Protein AF-0000000084378071 (afdb_homodimer)

pLDDT: mean 88.81, std 22.62, range [18.88, 99.0]

Solvent-accessible surface area (backbone atoms only — not comparable to full-atom values): 31571 Å² total; per-residue (Å²): 134,84,84,83,77,92,78,90,77,81,77,80,80,80,79,76,80,77,78,75,75,75,73,72,72,68,74,72,75,69,70,71,70,72,78,62,68,34,44,24,44,30,36,30,33,22,30,68,65,46,21,42,56,48,49,43,49,33,28,18,39,33,41,43,48,48,52,47,48,52,51,52,61,69,68,56,55,90,83,51,62,51,49,27,35,39,30,35,40,78,49,39,38,28,33,58,58,25,60,54,11,30,36,50,76,70,68,43,72,50,77,52,67,70,59,47,57,64,48,58,78,64,61,74,59,42,72,28,56,42,35,61,63,43,49,46,47,32,51,75,72,69,28,50,51,32,40,46,38,55,60,68,60,65,91,53,33,60,57,53,55,42,49,51,35,42,76,71,64,40,67,61,54,46,81,90,23,54,46,72,33,60,92,44,79,72,54,60,67,61,53,55,60,50,53,74,64,25,40,75,61,35,36,34,18,41,37,66,46,68,78,38,69,87,50,76,51,59,35,43,69,60,34,36,52,56,51,56,74,44,48,80,37,30,51,55,40,34,37,64,34,84,58,56,79,67,42,57,54,44,10,16,76,68,66,38,62,71,58,69,88,41,72,68,48,33,48,50,42,44,49,42,24,34,66,48,46,51,86,85,68,89,123,132,83,83,79,80,89,80,82,77,81,73,84,82,82,77,77,78,73,77,73,73,76,76,74,72,70,73,73,76,68,69,72,70,72,79,62,70,34,44,24,43,30,36,30,34,21,29,68,66,45,21,42,58,48,48,43,48,35,28,17,37,34,42,43,48,50,53,47,48,51,53,53,61,72,68,57,56,90,85,52,62,50,49,27,34,40,28,35,39,77,49,38,38,27,33,58,58,26,61,55,12,28,36,50,74,71,68,44,71,50,78,51,67,71,58,47,57,63,49,58,77,64,60,73,60,42,72,28,54,43,34,61,64,42,48,45,49,32,52,75,71,69,28,48,51,33,40,46,38,56,62,66,61,66,92,53,30,61,58,52,55,42,50,51,35,44,77,70,62,41,66,60,54,45,81,92,25,53,45,75,34,59,91,42,78,73,52,60,66,60,53,56,58,51,51,74,65,26,40,74,60,36,34,36,17,41,37,67,48,67,76,38,69,87,50,76,50,61,36,42,70,59,32,36,51,54,50,57,73,45,48,79,36,31,50,55,41,36,38,63,36,84,58,56,80,66,41,56,52,44,10,17,76,70,66,38,63,73,57,67,88,40,72,67,47,34,47,50,42,46,48,42,23,33,66,49,46,51,87,86,68,86,124

Secondary structure (DSSP, 8-state):
------------------------------------TT-TTHHHHHHHHH-HHHHHHHHHHHHHHHHHHHHHHHT--TTSPPEEEEE-SBTTTEE-HHHHHHHHHTT--S--HHHHHHHGGG---EEPTTHHHHHHHHHHTT-EEEEEE---SGGGHHHHHHHHHHHTT-TT-STTTEEE-SS----HHHHHHHHTT-EEEEEEESSGGGT-GGG--S-HHHHHHHHHHTGGGBTTTEEE---SSSSHHHHHHHSSSS----HHHHHHHHHHHTSS---S---/------------------------------------TT-TTHHHHHHHHH-HHHHHHHHHHHHHHHHHHHHHHHT--TTSPPEEEEE-SBTTTEE-HHHHHHHHHTT--S--HHHHHHHGGG---EEPTTHHHHHHHHHHTT-EEEEEE---SGGGHHHHHHHHHHHTT-TT-STTTEEE-SS----HHHHHHHHTT-EEEEEEESSGGGT-GGG--S-HHHHHHHHHHTGGGBTTTEEE---SSSSHHHHHHHSSSS----HHHHHHHHHHHTSS---S---

Nearest PDB structures (foldseek):
  3sf0-assembly1_A-2  TM=8.983E-01  e=7.130E-21  Haemophilus influenzae Rd KW20
  3et4-assembly1_A  TM=8.964E-01  e=5.953E-21  Haemophilus influenzae 86-028NP
  3ocu-assembly1_A  TM=8.980E-01  e=1.301E-20  Haemophilus influenzae
  3pct-assembly1_B  TM=8.913E-01  e=4.889E-20  Pasteurella multocida
  3pct-assembly2_C-2  TM=8.774E-01  e=4.016E-19  Pasteurella multocida

Radius of gyration: 32.87 Å; Cα contacts (8 Å, |Δi|>4): 952; chains: 2; bounding box: 146×108×103 Å

Structure (mmCIF, N/CA/C/O backbone):
data_AF-0000000084378071-model_v1
#
loop_
_entity.id
_entity.type
_entity.pdbx_description
1 polymer 'Acid phosphatase'
#
loop_
_atom_site.group_PDB
_atom_site.id
_atom_site.type_symbol
_atom_site.label_atom_id
_atom_site.label_alt_id
_atom_site.label_comp_id
_atom_site.label_asym_id
_atom_site.label_entity_id
_atom_site.label_seq_id
_atom_site.pdbx_PDB_ins_code
_atom_site.Cartn_x
_atom_site.Cartn_y
_atom_site.Cartn_z
_atom_site.occupancy
_atom_site.B_iso_or_equiv
_atom_site.auth_seq_id
_atom_site.auth_comp_id
_atom_site.auth_asym_id
_atom_site.auth_atom_id
_atom_site.pdbx_PDB_model_num
ATOM 1 N N . MET A 1 1 ? -81 71.875 -23.891 1 23.12 1 MET A N 1
ATOM 2 C CA . MET A 1 1 ? -79.812 71.5 -24.578 1 23.12 1 MET A CA 1
ATOM 3 C C . MET A 1 1 ? -78.562 72.062 -23.906 1 23.12 1 MET A C 1
ATOM 5 O O . MET A 1 1 ? -77.5 72.188 -24.531 1 23.12 1 MET A O 1
ATOM 9 N N . ILE A 1 2 ? -78.812 72.625 -22.625 1 21.52 2 ILE A N 1
ATOM 10 C CA . ILE A 1 2 ? -77.875 73.562 -22.125 1 21.52 2 ILE A CA 1
ATOM 11 C C . ILE A 1 2 ? -76.5 72.875 -21.891 1 21.52 2 ILE A C 1
ATOM 13 O O . ILE A 1 2 ? -76.438 71.688 -21.625 1 21.52 2 ILE A O 1
ATOM 17 N N . ASP A 1 3 ? -75.562 73.688 -21.75 1 21.55 3 ASP A N 1
ATOM 18 C CA . ASP A 1 3 ? -74.188 74 -21.859 1 21.55 3 ASP A CA 1
ATOM 19 C C . ASP A 1 3 ? -73.375 73.312 -20.781 1 21.55 3 ASP A C 1
ATOM 21 O O . ASP A 1 3 ? -73.812 73.125 -19.656 1 21.55 3 ASP A O 1
ATOM 25 N N . LEU A 1 4 ? -72.125 72.688 -21.109 1 22.75 4 LEU A N 1
ATOM 26 C CA . LEU A 1 4 ? -71.062 71.688 -21.094 1 22.75 4 LEU A CA 1
ATOM 27 C C . LEU A 1 4 ? -70.062 72 -19.984 1 22.75 4 LEU A C 1
ATOM 29 O O . LEU A 1 4 ? -69.188 71.188 -19.734 1 22.75 4 LEU A O 1
ATOM 33 N N . THR A 1 5 ? -70.062 73.188 -19.312 1 18.88 5 THR A N 1
ATOM 34 C CA . THR A 1 5 ? -68.688 73.688 -19.312 1 18.88 5 THR A CA 1
ATOM 35 C C . THR A 1 5 ? -67.812 72.938 -18.312 1 18.88 5 THR A C 1
ATOM 37 O O . THR A 1 5 ? -66.75 72.438 -18.656 1 18.88 5 THR A O 1
ATOM 40 N N . ASP A 1 6 ? -67.562 73.375 -17.031 1 21.09 6 ASP A N 1
ATOM 41 C CA . ASP A 1 6 ? -66.312 73.938 -16.5 1 21.09 6 ASP A CA 1
ATOM 42 C C . ASP A 1 6 ? -65.5 72.812 -15.875 1 21.09 6 ASP A C 1
ATOM 44 O O . ASP A 1 6 ? -66 71.688 -15.594 1 21.09 6 ASP A O 1
ATOM 48 N N . HIS A 1 7 ? -64.375 73.125 -15.039 1 21.73 7 HIS A N 1
ATOM 49 C CA . HIS A 1 7 ? -62.906 73.125 -14.906 1 21.73 7 HIS A CA 1
ATOM 50 C C . HIS A 1 7 ? -62.406 72.062 -13.961 1 21.73 7 HIS A C 1
ATOM 52 O O . HIS A 1 7 ? -61.5 71.312 -14.289 1 21.73 7 HIS A O 1
ATOM 58 N N . ASP A 1 8 ? -62.469 72.125 -12.578 1 22.17 8 ASP A N 1
ATOM 59 C CA . ASP A 1 8 ? -61.281 72.25 -11.734 1 22.17 8 ASP A CA 1
ATOM 60 C C . ASP A 1 8 ? -60.812 70.875 -11.219 1 22.17 8 ASP A C 1
ATOM 62 O O . ASP A 1 8 ? -61.469 70.25 -10.438 1 22.17 8 ASP A O 1
ATOM 66 N N . ARG A 1 9 ? -60.062 70.125 -12.07 1 22.97 9 ARG A N 1
ATOM 67 C CA . ARG A 1 9 ? -59.562 68.812 -11.766 1 22.97 9 ARG A CA 1
ATOM 68 C C . ARG A 1 9 ? -58.469 68.812 -10.703 1 22.97 9 ARG A C 1
ATOM 70 O O . ARG A 1 9 ? -57.438 69.438 -10.914 1 22.97 9 ARG A O 1
ATOM 77 N N . ARG A 1 10 ? -58.75 68.938 -9.406 1 24.62 10 ARG A N 1
ATOM 78 C CA . ARG A 1 10 ? -57.844 69 -8.273 1 24.62 10 ARG A CA 1
ATOM 79 C C . ARG A 1 10 ? -56.938 67.75 -8.266 1 24.62 10 ARG A C 1
ATOM 81 O O . ARG A 1 10 ? -57.438 66.625 -8.195 1 24.62 10 ARG A O 1
ATOM 88 N N . ARG A 1 11 ? -55.688 67.875 -8.875 1 23.59 11 ARG A N 1
ATOM 89 C CA . ARG A 1 11 ? -54.656 66.875 -8.977 1 23.59 11 ARG A CA 1
ATOM 90 C C . ARG A 1 11 ? -54.062 66.562 -7.602 1 23.59 11 ARG A C 1
ATOM 92 O O . ARG A 1 11 ? -53.531 67.438 -6.934 1 23.59 11 ARG A O 1
ATOM 99 N N . ILE A 1 12 ? -54.625 65.812 -6.672 1 24.3 12 ILE A N 1
ATOM 100 C CA . ILE A 1 12 ? -54.031 65.438 -5.391 1 24.3 12 ILE A CA 1
ATOM 101 C C . ILE A 1 12 ? -52.75 64.688 -5.625 1 24.3 12 ILE A C 1
ATOM 103 O O . ILE A 1 12 ? -52.75 63.625 -6.285 1 24.3 12 ILE A O 1
ATOM 107 N N . LEU A 1 13 ? -51.531 65.375 -5.648 1 24.12 13 LEU A N 1
ATOM 108 C CA . LEU A 1 13 ? -50.156 64.875 -5.77 1 24.12 13 LEU A CA 1
ATOM 109 C C . LEU A 1 13 ? -49.812 63.938 -4.613 1 24.12 13 LEU A C 1
ATOM 111 O O . LEU A 1 13 ? -49.812 64.375 -3.453 1 24.12 13 LEU A O 1
ATOM 115 N N . ALA A 1 14 ? -50.25 62.688 -4.547 1 26.42 14 ALA A N 1
ATOM 116 C CA . ALA A 1 14 ? -49.844 61.719 -3.531 1 26.42 14 ALA A CA 1
ATOM 117 C C . ALA A 1 14 ? -48.312 61.469 -3.568 1 26.42 14 ALA A C 1
ATOM 119 O O . ALA A 1 14 ? -47.781 61.125 -4.605 1 26.42 14 ALA A O 1
ATOM 120 N N . LEU A 1 15 ? -47.5 62.25 -2.801 1 25.77 15 LEU A N 1
ATOM 121 C CA . LEU A 1 15 ? -46.062 62.125 -2.59 1 25.77 15 LEU A CA 1
ATOM 122 C C . LEU A 1 15 ? -45.719 60.75 -2.07 1 25.77 15 LEU A C 1
ATOM 124 O O . LEU A 1 15 ? -46.188 60.344 -0.998 1 25.77 15 LEU A O 1
ATOM 128 N N . ILE A 1 16 ? -45.562 59.75 -2.939 1 26.91 16 ILE A N 1
ATOM 129 C CA . ILE A 1 16 ? -45.125 58.406 -2.605 1 26.91 16 ILE A CA 1
ATOM 130 C C . ILE A 1 16 ? -43.688 58.438 -2.049 1 26.91 16 ILE A C 1
ATOM 132 O O . ILE A 1 16 ? -42.75 58.844 -2.736 1 26.91 16 ILE A O 1
ATOM 136 N N . LEU A 1 17 ? -43.5 58.719 -0.757 1 28.98 17 LEU A N 1
ATOM 137 C CA . LEU A 1 17 ? -42.188 58.625 -0.095 1 28.98 17 LEU A CA 1
ATOM 138 C C . LEU A 1 17 ? -41.594 57.25 -0.248 1 28.98 17 LEU A C 1
ATOM 140 O O . LEU A 1 17 ? -42.156 56.25 0.228 1 28.98 17 LEU A O 1
ATOM 144 N N . ALA A 1 18 ? -40.938 56.938 -1.339 1 28.42 18 ALA A N 1
ATOM 145 C CA . ALA A 1 18 ? -40.188 55.688 -1.566 1 28.42 18 ALA A CA 1
ATOM 146 C C . ALA A 1 18 ? -39.062 55.531 -0.562 1 28.42 18 ALA A C 1
ATOM 148 O O . ALA A 1 18 ? -38.094 56.312 -0.568 1 28.42 18 ALA A O 1
ATOM 149 N N . ALA A 1 19 ? -39.312 55.125 0.721 1 31.28 19 ALA A N 1
ATOM 150 C CA . ALA A 1 19 ? -38.281 54.781 1.674 1 31.28 19 ALA A CA 1
ATOM 151 C C . ALA A 1 19 ? -37.312 53.781 1.071 1 31.28 19 ALA A C 1
ATOM 153 O O . ALA A 1 19 ? -37.719 52.688 0.67 1 31.28 19 ALA A O 1
ATOM 154 N N . GLY A 1 20 ? -36.281 54.219 0.375 1 30.88 20 GLY A N 1
ATOM 155 C CA . GLY A 1 20 ? -35.156 53.406 -0.106 1 30.88 20 GLY A CA 1
ATOM 156 C C . GLY A 1 20 ? -34.531 52.562 0.977 1 30.88 20 GLY A C 1
ATOM 157 O O . GLY A 1 20 ? -34 53.094 1.968 1 30.88 20 GLY A O 1
ATOM 158 N N . GLY A 1 21 ? -35.188 51.469 1.362 1 32.53 21 GLY A N 1
ATOM 159 C CA . GLY A 1 21 ? -34.531 50.531 2.262 1 32.53 21 GLY A CA 1
ATOM 160 C C . GLY A 1 21 ? -33.125 50.188 1.841 1 32.53 21 GLY A C 1
ATOM 161 O O . GLY A 1 21 ? -32.875 49.75 0.708 1 32.53 21 GLY A O 1
ATOM 162 N N . ALA A 1 22 ? -32.094 50.969 2.363 1 35.59 22 ALA A N 1
ATOM 163 C CA . ALA A 1 22 ? -30.703 50.594 2.219 1 35.59 22 ALA A CA 1
ATOM 164 C C . ALA A 1 22 ? -30.469 49.156 2.617 1 35.59 22 ALA A C 1
ATOM 166 O O . ALA A 1 22 ? -30.703 48.781 3.77 1 35.59 22 ALA A O 1
ATOM 167 N N . ALA A 1 23 ? -30.656 48.219 1.652 1 37.22 23 ALA A N 1
ATOM 168 C CA . ALA A 1 23 ? -30.156 46.844 1.88 1 37.22 23 ALA A CA 1
ATOM 169 C C . ALA A 1 23 ? -28.719 46.844 2.373 1 37.22 23 ALA A C 1
ATOM 171 O O . ALA A 1 23 ? -27.812 47.281 1.654 1 37.22 23 ALA A O 1
ATOM 172 N N . SER A 1 24 ? -28.531 47.156 3.689 1 34.59 24 SER A N 1
ATOM 173 C CA . SER A 1 24 ? -27.188 46.875 4.203 1 34.59 24 SER A CA 1
ATOM 174 C C . SER A 1 24 ? -26.688 45.5 3.707 1 34.59 24 SER A C 1
ATOM 176 O O . SER A 1 24 ? -27.359 44.5 3.871 1 34.59 24 SER A O 1
ATOM 178 N N . THR A 1 25 ? -26.062 45.531 2.564 1 36.12 25 THR A N 1
ATOM 179 C CA . THR A 1 25 ? -25.344 44.312 2.186 1 36.12 25 THR A CA 1
ATOM 180 C C . THR A 1 25 ? -24.469 43.812 3.338 1 36.12 25 THR A C 1
ATOM 182 O O . THR A 1 25 ? -23.594 44.531 3.811 1 36.12 25 THR A O 1
ATOM 185 N N . ALA A 1 26 ? -25.047 43.031 4.273 1 40.25 26 ALA A N 1
ATOM 186 C CA . ALA A 1 26 ? -24.188 42.312 5.215 1 40.25 26 ALA A CA 1
ATOM 187 C C . ALA A 1 26 ? -22.906 41.844 4.527 1 40.25 26 ALA A C 1
ATOM 189 O O . ALA A 1 26 ? -22.953 41.281 3.441 1 40.25 26 ALA A O 1
ATOM 190 N N . PRO A 1 27 ? -21.75 42.469 4.895 1 37.19 27 PRO A N 1
ATOM 191 C CA . PRO A 1 27 ? -20.562 41.875 4.293 1 37.19 27 PRO A CA 1
ATOM 192 C C . PRO A 1 27 ? -20.578 40.344 4.348 1 37.19 27 PRO A C 1
ATOM 194 O O . PRO A 1 27 ? -21.109 39.781 5.293 1 37.19 27 PRO A O 1
ATOM 197 N N . ALA A 1 28 ? -20.703 39.719 3.234 1 36.75 28 ALA A N 1
ATOM 198 C CA . ALA A 1 28 ? -20.391 38.312 3.205 1 36.75 28 ALA A CA 1
ATOM 199 C C . ALA A 1 28 ? -19.188 37.969 4.098 1 36.75 28 ALA A C 1
ATOM 201 O O . ALA A 1 28 ? -18.109 38.562 3.93 1 36.75 28 ALA A O 1
ATOM 202 N N . LEU A 1 29 ? -19.391 37.656 5.336 1 33.75 29 LEU A N 1
ATOM 203 C CA . LEU A 1 29 ? -18.297 37.031 6.043 1 33.75 29 LEU A CA 1
ATOM 204 C C . LEU A 1 29 ? -17.516 36.094 5.117 1 33.75 29 LEU A C 1
ATOM 206 O O . LEU A 1 29 ? -18.094 35.125 4.586 1 33.75 29 LEU A O 1
ATOM 210 N N . ALA A 1 30 ? -16.719 36.656 4.312 1 34.75 30 ALA A N 1
ATOM 211 C CA . ALA A 1 30 ? -15.742 35.75 3.715 1 34.75 30 ALA A CA 1
ATOM 212 C C . ALA A 1 30 ? -15.188 34.781 4.75 1 34.75 30 ALA A C 1
ATOM 214 O O . ALA A 1 30 ? -14.492 35.188 5.684 1 34.75 30 ALA A O 1
ATOM 215 N N . ALA A 1 31 ? -15.93 33.812 5.129 1 35.84 31 ALA A N 1
ATOM 216 C CA . ALA A 1 31 ? -15.242 32.75 5.859 1 35.84 31 ALA A CA 1
ATOM 217 C C . ALA A 1 31 ? -13.852 32.5 5.285 1 35.84 31 ALA A C 1
ATOM 219 O O . ALA A 1 31 ? -13.711 32.219 4.09 1 35.84 31 ALA A O 1
ATOM 220 N N . SER A 1 32 ? -12.859 33.219 5.605 1 34.12 32 SER A N 1
ATOM 221 C CA . SER A 1 32 ? -11.5 32.781 5.305 1 34.12 32 SER A CA 1
ATOM 222 C C . SER A 1 32 ? -11.367 31.281 5.344 1 34.12 32 SER A C 1
ATOM 224 O O . SER A 1 32 ? -11.578 30.656 6.391 1 34.12 32 SER A O 1
ATOM 226 N N . VAL A 1 33 ? -11.93 30.562 4.441 1 38.84 33 VAL A N 1
ATOM 227 C CA . VAL A 1 33 ? -11.453 29.188 4.398 1 38.84 33 VAL A CA 1
ATOM 228 C C . VAL A 1 33 ? -9.969 29.156 4.773 1 38.84 33 VAL A C 1
ATOM 230 O O . VAL A 1 33 ? -9.133 29.75 4.094 1 38.84 33 VAL A O 1
ATOM 233 N N . ASP A 1 34 ? -9.547 29.312 5.973 1 41.16 34 ASP A N 1
ATOM 234 C CA . ASP A 1 34 ? -8.188 28.953 6.355 1 41.16 34 ASP A CA 1
ATOM 235 C C . ASP A 1 34 ? -7.652 27.812 5.5 1 41.16 34 ASP A C 1
ATOM 237 O O . ASP A 1 34 ? -8.133 26.672 5.59 1 41.16 34 ASP A O 1
ATOM 241 N N . ASN A 1 35 ? -7.484 27.953 4.176 1 48.16 35 ASN A N 1
ATOM 242 C CA . ASN A 1 35 ? -6.762 27.062 3.262 1 48.16 35 ASN A CA 1
ATOM 243 C C . ASN A 1 35 ? -5.551 26.422 3.938 1 48.16 35 ASN A C 1
ATOM 245 O O . ASN A 1 35 ? -4.449 26.984 3.895 1 48.16 35 ASN A O 1
ATOM 249 N N . ASP A 1 36 ? -5.797 25.734 5.113 1 57.91 36 ASP A N 1
ATOM 250 C CA . ASP A 1 36 ? -4.793 25.109 5.965 1 57.91 36 ASP A CA 1
ATOM 251 C C . ASP A 1 36 ? -3.91 24.156 5.164 1 57.91 36 ASP A C 1
ATOM 253 O O . ASP A 1 36 ? -4.281 23 4.941 1 57.91 36 ASP A O 1
ATOM 257 N N . ASP A 1 37 ? -2.961 24.625 4.359 1 69.31 37 ASP A N 1
ATOM 258 C CA . ASP A 1 37 ? -1.921 23.906 3.639 1 69.31 37 ASP A CA 1
ATOM 259 C C . ASP A 1 37 ? -1.115 23.016 4.582 1 69.31 37 ASP A C 1
ATOM 261 O O . ASP A 1 37 ? -0.104 22.422 4.184 1 69.31 37 ASP A O 1
ATOM 265 N N . SER A 1 38 ? -1.72 22.781 5.754 1 87.12 38 SER A N 1
ATOM 266 C CA . SER A 1 38 ? -1.041 21.953 6.754 1 87.12 38 SER A CA 1
ATOM 267 C C . SER A 1 38 ? -1.907 20.781 7.18 1 87.12 38 SER A C 1
ATOM 269 O O . SER A 1 38 ? -1.655 20.156 8.211 1 87.12 38 SER A O 1
ATOM 271 N N . ASN A 1 39 ? -2.891 20.406 6.355 1 95.56 39 ASN A N 1
ATOM 272 C CA . ASN A 1 39 ? -3.775 19.281 6.691 1 95.56 39 ASN A CA 1
ATOM 273 C C . ASN A 1 39 ? -3.02 17.969 6.73 1 95.56 39 ASN A C 1
ATOM 275 O O . ASN A 1 39 ? -2.365 17.594 5.754 1 95.56 39 ASN A O 1
ATOM 279 N N . PRO A 1 40 ? -3.16 17.156 7.848 1 97.69 40 PRO A N 1
ATOM 280 C CA . PRO A 1 40 ? -2.359 15.945 8.055 1 97.69 40 PRO A CA 1
ATOM 281 C C . PRO A 1 40 ? -2.684 14.844 7.051 1 97.69 40 PRO A C 1
ATOM 283 O O . PRO A 1 40 ? -1.937 13.867 6.938 1 97.69 40 PRO A O 1
ATOM 286 N N . LEU A 1 41 ? -3.689 14.977 6.25 1 98.19 41 LEU A N 1
ATOM 287 C CA . LEU A 1 41 ? -4.137 13.938 5.328 1 98.19 41 LEU A CA 1
ATOM 288 C C . LEU A 1 41 ? -3.457 14.086 3.971 1 98.19 41 LEU A C 1
ATOM 290 O O . LEU A 1 41 ? -3.539 13.188 3.129 1 98.19 41 LEU A O 1
ATOM 294 N N . LEU A 1 42 ? -2.721 15.117 3.73 1 98.44 42 LEU A N 1
ATOM 295 C CA . LEU A 1 42 ? -2.426 15.547 2.367 1 98.44 42 LEU A CA 1
ATOM 296 C C . LEU A 1 42 ? -1.512 14.547 1.669 1 98.44 42 LEU A C 1
ATOM 298 O O . LEU A 1 42 ? -1.761 14.164 0.522 1 98.44 42 LEU A O 1
ATOM 302 N N . TRP A 1 43 ? -0.458 14.094 2.262 1 98.69 43 TRP A N 1
ATOM 303 C CA . TRP A 1 43 ? 0.446 13.172 1.582 1 98.69 43 TRP A CA 1
ATOM 304 C C . TRP A 1 43 ? -0.227 11.82 1.349 1 98.69 43 TRP A C 1
ATOM 306 O O . TRP A 1 43 ? -0.074 11.219 0.283 1 98.69 43 TRP A O 1
ATOM 316 N N . ALA A 1 44 ? -0.939 11.312 2.365 1 98.75 44 ALA A N 1
ATOM 317 C CA . ALA A 1 44 ? -1.672 10.062 2.191 1 98.75 44 ALA A CA 1
ATOM 318 C C . ALA A 1 44 ? -2.639 10.148 1.016 1 98.75 44 ALA A C 1
ATOM 320 O O . ALA A 1 44 ? -2.674 9.258 0.165 1 98.75 44 ALA A O 1
ATOM 321 N N . LEU A 1 45 ? -3.35 11.266 0.938 1 98.75 45 LEU A N 1
ATOM 322 C CA . LEU A 1 45 ? -4.371 11.406 -0.092 1 98.75 45 LEU A CA 1
ATOM 323 C C . LEU A 1 45 ? -3.742 11.711 -1.445 1 98.75 45 LEU A C 1
ATOM 325 O O . LEU A 1 45 ? -4.242 11.273 -2.484 1 98.75 45 LEU A O 1
ATOM 329 N N . ALA A 1 46 ? -2.691 12.523 -1.457 1 98.81 46 ALA A N 1
ATOM 330 C CA . ALA A 1 46 ? -2.002 12.758 -2.723 1 98.81 46 ALA A CA 1
ATOM 331 C C . ALA A 1 46 ? -1.488 11.445 -3.318 1 98.81 46 ALA A C 1
ATOM 333 O O . ALA A 1 46 ? -1.614 11.211 -4.523 1 98.81 46 ALA A O 1
ATOM 334 N N . TRP A 1 47 ? -0.916 10.594 -2.479 1 98.88 47 TRP A N 1
ATOM 335 C CA . TRP A 1 47 ? -0.452 9.281 -2.922 1 98.88 47 TRP A CA 1
ATOM 336 C C . TRP A 1 47 ? -1.609 8.445 -3.465 1 98.88 47 TRP A C 1
ATOM 338 O O . TRP A 1 47 ? -1.518 7.883 -4.559 1 98.88 47 TRP A O 1
ATOM 348 N N . GLN A 1 48 ? -2.707 8.43 -2.777 1 98.38 48 GLN A N 1
ATOM 349 C CA . GLN A 1 48 ? -3.865 7.633 -3.17 1 98.38 48 GLN A CA 1
ATOM 350 C C . GLN A 1 48 ? -4.477 8.148 -4.469 1 98.38 48 GLN A C 1
ATOM 352 O O . GLN A 1 48 ? -4.914 7.363 -5.312 1 98.38 48 GLN A O 1
ATOM 357 N N . GLN A 1 49 ? -4.406 9.461 -4.676 1 97.62 49 GLN A N 1
ATOM 358 C CA . GLN A 1 49 ? -5.164 10.078 -5.762 1 97.62 49 GLN A CA 1
ATOM 359 C C . GLN A 1 49 ? -4.301 10.242 -7.012 1 97.62 49 GLN A C 1
ATOM 361 O O . GLN A 1 49 ? -4.82 10.281 -8.125 1 97.62 49 GLN A O 1
ATOM 366 N N . THR A 1 50 ? -2.965 10.289 -6.809 1 98.62 50 THR A N 1
ATOM 367 C CA . THR A 1 50 ? -2.191 10.719 -7.969 1 98.62 50 THR A CA 1
ATOM 368 C C . THR A 1 50 ? -1.061 9.734 -8.258 1 98.62 50 THR A C 1
ATOM 370 O O . THR A 1 50 ? -0.481 9.75 -9.352 1 98.62 50 THR A O 1
ATOM 373 N N . ALA A 1 51 ? -0.671 8.938 -7.312 1 98.81 51 ALA A N 1
ATOM 374 C CA . ALA A 1 51 ? 0.466 8.047 -7.531 1 98.81 51 ALA A CA 1
ATOM 375 C C . ALA A 1 51 ? 0.076 6.867 -8.414 1 98.81 51 ALA A C 1
ATOM 377 O O . ALA A 1 51 ? -0.775 6.059 -8.039 1 98.81 51 ALA A O 1
ATOM 378 N N . ALA A 1 52 ? 0.712 6.766 -9.57 1 98.88 52 ALA A N 1
ATOM 379 C CA . ALA A 1 52 ? 0.541 5.562 -10.383 1 98.88 52 ALA A CA 1
ATOM 380 C C . ALA A 1 52 ? 0.924 4.312 -9.602 1 98.88 52 ALA A C 1
ATOM 382 O O . ALA A 1 52 ? 0.349 3.24 -9.812 1 98.88 52 ALA A O 1
ATOM 383 N N . GLU A 1 53 ? 1.841 4.453 -8.688 1 98.88 53 GLU A N 1
ATOM 384 C CA . GLU A 1 53 ? 2.26 3.352 -7.828 1 98.88 53 GLU A CA 1
ATOM 385 C C . GLU A 1 53 ? 1.083 2.797 -7.027 1 98.88 53 GLU A C 1
ATOM 387 O O . GLU A 1 53 ? 0.961 1.583 -6.855 1 98.88 53 GLU A O 1
ATOM 392 N N . PHE A 1 54 ? 0.221 3.686 -6.543 1 98.81 54 PHE A N 1
ATOM 393 C CA . PHE A 1 54 ? -0.936 3.234 -5.781 1 98.81 54 PHE A CA 1
ATOM 394 C C . PHE A 1 54 ? -1.832 2.342 -6.633 1 98.81 54 PHE A C 1
ATOM 396 O O . PHE A 1 54 ? -2.232 1.26 -6.199 1 98.81 54 PHE A O 1
ATOM 403 N N . GLN A 1 55 ? -2.131 2.738 -7.828 1 98.5 55 GLN A N 1
ATOM 404 C CA . GLN A 1 55 ? -2.965 1.939 -8.727 1 98.5 55 GLN A CA 1
ATOM 405 C C . GLN A 1 55 ? -2.281 0.622 -9.078 1 98.5 55 GLN A C 1
ATOM 407 O O . GLN A 1 55 ? -2.93 -0.425 -9.133 1 98.5 55 GLN A O 1
ATOM 412 N N . ALA A 1 56 ? -1.003 0.685 -9.297 1 98.88 56 ALA A N 1
ATOM 413 C CA . ALA A 1 56 ? -0.252 -0.527 -9.617 1 98.88 56 ALA A CA 1
ATOM 414 C C . ALA A 1 56 ? -0.328 -1.534 -8.477 1 98.88 56 ALA A C 1
ATOM 416 O O . ALA A 1 56 ? -0.387 -2.744 -8.703 1 98.88 56 ALA A O 1
ATOM 417 N N . LEU A 1 57 ? -0.286 -1.023 -7.23 1 98.94 57 LEU A N 1
ATOM 418 C CA . LEU A 1 57 ? -0.426 -1.904 -6.074 1 98.94 57 LEU A CA 1
ATOM 419 C C . LEU A 1 57 ? -1.78 -2.605 -6.09 1 98.94 57 LEU A C 1
ATOM 421 O O . LEU A 1 57 ? -1.88 -3.779 -5.719 1 98.94 57 LEU A O 1
ATOM 425 N N . CYS A 1 58 ? -2.805 -1.889 -6.469 1 98.88 58 CYS A N 1
ATOM 426 C CA . CYS A 1 58 ? -4.125 -2.5 -6.582 1 98.88 58 CYS A CA 1
ATOM 427 C C . CYS A 1 58 ? -4.141 -3.566 -7.668 1 98.88 58 CYS A C 1
ATOM 429 O O . CYS A 1 58 ? -4.605 -4.684 -7.438 1 98.88 58 CYS A O 1
ATOM 431 N N . TYR A 1 59 ? -3.588 -3.256 -8.883 1 98.81 59 TYR A N 1
ATOM 432 C CA . TYR A 1 59 ? -3.486 -4.246 -9.953 1 98.81 59 TYR A CA 1
ATOM 433 C C . TYR A 1 59 ? -2.697 -5.465 -9.492 1 98.81 59 TYR A C 1
ATOM 435 O O . TYR A 1 59 ? -3.07 -6.602 -9.781 1 98.81 59 TYR A O 1
ATOM 443 N N . GLN A 1 60 ? -1.651 -5.23 -8.773 1 98.94 60 GLN A N 1
ATOM 444 C CA . GLN A 1 60 ? -0.818 -6.312 -8.266 1 98.94 60 GLN A CA 1
ATOM 445 C C . GLN A 1 60 ? -1.611 -7.227 -7.332 1 98.94 60 GLN A C 1
ATOM 447 O O . GLN A 1 60 ? -1.507 -8.453 -7.414 1 98.94 60 GLN A O 1
ATOM 452 N N . ALA A 1 61 ? -2.367 -6.656 -6.426 1 98.94 61 ALA A N 1
ATOM 453 C CA . ALA A 1 61 ? -3.168 -7.445 -5.492 1 98.94 61 ALA A CA 1
ATOM 454 C C . ALA A 1 61 ? -4.156 -8.336 -6.242 1 98.94 61 ALA A C 1
ATOM 456 O O . ALA A 1 61 ? -4.285 -9.523 -5.934 1 98.94 61 ALA A O 1
ATOM 457 N N . TYR A 1 62 ? -4.762 -7.789 -7.219 1 98.88 62 TYR A N 1
ATOM 458 C CA . TYR A 1 62 ? -5.77 -8.562 -7.934 1 98.88 62 TYR A CA 1
ATOM 459 C C . TYR A 1 62 ? -5.121 -9.547 -8.898 1 98.88 62 TYR A C 1
ATOM 461 O O . TYR A 1 62 ? -5.68 -10.609 -9.18 1 98.88 62 TYR A O 1
ATOM 469 N N . SER A 1 63 ? -3.92 -9.219 -9.406 1 98.75 63 SER A N 1
ATOM 470 C CA . SER A 1 63 ? -3.148 -10.203 -10.156 1 98.75 63 SER A CA 1
ATOM 471 C C . SER A 1 63 ? -2.791 -11.406 -9.297 1 98.75 63 SER A C 1
ATOM 473 O O . SER A 1 63 ? -2.891 -12.547 -9.742 1 98.75 63 SER A O 1
ATOM 475 N N . LEU A 1 64 ? -2.406 -11.125 -8.102 1 98.94 64 LEU A N 1
ATOM 476 C CA . LEU A 1 64 ? -2.109 -12.188 -7.148 1 98.94 64 LEU A CA 1
ATOM 477 C C . LEU A 1 64 ? -3.359 -13.008 -6.84 1 98.94 64 LEU A C 1
ATOM 479 O O . LEU A 1 64 ? -3.303 -14.234 -6.777 1 98.94 64 LEU A O 1
ATOM 483 N N . ALA A 1 65 ? -4.453 -12.305 -6.629 1 98.94 65 ALA A N 1
ATOM 484 C CA . ALA A 1 65 ? -5.715 -12.992 -6.379 1 98.94 65 ALA A CA 1
ATOM 485 C C . ALA A 1 65 ? -6.055 -13.953 -7.516 1 98.94 65 ALA A C 1
ATOM 487 O O . ALA A 1 65 ? -6.445 -15.094 -7.281 1 98.94 65 ALA A O 1
ATOM 488 N N . ARG A 1 66 ? -5.891 -13.492 -8.719 1 98.88 66 ARG A N 1
ATOM 489 C CA . ARG A 1 66 ? -6.172 -14.328 -9.883 1 98.88 66 ARG A CA 1
ATOM 490 C C . ARG A 1 66 ? -5.266 -15.555 -9.914 1 98.88 66 ARG A C 1
ATOM 492 O O . ARG A 1 66 ? -5.734 -16.672 -10.141 1 98.88 66 ARG A O 1
ATOM 499 N N . LEU A 1 67 ? -4.023 -15.336 -9.672 1 98.81 67 LEU A N 1
ATOM 500 C CA . LEU A 1 67 ? -3.057 -16.438 -9.664 1 98.81 67 LEU A CA 1
ATOM 501 C C . LEU A 1 67 ? -3.414 -17.469 -8.602 1 98.81 67 LEU A C 1
ATOM 503 O O . LEU A 1 67 ? -3.402 -18.672 -8.867 1 98.81 67 LEU A O 1
ATOM 507 N N . ARG A 1 68 ? -3.713 -17 -7.426 1 98.88 68 ARG A N 1
ATOM 508 C CA . ARG A 1 68 ? -4.055 -17.891 -6.324 1 98.88 68 ARG A CA 1
ATOM 509 C C . ARG A 1 68 ? -5.348 -18.641 -6.613 1 98.88 68 ARG A C 1
ATOM 511 O O . ARG A 1 68 ? -5.469 -19.828 -6.277 1 98.88 68 ARG A O 1
ATOM 518 N N . LEU A 1 69 ? -6.285 -17.938 -7.242 1 98.88 69 LEU A N 1
ATOM 519 C CA . LEU A 1 69 ? -7.52 -18.625 -7.602 1 98.88 69 LEU A CA 1
ATOM 520 C C . LEU A 1 69 ? -7.262 -19.703 -8.648 1 98.88 69 LEU A C 1
ATOM 522 O O . LEU A 1 69 ? -7.836 -20.797 -8.578 1 98.88 69 LEU A O 1
ATOM 526 N N . GLN A 1 70 ? -6.414 -19.422 -9.602 1 98.62 70 GLN A N 1
ATOM 527 C CA . GLN A 1 70 ? -6.039 -20.406 -10.602 1 98.62 70 GLN A CA 1
ATOM 528 C C . GLN A 1 70 ? -5.422 -21.641 -9.953 1 98.62 70 GLN A C 1
ATOM 530 O O . GLN A 1 70 ? -5.75 -22.781 -10.32 1 98.62 70 GLN A O 1
ATOM 535 N N . ILE A 1 71 ? -4.621 -21.453 -9 1 98.19 71 ILE A N 1
ATOM 536 C CA . ILE A 1 71 ? -3.971 -22.547 -8.289 1 98.19 71 ILE A CA 1
ATOM 537 C C . ILE A 1 71 ? -5.016 -23.359 -7.523 1 98.19 71 ILE A C 1
ATOM 539 O O . ILE A 1 71 ? -5.012 -24.594 -7.566 1 98.19 71 ILE A O 1
ATOM 543 N N . ALA A 1 72 ? -5.91 -22.656 -6.871 1 98.25 72 ALA A N 1
ATOM 544 C CA . ALA A 1 72 ? -6.961 -23.328 -6.109 1 98.25 72 ALA A CA 1
ATOM 545 C C . ALA A 1 72 ? -7.848 -24.172 -7.023 1 98.25 72 ALA A C 1
ATOM 547 O O . ALA A 1 72 ? -8.203 -25.312 -6.688 1 98.25 72 ALA A O 1
ATOM 548 N N . LEU A 1 73 ? -8.18 -23.609 -8.156 1 98.12 73 LEU A N 1
ATOM 549 C CA . LEU A 1 73 ? -9.031 -24.312 -9.117 1 98.12 73 LEU A CA 1
ATOM 550 C C . LEU A 1 73 ? -8.336 -25.547 -9.664 1 98.12 73 LEU A C 1
ATOM 552 O O . LEU A 1 73 ? -8.977 -26.594 -9.859 1 98.12 73 LEU A O 1
ATOM 556 N N . ALA A 1 74 ? -7.07 -25.469 -9.859 1 97 74 ALA A N 1
ATOM 557 C CA . ALA A 1 74 ? -6.297 -26.562 -10.414 1 97 74 ALA A CA 1
ATOM 558 C C . ALA A 1 74 ? -6.168 -27.703 -9.414 1 97 74 ALA A C 1
ATOM 560 O O . ALA A 1 74 ? -5.973 -28.859 -9.797 1 97 74 ALA A O 1
ATOM 561 N N . GLN A 1 75 ? -6.266 -27.375 -8.195 1 95.75 75 GLN A N 1
ATOM 562 C CA . GLN A 1 75 ? -6.043 -28.359 -7.145 1 95.75 75 GLN A CA 1
ATOM 563 C C . GLN A 1 75 ? -7.355 -29.016 -6.711 1 95.75 75 GLN A C 1
ATOM 565 O O . GLN A 1 75 ? -7.363 -29.938 -5.898 1 95.75 75 GLN A O 1
ATOM 570 N N . ARG A 1 76 ? -8.398 -28.609 -7.281 1 93.81 76 ARG A N 1
ATOM 571 C CA . ARG A 1 76 ? -9.711 -29.062 -6.82 1 93.81 76 ARG A CA 1
ATOM 572 C C . ARG A 1 76 ? -10.016 -30.469 -7.344 1 93.81 76 ARG A C 1
ATOM 574 O O . ARG A 1 76 ? -9.594 -30.828 -8.445 1 93.81 76 ARG A O 1
ATOM 581 N N . ASP A 1 77 ? -10.719 -31.125 -6.492 1 92.12 77 ASP A N 1
ATOM 582 C CA . ASP A 1 77 ? -11.32 -32.406 -6.898 1 92.12 77 ASP A CA 1
ATOM 583 C C . ASP A 1 77 ? -12.828 -32.25 -7.09 1 92.12 77 ASP A C 1
ATOM 585 O O . ASP A 1 77 ? -13.438 -31.328 -6.562 1 92.12 77 ASP A O 1
ATOM 589 N N . ASP A 1 78 ? -13.383 -33.219 -7.758 1 88.5 78 ASP A N 1
ATOM 590 C CA . ASP A 1 78 ? -14.805 -33.156 -8.078 1 88.5 78 ASP A CA 1
ATOM 591 C C . ASP A 1 78 ? -15.656 -33.219 -6.812 1 88.5 78 ASP A C 1
ATOM 593 O O . ASP A 1 78 ? -16.766 -32.688 -6.773 1 88.5 78 ASP A O 1
ATOM 597 N N . ASP A 1 79 ? -15.148 -33.75 -5.777 1 92.19 79 ASP A N 1
ATOM 598 C CA . ASP A 1 79 ? -15.945 -33.969 -4.578 1 92.19 79 ASP A CA 1
ATOM 599 C C . ASP A 1 79 ? -15.812 -32.812 -3.611 1 92.19 79 ASP A C 1
ATOM 601 O O . ASP A 1 79 ? -16.5 -32.75 -2.584 1 92.19 79 ASP A O 1
ATOM 605 N N . ASP A 1 80 ? -15.016 -31.859 -4.012 1 93.94 80 ASP A N 1
ATOM 606 C CA . ASP A 1 80 ? -14.828 -30.703 -3.135 1 93.94 80 ASP A CA 1
ATOM 607 C C . ASP A 1 80 ? -16.031 -29.766 -3.195 1 93.94 80 ASP A C 1
ATOM 609 O O . ASP A 1 80 ? -16.734 -29.719 -4.207 1 93.94 80 ASP A O 1
ATOM 613 N N . ARG A 1 81 ? -16.344 -29.141 -2.049 1 96.19 81 ARG A N 1
ATOM 614 C CA . ARG A 1 81 ? -17.312 -28.047 -2.096 1 96.19 81 ARG A CA 1
ATOM 615 C C . ARG A 1 81 ? -16.891 -26.984 -3.109 1 96.19 81 ARG A C 1
ATOM 617 O O . ARG A 1 81 ? -15.695 -26.797 -3.35 1 96.19 81 ARG A O 1
ATOM 624 N N . PRO A 1 82 ? -17.891 -26.312 -3.664 1 97.75 82 PRO A N 1
ATOM 625 C CA . PRO A 1 82 ? -17.516 -25.234 -4.574 1 97.75 82 PRO A CA 1
ATOM 626 C C . PRO A 1 82 ? -16.719 -24.125 -3.883 1 97.75 82 PRO A C 1
ATOM 628 O O . PRO A 1 82 ? -16.891 -23.906 -2.68 1 97.75 82 PRO A O 1
ATOM 631 N N . LEU A 1 83 ? -15.844 -23.484 -4.668 1 98.56 83 LEU A N 1
ATOM 632 C CA . LEU A 1 83 ? -15.031 -22.391 -4.148 1 98.56 83 LEU A CA 1
ATOM 633 C C . LEU A 1 83 ? -15.82 -21.078 -4.105 1 98.56 83 LEU A C 1
ATOM 635 O O . LEU A 1 83 ? -16.734 -20.875 -4.914 1 98.56 83 LEU A O 1
ATOM 639 N N . ALA A 1 84 ? -15.492 -20.203 -3.17 1 98.88 84 ALA A N 1
ATOM 640 C CA . ALA A 1 84 ? -16.016 -18.844 -3.094 1 98.88 84 ALA A CA 1
ATOM 641 C C . ALA A 1 84 ? -14.906 -17.859 -2.742 1 98.88 84 ALA A C 1
ATOM 643 O O . ALA A 1 84 ? -13.867 -18.234 -2.207 1 98.88 84 ALA A O 1
ATOM 644 N N . VAL A 1 85 ? -15.125 -16.672 -3.131 1 98.94 85 VAL A N 1
ATOM 645 C CA . VAL A 1 85 ? -14.312 -15.531 -2.727 1 98.94 85 VAL A CA 1
ATOM 646 C C . VAL A 1 85 ? -15.141 -14.57 -1.876 1 98.94 85 VAL A C 1
ATOM 648 O O . VAL A 1 85 ? -16.297 -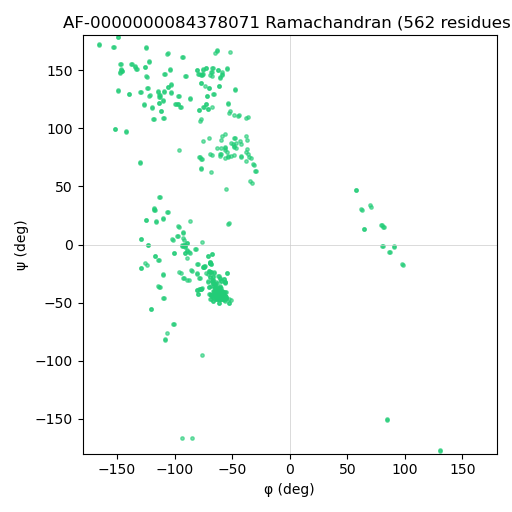14.281 -2.201 1 98.94 85 VAL A O 1
ATOM 651 N N . ILE A 1 86 ? -14.609 -14.141 -0.736 1 98.94 86 ILE A N 1
ATOM 652 C CA . ILE A 1 86 ? -15.234 -13.109 0.084 1 98.94 86 ILE A CA 1
ATOM 653 C C . ILE A 1 86 ? -14.508 -11.781 -0.102 1 98.94 86 ILE A C 1
ATOM 655 O O . ILE A 1 86 ? -13.273 -11.727 -0.027 1 98.94 86 ILE A O 1
ATOM 659 N N . ALA A 1 87 ? -15.266 -10.742 -0.338 1 98.94 87 ALA A N 1
ATOM 660 C CA . ALA A 1 87 ? -14.656 -9.43 -0.545 1 98.94 87 ALA A CA 1
ATOM 661 C C . ALA A 1 87 ? -15.32 -8.375 0.337 1 98.94 87 ALA A C 1
ATOM 663 O O . ALA A 1 87 ? -16.547 -8.305 0.409 1 98.94 87 ALA A O 1
ATOM 664 N N . ASP A 1 88 ? -14.461 -7.605 1.034 1 98.88 88 ASP A N 1
ATOM 665 C CA . ASP A 1 88 ? -14.914 -6.324 1.568 1 98.88 88 ASP A CA 1
ATOM 666 C C . ASP A 1 88 ? -15.312 -5.371 0.445 1 98.88 88 ASP A C 1
ATOM 668 O O . ASP A 1 88 ? -15.031 -5.633 -0.727 1 98.88 88 ASP A O 1
ATOM 672 N N . LEU A 1 89 ? -16.016 -4.23 0.778 1 98.62 89 LEU A N 1
ATOM 673 C CA . LEU A 1 89 ? -16.453 -3.289 -0.247 1 98.62 89 LEU A CA 1
ATOM 674 C C . LEU A 1 89 ? -15.516 -2.08 -0.306 1 98.62 89 LEU A C 1
ATOM 676 O O . LEU A 1 89 ? -14.719 -1.947 -1.238 1 98.62 89 LEU A O 1
ATOM 680 N N . ASP A 1 90 ? -15.547 -1.271 0.751 1 98.31 90 ASP A N 1
ATOM 681 C CA . ASP A 1 90 ? -14.859 0.016 0.75 1 98.31 90 ASP A CA 1
ATOM 682 C C . ASP A 1 90 ? -13.344 -0.171 0.829 1 98.31 90 ASP A C 1
ATOM 684 O O . ASP A 1 90 ? -12.844 -0.871 1.713 1 98.31 90 ASP A O 1
ATOM 688 N N . ASN A 1 91 ? -12.656 0.486 -0.122 1 98.38 91 ASN A N 1
ATOM 689 C CA . ASN A 1 91 ? -11.203 0.443 -0.266 1 98.38 91 ASN A CA 1
ATOM 690 C C . ASN A 1 91 ? -10.719 -0.96 -0.619 1 98.38 91 ASN A C 1
ATOM 692 O O . ASN A 1 91 ? -9.523 -1.257 -0.503 1 98.38 91 ASN A O 1
ATOM 696 N N . THR A 1 92 ? -11.633 -1.836 -1.004 1 98.88 92 THR A N 1
ATOM 697 C CA . THR A 1 92 ? -11.32 -3.182 -1.477 1 98.88 92 THR A CA 1
ATOM 698 C C . THR A 1 92 ? -11.836 -3.387 -2.896 1 98.88 92 THR A C 1
ATOM 700 O O . THR A 1 92 ? -11.055 -3.615 -3.822 1 98.88 92 THR A O 1
ATOM 703 N N . VAL A 1 93 ? -13.125 -3.168 -3.1 1 98.81 93 VAL A N 1
ATOM 704 C CA . VAL A 1 93 ? -13.688 -3.256 -4.441 1 98.81 93 VAL A CA 1
ATOM 705 C C . VAL A 1 93 ? -14.078 -1.861 -4.934 1 98.81 93 VAL A C 1
ATOM 707 O O . VAL A 1 93 ? -14.031 -1.587 -6.137 1 98.81 93 VAL A O 1
ATOM 710 N N . LEU A 1 94 ? -14.359 -0.956 -3.977 1 98.62 94 LEU A N 1
ATOM 711 C CA . LEU A 1 94 ? -14.781 0.405 -4.289 1 98.62 94 LEU A CA 1
ATOM 712 C C . LEU A 1 94 ? -13.867 1.427 -3.615 1 98.62 94 LEU A C 1
ATOM 714 O O . LEU A 1 94 ? -13.422 1.214 -2.488 1 98.62 94 LEU A O 1
ATOM 718 N N . HIS A 1 95 ? -13.625 2.551 -4.297 1 97.88 95 HIS A N 1
ATOM 719 C CA . HIS A 1 95 ? -12.883 3.668 -3.721 1 97.88 95 HIS A CA 1
ATOM 720 C C . HIS A 1 95 ? -13.805 4.852 -3.443 1 97.88 95 HIS A C 1
ATOM 722 O O . HIS A 1 95 ? -14.719 5.129 -4.223 1 97.88 95 HIS A O 1
ATOM 728 N N . ALA A 1 96 ? -13.484 5.555 -2.418 1 97.56 96 ALA A N 1
ATOM 729 C CA . ALA A 1 96 ? -14.242 6.73 -2 1 97.56 96 ALA A CA 1
ATOM 730 C C . ALA A 1 96 ? -13.422 8 -2.164 1 97.56 96 ALA A C 1
ATOM 732 O O . ALA A 1 96 ? -13.477 8.898 -1.319 1 97.56 96 ALA A O 1
ATOM 733 N N . ASN A 1 97 ? -12.711 8.141 -3.197 1 97.31 97 ASN A N 1
ATOM 734 C CA . ASN A 1 97 ? -11.719 9.203 -3.365 1 97.31 97 ASN A CA 1
ATOM 735 C C . ASN A 1 97 ? -12.352 10.586 -3.223 1 97.31 97 ASN A C 1
ATOM 737 O O . ASN A 1 97 ? -11.797 11.453 -2.551 1 97.31 97 ASN A O 1
ATOM 741 N N . SER A 1 98 ? -13.516 10.844 -3.818 1 98.06 98 SER A N 1
ATOM 742 C CA . SER A 1 98 ? -14.102 12.18 -3.809 1 98.06 98 SER A CA 1
ATOM 743 C C . SER A 1 98 ? -14.578 12.562 -2.412 1 98.06 98 SER A C 1
ATOM 745 O O . SER A 1 98 ? -14.695 13.742 -2.094 1 98.06 98 SER A O 1
ATOM 747 N N . TYR A 1 99 ? -14.969 11.547 -1.548 1 98.31 99 TYR A N 1
ATOM 748 C CA . TYR A 1 99 ? -15.266 11.812 -0.144 1 98.31 99 TYR A CA 1
ATOM 749 C C . TYR A 1 99 ? -14.078 12.469 0.548 1 98.31 99 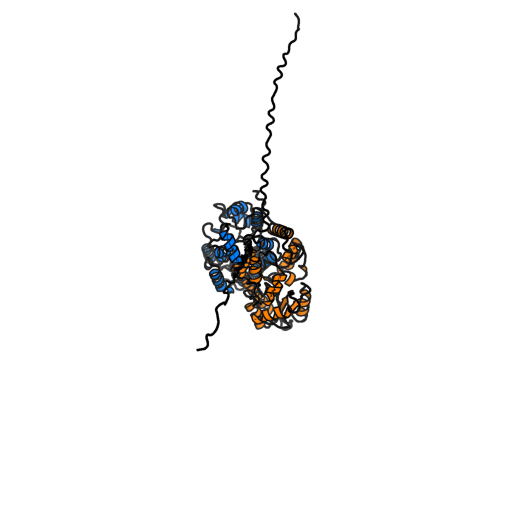TYR A C 1
ATOM 751 O O . TYR A 1 99 ? -14.219 13.508 1.198 1 98.31 99 TYR A O 1
ATOM 759 N N . TRP A 1 100 ? -12.922 11.914 0.369 1 98.31 100 TRP A N 1
ATOM 760 C CA . TRP A 1 100 ? -11.727 12.375 1.066 1 98.31 100 TRP A CA 1
ATOM 761 C C . TRP A 1 100 ? -11.289 13.75 0.565 1 98.31 100 TRP A C 1
ATOM 763 O O . TRP A 1 100 ? -10.859 14.594 1.35 1 98.31 100 TRP A O 1
ATOM 773 N N . GLY A 1 101 ? -11.344 13.93 -0.8 1 98.06 101 GLY A N 1
ATOM 774 C CA . GLY A 1 101 ? -11.07 15.258 -1.315 1 98.06 101 GLY A CA 1
ATOM 775 C C . GLY A 1 101 ? -11.969 16.328 -0.719 1 98.06 101 GLY A C 1
ATOM 776 O O . GLY A 1 101 ? -11.508 17.406 -0.371 1 98.06 101 GLY A O 1
ATOM 777 N N . TYR A 1 102 ? -13.219 16.016 -0.568 1 98.12 102 TYR A N 1
ATOM 778 C CA . TYR A 1 102 ? -14.172 16.953 0.023 1 98.12 102 TYR A CA 1
ATOM 779 C C . TYR A 1 102 ? -13.812 17.25 1.475 1 98.12 102 TYR A C 1
ATOM 781 O O . TYR A 1 102 ? -13.867 18.406 1.909 1 98.12 102 TYR A O 1
ATOM 789 N N . LEU A 1 103 ? -13.469 16.219 2.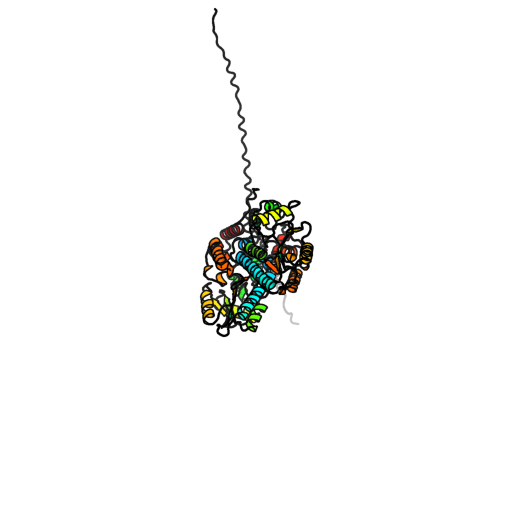219 1 97.44 103 LEU A N 1
ATOM 790 C CA . LEU A 1 103 ? -13.117 16.391 3.627 1 97.44 103 LEU A CA 1
ATOM 791 C C . LEU A 1 103 ? -12 17.406 3.791 1 97.44 103 LEU A C 1
ATOM 793 O O . LEU A 1 103 ? -12.086 18.312 4.629 1 97.44 103 LEU A O 1
ATOM 797 N N . VAL A 1 104 ? -10.992 17.266 2.992 1 97 104 VAL A N 1
ATOM 798 C CA . VAL A 1 104 ? -9.852 18.172 3.059 1 97 104 VAL A CA 1
ATOM 799 C C . VAL A 1 104 ? -10.297 19.578 2.682 1 97 104 VAL A C 1
ATOM 801 O O . VAL A 1 104 ? -9.922 20.562 3.338 1 97 104 VAL A O 1
ATOM 804 N N . ASN A 1 105 ? -11.133 19.672 1.647 1 96.44 105 ASN A N 1
ATOM 805 C CA . ASN A 1 105 ? -11.625 20.984 1.228 1 96.44 105 ASN A CA 1
ATOM 806 C C . ASN A 1 105 ? -12.438 21.656 2.33 1 96.44 105 ASN A C 1
ATOM 808 O O . ASN A 1 105 ? -12.484 22.891 2.414 1 96.44 105 ASN A O 1
ATOM 812 N N . GLU A 1 106 ? -13.055 20.875 3.205 1 95.88 106 GLU A N 1
ATOM 813 C CA . GLU A 1 106 ? -13.836 21.391 4.32 1 95.88 106 GLU A CA 1
ATOM 814 C C . GLU A 1 106 ? -12.961 21.609 5.555 1 95.88 106 GLU A C 1
ATOM 816 O O . GLU A 1 106 ? -13.477 21.891 6.641 1 95.88 106 GLU A O 1
ATOM 821 N N . GLY A 1 107 ? -11.719 21.344 5.43 1 94.38 107 GLY A N 1
ATOM 822 C CA . GLY A 1 107 ? -10.773 21.578 6.512 1 94.38 107 GLY A CA 1
ATOM 823 C C . GLY A 1 107 ? -10.758 20.453 7.539 1 94.38 107 GLY A C 1
ATOM 824 O O . GLY A 1 107 ? -10.258 20.641 8.656 1 94.38 107 GLY A O 1
ATOM 825 N N . LYS A 1 108 ? -11.336 19.328 7.152 1 95.94 108 LYS A N 1
ATOM 826 C CA . LYS A 1 108 ? -11.383 18.203 8.062 1 95.94 108 LYS A CA 1
ATOM 827 C C . LYS A 1 108 ? -10.156 17.297 7.887 1 95.94 108 LYS A C 1
ATOM 829 O O . LYS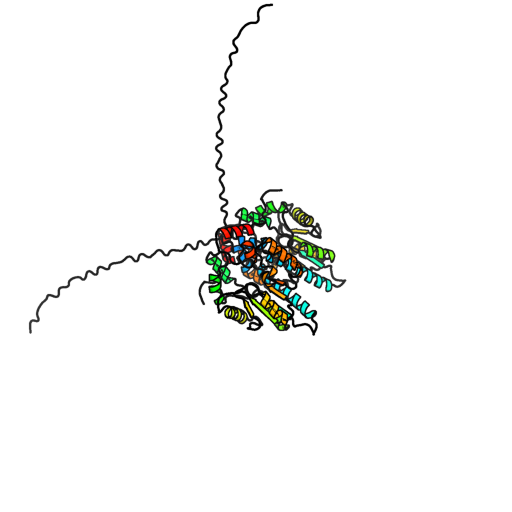 A 1 108 ? -9.641 17.156 6.777 1 95.94 108 LYS A O 1
ATOM 834 N N . ASP A 1 109 ? -9.695 16.719 9.023 1 96.44 109 ASP A N 1
ATOM 835 C CA . ASP A 1 109 ? -8.445 15.961 8.945 1 96.44 109 ASP A CA 1
ATOM 836 C C . ASP A 1 109 ? -8.609 14.578 9.57 1 96.44 109 ASP A C 1
ATOM 838 O O . ASP A 1 109 ? -7.625 13.867 9.789 1 96.44 109 ASP A O 1
ATOM 842 N N . PHE A 1 110 ? -9.805 14.18 10 1 97.38 110 PHE A N 1
ATOM 843 C CA . PHE A 1 110 ? -10.219 12.852 10.43 1 97.38 110 PHE A CA 1
ATOM 844 C C . PHE A 1 110 ? -11.445 12.391 9.656 1 97.38 110 PHE A C 1
ATOM 846 O O . PHE A 1 110 ? -12.188 13.211 9.109 1 97.38 110 PHE A O 1
ATOM 853 N N . PHE A 1 111 ? -11.594 11.07 9.516 1 97.75 111 PHE A N 1
ATOM 854 C CA . PHE A 1 111 ? -12.836 10.547 8.961 1 97.75 111 PHE A CA 1
ATOM 855 C C . PHE A 1 111 ? -14.047 11.188 9.633 1 97.75 111 PHE A C 1
ATOM 857 O O . PHE A 1 111 ? -14.062 11.359 10.859 1 97.75 111 PHE A O 1
ATOM 864 N N . ASP A 1 112 ? -14.984 11.617 8.844 1 97 112 ASP A N 1
ATOM 865 C CA . ASP A 1 112 ? -16.203 12.242 9.328 1 97 112 ASP A CA 1
ATOM 866 C C . ASP A 1 112 ? -17.438 11.43 8.93 1 97 112 ASP A C 1
ATOM 868 O O . ASP A 1 112 ? -17.828 11.422 7.762 1 97 112 ASP A O 1
ATOM 872 N N . ASP A 1 113 ? -18 10.805 9.906 1 95.44 113 ASP A N 1
ATOM 873 C CA . ASP A 1 113 ? -19.109 9.883 9.68 1 95.44 113 ASP A CA 1
ATOM 874 C C . ASP A 1 113 ? -20.328 10.617 9.109 1 95.44 113 ASP A C 1
ATOM 876 O O . ASP A 1 113 ? -21.031 10.086 8.25 1 95.44 113 ASP A O 1
ATOM 880 N N . ALA A 1 114 ? -20.641 11.797 9.609 1 95.62 114 ALA A N 1
ATOM 881 C CA . ALA A 1 114 ? -21.797 12.562 9.133 1 95.62 114 ALA A CA 1
ATOM 882 C C . ALA A 1 114 ? -21.641 12.906 7.652 1 95.62 114 ALA A C 1
ATOM 884 O O . ALA A 1 114 ? -22.594 12.773 6.883 1 95.62 114 ALA A O 1
ATOM 885 N N . ILE A 1 115 ? -20.469 13.344 7.23 1 96.44 115 ILE A N 1
ATOM 886 C CA . ILE A 1 115 ? -20.219 13.648 5.824 1 96.44 115 ILE A CA 1
ATOM 887 C C . ILE A 1 115 ? -20.297 12.367 5 1 96.44 115 ILE A C 1
ATOM 889 O O . ILE A 1 115 ? -20.828 12.367 3.887 1 96.44 115 ILE A O 1
ATOM 893 N N . TRP A 1 116 ? -19.766 11.242 5.5 1 96.81 116 TRP A N 1
ATOM 894 C CA . TRP A 1 116 ? -19.859 9.945 4.836 1 96.81 116 TRP A CA 1
ATOM 895 C C . TRP A 1 116 ? -21.312 9.578 4.555 1 96.81 116 TRP A C 1
ATOM 897 O O . TRP A 1 116 ? -21.641 9.172 3.439 1 96.81 116 TRP A O 1
ATOM 907 N N . ASP A 1 117 ? -22.172 9.773 5.535 1 95.5 117 ASP A N 1
ATOM 908 C CA . ASP A 1 117 ? -23.578 9.43 5.418 1 95.5 117 ASP A CA 1
ATOM 909 C C . ASP A 1 117 ? -24.266 10.281 4.352 1 95.5 117 ASP A C 1
ATOM 911 O O . ASP A 1 117 ? -25.188 9.82 3.666 1 95.5 117 ASP A O 1
ATOM 915 N N . GLU A 1 118 ? -23.812 11.523 4.238 1 95.31 118 GLU A N 1
ATOM 916 C CA . GLU A 1 118 ? -24.375 12.422 3.232 1 95.31 118 GLU A CA 1
ATOM 917 C C . GLU A 1 118 ? -23.844 12.086 1.841 1 95.31 118 GLU A C 1
ATOM 919 O O . GLU A 1 118 ? -24.578 12.172 0.855 1 95.31 118 GLU A O 1
ATOM 924 N N . TRP A 1 119 ? -22.594 11.719 1.749 1 97 119 TRP A N 1
ATOM 925 C CA . TRP A 1 119 ? -21.891 11.523 0.491 1 97 119 TRP A CA 1
ATOM 926 C C . TRP A 1 119 ? -22.25 10.172 -0.128 1 97 119 TRP A C 1
ATOM 928 O O . TRP A 1 119 ? -22.406 10.062 -1.347 1 97 119 TRP A O 1
ATOM 938 N N . LEU A 1 120 ? -22.406 9.117 0.643 1 96.69 120 LEU A N 1
ATOM 939 C CA . LEU A 1 120 ? -22.484 7.738 0.181 1 96.69 120 LEU A CA 1
ATOM 940 C C . LEU A 1 120 ? -23.672 7.555 -0.769 1 96.69 120 LEU A C 1
ATOM 942 O O . LEU A 1 120 ? -23.531 6.926 -1.821 1 96.69 120 LEU A O 1
ATOM 946 N N . PRO A 1 121 ? -24.844 8.188 -0.498 1 93.94 121 PRO A N 1
ATOM 947 C CA . PRO A 1 121 ? -25.984 8.039 -1.394 1 93.94 121 PRO A CA 1
ATOM 948 C C . PRO A 1 121 ? -25.766 8.703 -2.75 1 93.94 121 PRO A C 1
ATOM 950 O O . PRO A 1 121 ? -26.516 8.445 -3.695 1 93.94 121 PRO A O 1
ATOM 953 N N . GLU A 1 122 ? -24.766 9.609 -2.854 1 95.06 122 GLU A N 1
ATOM 954 C CA . GLU A 1 122 ? -24.484 10.281 -4.117 1 95.06 122 GLU A CA 1
ATOM 955 C C . GLU A 1 122 ? -23.906 9.312 -5.141 1 95.06 122 GLU A C 1
ATOM 957 O O . GLU A 1 122 ? -23.828 9.625 -6.332 1 95.06 122 GLU A O 1
ATOM 962 N N . ASN A 1 123 ? -23.438 8.125 -4.652 1 95.12 123 ASN A N 1
ATOM 963 C CA . ASN A 1 123 ? -22.953 7.035 -5.504 1 95.12 123 ASN A CA 1
ATOM 964 C C . ASN A 1 123 ? -21.812 7.492 -6.41 1 95.12 123 ASN A C 1
ATOM 966 O O . ASN A 1 123 ? -21.844 7.25 -7.617 1 95.12 123 ASN A O 1
ATOM 970 N N . LEU A 1 124 ? -20.844 8.188 -5.824 1 95.94 124 LEU A N 1
ATOM 971 C CA . LEU A 1 124 ? -19.688 8.68 -6.551 1 95.94 124 LEU A CA 1
ATOM 972 C C . LEU A 1 124 ? -18.5 7.73 -6.387 1 95.94 124 LEU A C 1
ATOM 974 O O . LEU A 1 124 ? -17.359 8.109 -6.645 1 95.94 124 LEU A O 1
ATOM 978 N N . MET A 1 125 ? -18.781 6.508 -5.918 1 96.19 125 MET A N 1
ATOM 979 C CA . MET A 1 125 ? -17.734 5.5 -5.762 1 96.19 125 MET A CA 1
ATOM 980 C C . MET A 1 125 ? -17.219 5.047 -7.121 1 96.19 125 MET A C 1
ATOM 982 O O . MET A 1 125 ? -17.953 5.051 -8.109 1 96.19 125 MET A O 1
ATOM 986 N N . THR A 1 126 ? -15.984 4.691 -7.172 1 97.69 126 THR A N 1
ATOM 987 C CA . THR A 1 126 ? -15.375 4.117 -8.367 1 97.69 126 THR A CA 1
ATOM 988 C C . THR A 1 126 ? -14.781 2.744 -8.062 1 97.69 126 THR A C 1
ATOM 990 O O . THR A 1 126 ? -14.531 2.414 -6.902 1 97.69 126 THR A O 1
ATOM 993 N N . ALA A 1 127 ? -14.617 1.932 -9.086 1 98.69 127 ALA A N 1
ATOM 994 C CA . ALA A 1 127 ? -14.023 0.608 -8.906 1 98.69 127 ALA A CA 1
ATOM 995 C C . ALA A 1 127 ? -12.539 0.713 -8.578 1 98.69 127 ALA A C 1
ATOM 997 O O . ALA A 1 127 ? -11.812 1.512 -9.18 1 98.69 127 ALA A O 1
ATOM 998 N N . VAL A 1 128 ? -12.133 -0.048 -7.605 1 98.75 128 VAL A N 1
ATOM 999 C CA . VAL A 1 128 ? -10.703 -0.196 -7.359 1 98.75 128 VAL A CA 1
ATOM 1000 C C . VAL A 1 128 ? -10.031 -0.811 -8.586 1 98.75 128 VAL A C 1
ATOM 1002 O O . VAL A 1 128 ? -10.547 -1.763 -9.172 1 98.75 128 VAL A O 1
ATOM 1005 N N . PRO A 1 129 ? -8.836 -0.279 -9.008 1 98.25 129 PRO A N 1
ATOM 1006 C CA . PRO A 1 129 ? -8.156 -0.818 -10.188 1 98.25 129 PRO A CA 1
ATOM 1007 C C . PRO A 1 129 ? -7.93 -2.326 -10.102 1 98.25 129 PRO A C 1
ATOM 1009 O O . PRO A 1 129 ? -7.309 -2.809 -9.156 1 98.25 129 PRO A O 1
ATOM 1012 N N . GLY A 1 130 ? -8.453 -3.041 -11.047 1 98.56 130 GLY A N 1
ATOM 1013 C CA . GLY A 1 130 ? -8.273 -4.48 -11.117 1 98.56 130 GLY A CA 1
ATOM 1014 C C . GLY A 1 130 ? -9.438 -5.258 -10.531 1 98.56 130 GLY A C 1
ATOM 1015 O O . GLY A 1 130 ? -9.586 -6.457 -10.789 1 98.56 130 GLY A O 1
ATOM 1016 N N . ALA A 1 131 ? -10.281 -4.637 -9.75 1 98.88 131 ALA A N 1
ATOM 1017 C CA . ALA A 1 131 ? -11.336 -5.332 -9.016 1 98.88 131 ALA A CA 1
ATOM 1018 C C . ALA A 1 131 ? -12.375 -5.918 -9.977 1 98.88 131 ALA A C 1
ATOM 1020 O O . ALA A 1 131 ? -12.727 -7.094 -9.867 1 98.88 131 ALA A O 1
ATOM 1021 N N . LEU A 1 132 ? -12.836 -5.09 -10.914 1 98.75 132 LEU A N 1
ATOM 1022 C CA . LEU A 1 132 ? -13.867 -5.543 -11.844 1 98.75 132 LEU A CA 1
ATOM 1023 C C . LEU A 1 132 ? -13.375 -6.727 -12.672 1 98.75 132 LEU A C 1
ATOM 1025 O O . LEU A 1 132 ? -14.078 -7.727 -12.812 1 98.75 132 LEU A O 1
ATOM 1029 N N . ASP A 1 133 ? -12.18 -6.648 -13.188 1 98.56 133 ASP A N 1
ATOM 1030 C CA . ASP A 1 133 ? -11.609 -7.699 -14.023 1 98.56 133 ASP A CA 1
ATOM 1031 C C . ASP A 1 133 ? -11.477 -9.008 -13.242 1 98.56 133 ASP A C 1
ATOM 1033 O O . ASP A 1 133 ? -11.836 -10.07 -13.75 1 98.56 133 ASP A O 1
ATOM 1037 N N . PHE A 1 134 ? -10.961 -8.961 -12.055 1 98.94 134 PHE A N 1
ATOM 1038 C CA . PHE A 1 134 ? -10.75 -10.172 -11.273 1 98.94 134 PHE A CA 1
ATOM 1039 C C . PHE A 1 134 ? -12.078 -10.805 -10.891 1 98.94 134 PHE A C 1
ATOM 1041 O O . PHE A 1 134 ? -12.25 -12.023 -10.984 1 98.94 134 PHE A O 1
ATOM 1048 N N . LEU A 1 135 ? -13.008 -9.984 -10.43 1 98.94 135 LEU A N 1
ATOM 1049 C CA . LEU A 1 135 ? -14.266 -10.562 -9.961 1 98.94 135 LEU A CA 1
ATOM 1050 C C . LEU A 1 135 ? -15.094 -11.086 -11.133 1 98.94 135 LEU A C 1
ATOM 1052 O O . LEU A 1 135 ? -15.812 -12.07 -10.992 1 98.94 135 LEU A O 1
ATOM 1056 N N . ALA A 1 136 ? -14.969 -10.445 -12.281 1 98.88 136 ALA A N 1
ATOM 1057 C CA . ALA A 1 136 ? -15.555 -11.016 -13.492 1 98.88 136 ALA A CA 1
ATOM 1058 C C . ALA A 1 136 ? -14.922 -12.367 -13.82 1 98.88 136 ALA A C 1
ATOM 1060 O O . ALA A 1 136 ? -15.617 -13.297 -14.25 1 98.88 136 ALA A O 1
ATOM 1061 N N . TYR A 1 137 ? -13.672 -12.477 -13.648 1 98.88 137 TYR A N 1
ATOM 1062 C CA . TYR A 1 137 ? -12.969 -13.742 -13.852 1 98.88 137 TYR A CA 1
ATOM 1063 C C . TYR A 1 137 ? -13.516 -14.82 -12.922 1 98.88 137 TYR A C 1
ATOM 1065 O O . TYR A 1 137 ? -13.703 -15.969 -13.328 1 98.88 137 TYR A O 1
ATOM 1073 N N . CYS A 1 138 ? -13.727 -14.445 -11.656 1 98.94 138 CYS A N 1
ATOM 1074 C CA . CYS A 1 138 ? -14.336 -15.391 -10.727 1 98.94 138 CYS A CA 1
ATOM 1075 C C . CYS A 1 138 ? -15.625 -15.953 -11.297 1 98.94 138 CYS A C 1
ATOM 1077 O O . CYS A 1 138 ? -15.812 -17.172 -11.328 1 98.94 138 CYS A O 1
ATOM 1079 N N . LYS A 1 139 ? -16.469 -15.078 -11.742 1 98.88 139 LYS A N 1
ATOM 1080 C CA . LYS A 1 139 ? -17.75 -15.492 -12.289 1 98.88 139 LYS A CA 1
ATOM 1081 C C . LYS A 1 139 ? -17.562 -16.406 -13.492 1 98.88 139 LYS A C 1
ATOM 1083 O O . LYS A 1 139 ? -18.25 -17.422 -13.617 1 98.88 139 LYS A O 1
ATOM 1088 N N . GLN A 1 140 ? -16.656 -16.062 -14.344 1 98.75 140 GLN A N 1
ATOM 1089 C CA . GLN A 1 140 ? -16.375 -16.875 -15.531 1 98.75 140 GLN A CA 1
ATOM 1090 C C . GLN A 1 140 ? -15.93 -18.281 -15.141 1 98.75 140 GLN A C 1
ATOM 1092 O O . GLN A 1 140 ? -16.219 -19.25 -15.852 1 98.75 140 GLN A O 1
ATOM 1097 N N . GLN A 1 141 ? -15.289 -18.422 -14.047 1 98.5 141 GLN A N 1
ATOM 1098 C CA . GLN A 1 141 ? -14.758 -19.703 -13.594 1 98.5 141 GLN A CA 1
ATOM 1099 C C . GLN A 1 141 ? -15.773 -20.453 -12.719 1 98.5 141 GLN A C 1
ATOM 1101 O O . GLN A 1 141 ? -15.461 -21.5 -12.156 1 98.5 141 GLN A O 1
ATOM 1106 N N . GLY A 1 142 ? -16.922 -19.812 -12.492 1 98.06 142 GLY A N 1
ATOM 1107 C CA . GLY A 1 142 ? -17.938 -20.438 -11.664 1 98.06 142 GLY A CA 1
ATOM 1108 C C . GLY A 1 142 ? -17.672 -20.297 -10.18 1 98.06 142 GLY A C 1
ATOM 1109 O O . GLY A 1 142 ? -18.188 -21.078 -9.375 1 98.06 142 GLY A O 1
ATOM 1110 N N . VAL A 1 143 ? -16.844 -19.422 -9.836 1 98.88 143 VAL A N 1
ATOM 1111 C CA . VAL A 1 143 ? -16.547 -19.141 -8.43 1 98.88 143 VAL A CA 1
ATOM 1112 C C . VAL A 1 143 ? -17.406 -17.969 -7.957 1 98.88 143 VAL A C 1
ATOM 1114 O O . VAL A 1 143 ? -17.297 -16.859 -8.484 1 98.88 143 VAL A O 1
ATOM 1117 N N . GLU A 1 144 ? -18.266 -18.188 -6.965 1 98.88 144 GLU A N 1
ATOM 1118 C CA . GLU A 1 144 ? -19.141 -17.125 -6.48 1 98.88 144 GLU A CA 1
ATOM 1119 C C . GLU A 1 144 ? -18.375 -16.125 -5.625 1 98.88 144 GLU A C 1
ATOM 1121 O O . GLU A 1 144 ? -17.422 -16.484 -4.945 1 98.88 144 GLU A O 1
ATOM 1126 N N . VAL A 1 145 ? -18.812 -14.93 -5.723 1 98.94 145 VAL A N 1
ATOM 1127 C CA . VAL A 1 145 ? -18.234 -13.836 -4.949 1 98.94 145 VAL A CA 1
ATOM 1128 C C . VAL A 1 145 ? -19.25 -13.32 -3.939 1 98.94 145 VAL A C 1
ATOM 1130 O O . VAL A 1 145 ? -20.406 -13.031 -4.297 1 98.94 145 VAL A O 1
ATOM 1133 N N . PHE A 1 146 ? -18.844 -13.219 -2.693 1 99 146 PHE A N 1
ATOM 1134 C CA . PHE A 1 146 ? -19.672 -12.664 -1.633 1 99 146 PHE A CA 1
ATOM 1135 C C . PHE A 1 146 ? -19.094 -11.352 -1.116 1 99 146 PHE A C 1
ATOM 1137 O O . PHE A 1 146 ? -17.922 -11.289 -0.77 1 99 146 PHE A O 1
ATOM 1144 N N . TYR A 1 147 ? -19.953 -10.344 -1.116 1 98.94 147 TYR A N 1
ATOM 1145 C CA . TYR A 1 147 ? -19.578 -9.023 -0.613 1 98.94 147 TYR A CA 1
ATOM 1146 C C . TYR A 1 147 ? -20.016 -8.844 0.834 1 98.94 147 TYR A C 1
ATOM 1148 O O . TYR A 1 147 ? -21.172 -9.086 1.166 1 98.94 147 TYR A O 1
ATOM 1156 N N . VAL A 1 148 ? -19.125 -8.461 1.712 1 98.88 148 VAL A N 1
ATOM 1157 C CA . VAL A 1 148 ? -19.422 -8.281 3.129 1 98.88 148 VAL A CA 1
ATOM 1158 C C . VAL A 1 148 ? -18.984 -6.891 3.578 1 98.88 148 VAL A C 1
ATOM 1160 O O . VAL A 1 148 ? -17.797 -6.543 3.477 1 98.88 148 VAL A O 1
ATOM 1163 N N . THR A 1 149 ? -19.891 -6.074 4.074 1 98.56 149 THR A N 1
ATOM 1164 C CA . THR A 1 149 ? -19.578 -4.699 4.449 1 98.56 149 THR A CA 1
ATOM 1165 C C . THR A 1 149 ? -20.172 -4.363 5.812 1 98.56 149 THR A C 1
ATOM 1167 O O . THR A 1 149 ? -21.172 -4.961 6.227 1 98.56 149 THR A O 1
ATOM 1170 N N . ASN A 1 150 ? -19.516 -3.4 6.488 1 97.25 150 ASN A N 1
ATOM 1171 C CA . ASN A 1 150 ? -19.969 -2.926 7.793 1 97.25 150 ASN A CA 1
ATOM 1172 C C . ASN A 1 150 ? -20.516 -1.508 7.715 1 97.25 150 ASN A C 1
ATOM 1174 O O . ASN A 1 150 ? -20.594 -0.804 8.727 1 97.25 150 ASN A O 1
ATOM 1178 N N . ARG A 1 151 ? -20.906 -1.146 6.512 1 97.12 151 ARG A N 1
ATOM 1179 C CA . ARG A 1 151 ? -21.5 0.171 6.336 1 97.12 151 ARG A CA 1
ATOM 1180 C C . ARG A 1 151 ? -22.734 0.326 7.215 1 97.12 151 ARG A C 1
ATOM 1182 O O . ARG A 1 151 ? -23.453 -0.645 7.465 1 97.12 151 ARG A O 1
ATOM 1189 N N . ASP A 1 152 ? -22.922 1.579 7.672 1 95.81 152 ASP A N 1
ATOM 1190 C CA . ASP A 1 152 ? -24.156 1.895 8.375 1 95.81 152 ASP A CA 1
ATOM 1191 C C . ASP A 1 152 ? -24.641 3.299 8.023 1 95.81 152 ASP A C 1
ATOM 1193 O O . ASP A 1 152 ? -24.203 4.281 8.625 1 95.81 152 ASP A O 1
ATOM 1197 N N . GLN A 1 153 ? -25.531 3.375 7.137 1 95.12 153 GLN A N 1
ATOM 1198 C CA . GLN A 1 153 ? -26.203 4.613 6.758 1 95.12 153 GLN A CA 1
ATOM 1199 C C . GLN A 1 153 ? -27.703 4.535 7.039 1 95.12 153 GLN A C 1
ATOM 1201 O O . GLN A 1 153 ? -28.516 5.098 6.297 1 95.12 153 GLN A O 1
ATOM 1206 N N . GLY A 1 154 ? -28.078 3.754 8.062 1 94.75 154 GLY A N 1
ATOM 1207 C CA . GLY A 1 154 ? -29.484 3.566 8.422 1 94.75 154 GLY A CA 1
ATOM 1208 C C . GLY A 1 154 ? -30.172 2.488 7.605 1 94.75 154 GLY A C 1
ATOM 1209 O O . GLY A 1 154 ? -29.516 1.535 7.16 1 94.75 154 GLY A O 1
ATOM 1210 N N . GLU A 1 155 ? -31.438 2.572 7.371 1 95.38 155 GLU A N 1
ATOM 1211 C CA . GLU A 1 155 ? -32.281 1.523 6.812 1 95.38 155 GLU A CA 1
ATOM 1212 C C . GLU A 1 155 ? -31.953 1.279 5.34 1 95.38 155 GLU A C 1
ATOM 1214 O O . GLU A 1 155 ? -32.156 0.17 4.836 1 95.38 155 GLU A O 1
ATOM 1219 N N . ARG A 1 156 ? -31.391 2.252 4.738 1 97.19 156 ARG A N 1
ATOM 1220 C CA . ARG A 1 156 ? -31.203 2.148 3.299 1 97.19 156 ARG A CA 1
ATOM 1221 C C . ARG A 1 156 ? -29.781 1.68 2.975 1 97.19 156 ARG A C 1
ATOM 1223 O O . ARG A 1 156 ? -29.391 1.627 1.806 1 97.19 156 ARG A O 1
ATOM 1230 N N . THR A 1 157 ? -28.984 1.293 3.951 1 97.88 157 THR A N 1
ATOM 1231 C CA . THR A 1 157 ? -27.594 0.915 3.77 1 97.88 157 THR A CA 1
ATOM 1232 C C . THR A 1 157 ? -27.469 -0.214 2.752 1 97.88 157 THR A C 1
ATOM 1234 O O . THR A 1 157 ? -26.625 -0.15 1.847 1 97.88 157 THR A O 1
ATOM 1237 N N . TYR A 1 158 ? -28.344 -1.18 2.895 1 98.19 158 TYR A N 1
ATOM 1238 C CA . TYR A 1 158 ? -28.297 -2.322 1.989 1 98.19 158 TYR A CA 1
ATOM 1239 C C . TYR A 1 158 ? -28.547 -1.888 0.549 1 98.19 158 TYR A C 1
ATOM 1241 O O . TYR A 1 158 ? -27.812 -2.295 -0.361 1 98.19 158 TYR A O 1
ATOM 1249 N N . GLU A 1 159 ? -29.5 -1.103 0.37 1 98 159 GLU A N 1
ATOM 1250 C CA . GLU A 1 159 ? -29.859 -0.615 -0.959 1 98 159 GLU A CA 1
ATOM 1251 C C . GLU A 1 159 ? -28.719 0.176 -1.581 1 98 159 GLU A C 1
ATOM 1253 O O . GLU A 1 159 ? -28.406 0.009 -2.764 1 98 159 GLU A O 1
ATOM 1258 N N . TYR A 1 160 ? -28.078 1.077 -0.798 1 97.88 160 TYR A N 1
ATOM 1259 C CA . TYR A 1 160 ? -26.953 1.861 -1.299 1 97.88 160 TYR A CA 1
ATOM 1260 C C . TYR A 1 160 ? -25.828 0.956 -1.788 1 97.88 160 TYR A C 1
ATOM 1262 O O . TYR A 1 160 ? -25.297 1.149 -2.885 1 97.88 160 TYR A O 1
ATOM 1270 N N . ALA A 1 161 ? -25.484 -0.066 -0.971 1 98.44 161 ALA A N 1
ATOM 1271 C CA . ALA A 1 161 ? -24.406 -0.984 -1.321 1 98.44 161 ALA A CA 1
ATOM 1272 C C . ALA A 1 161 ? -24.75 -1.771 -2.586 1 98.44 161 ALA A C 1
ATOM 1274 O O . ALA A 1 161 ? -23.922 -1.873 -3.498 1 98.44 161 ALA A O 1
ATOM 1275 N N . LEU A 1 162 ? -25.969 -2.262 -2.629 1 98.62 162 LEU A N 1
ATOM 1276 C CA . LEU A 1 162 ? -26.391 -3.074 -3.764 1 98.62 162 LEU A CA 1
ATOM 1277 C C . LEU A 1 162 ? -26.375 -2.26 -5.055 1 98.62 162 LEU A C 1
ATOM 1279 O O . LEU A 1 162 ? -25.844 -2.713 -6.07 1 98.62 162 LEU A O 1
ATOM 1283 N N . VAL A 1 163 ? -26.891 -1.099 -5.062 1 98.12 163 VAL A N 1
ATOM 1284 C CA . VAL A 1 163 ? -27 -0.248 -6.242 1 98.12 163 VAL A CA 1
ATOM 1285 C C . VAL A 1 163 ? -25.609 0.121 -6.738 1 98.12 163 VAL A C 1
ATOM 1287 O O . VAL A 1 163 ? -25.359 0.147 -7.949 1 98.12 163 VAL A O 1
ATOM 1290 N N . GLN A 1 164 ? -24.719 0.405 -5.82 1 98 164 GLN A N 1
ATOM 1291 C CA . GLN A 1 164 ? -23.344 0.755 -6.199 1 98 164 GLN A CA 1
ATOM 1292 C C . GLN A 1 164 ? -22.672 -0.399 -6.93 1 98 164 GLN A C 1
ATOM 1294 O O . GLN A 1 164 ? -22.031 -0.196 -7.965 1 98 164 GLN A O 1
ATOM 1299 N N . LEU A 1 165 ? -22.812 -1.582 -6.41 1 98.75 165 LEU A N 1
ATOM 1300 C CA . LEU A 1 165 ? -22.266 -2.762 -7.066 1 98.75 165 LEU A CA 1
ATOM 1301 C C . LEU A 1 165 ? -22.891 -2.973 -8.438 1 98.75 165 LEU A C 1
ATOM 1303 O O . LEU A 1 165 ? -22.188 -3.256 -9.414 1 98.75 165 LEU A O 1
ATOM 1307 N N . GLN A 1 166 ? -24.203 -2.805 -8.539 1 98.75 166 GLN A N 1
ATOM 1308 C CA . GLN A 1 166 ? -24.922 -3.047 -9.789 1 98.75 166 GLN A CA 1
ATOM 1309 C C . GLN A 1 166 ? -24.562 -2.006 -10.844 1 98.75 166 GLN A C 1
ATOM 1311 O O . GLN A 1 166 ? -24.312 -2.352 -12 1 98.75 166 GLN A O 1
ATOM 1316 N N . GLU A 1 167 ? -24.5 -0.803 -10.477 1 98.25 167 GLU A N 1
ATOM 1317 C CA . GLU A 1 167 ? -24.234 0.266 -11.438 1 98.25 167 GLU A CA 1
ATOM 1318 C C . GLU A 1 167 ? -22.812 0.147 -12.008 1 98.25 167 GLU A C 1
ATOM 1320 O O . GLU A 1 167 ? -22.578 0.511 -13.164 1 98.25 167 GLU A O 1
ATOM 1325 N N . LEU A 1 168 ? -21.922 -0.38 -11.211 1 98.31 168 LEU A N 1
ATOM 1326 C CA . LEU A 1 168 ? -20.562 -0.56 -11.688 1 98.31 168 LEU A CA 1
ATOM 1327 C C . LEU A 1 168 ? -20.375 -1.933 -12.328 1 98.31 168 LEU A C 1
ATOM 1329 O O . LEU A 1 168 ? -19.266 -2.305 -12.711 1 98.31 168 LEU A O 1
ATOM 1333 N N . GLU A 1 169 ? -21.438 -2.703 -12.328 1 98.5 169 GLU A N 1
ATOM 1334 C CA . GLU A 1 169 ? -21.531 -3.969 -13.047 1 98.5 169 GLU A CA 1
ATOM 1335 C C . GLU A 1 169 ? -20.641 -5.031 -12.406 1 98.5 169 GLU A C 1
ATOM 1337 O O . GLU A 1 169 ? -20.031 -5.848 -13.102 1 98.5 169 GLU A O 1
ATOM 1342 N N . PHE A 1 170 ? -20.531 -4.953 -11.141 1 98.88 170 PHE A N 1
ATOM 1343 C CA . PHE A 1 170 ? -19.844 -6.035 -10.438 1 98.88 170 PHE A CA 1
ATOM 1344 C C . PHE A 1 170 ? -20.672 -7.316 -10.484 1 98.88 170 PHE A C 1
ATOM 1346 O O . PHE A 1 170 ? -21.906 -7.266 -10.414 1 98.88 170 PHE A O 1
ATOM 1353 N N . PRO A 1 171 ? -20.047 -8.438 -10.555 1 98.94 171 PRO A N 1
ATOM 1354 C CA . PRO A 1 171 ? -20.797 -9.695 -10.594 1 98.94 171 PRO A CA 1
ATOM 1355 C C . PRO A 1 171 ? -21.422 -10.055 -9.25 1 98.94 171 PRO A C 1
ATOM 1357 O O . PRO A 1 171 ? -20.969 -9.57 -8.211 1 98.94 171 PRO A O 1
ATOM 1360 N N . TYR A 1 172 ? -22.516 -10.781 -9.281 1 98.81 172 TYR A N 1
ATOM 1361 C CA . TYR A 1 172 ? -23.188 -11.312 -8.102 1 98.81 172 TYR A CA 1
ATOM 1362 C C . TYR A 1 172 ? -23.672 -10.188 -7.199 1 98.81 172 TYR A C 1
ATOM 1364 O O . TYR A 1 172 ? -23.625 -10.305 -5.973 1 98.81 172 TYR A O 1
ATOM 1372 N N . ALA A 1 173 ? -24 -9.086 -7.805 1 98.69 173 ALA A N 1
ATOM 1373 C CA . ALA A 1 173 ? -24.594 -7.973 -7.074 1 98.69 173 ALA A CA 1
ATOM 1374 C C . ALA A 1 173 ? -26.078 -8.219 -6.816 1 98.69 173 ALA A C 1
ATOM 1376 O O . ALA A 1 173 ? -26.938 -7.582 -7.438 1 98.69 173 ALA A O 1
ATOM 1377 N N . ASP A 1 174 ? -26.344 -9.109 -5.859 1 98.69 174 ASP A N 1
ATOM 1378 C CA . ASP A 1 174 ? -27.703 -9.508 -5.547 1 98.69 174 ASP A CA 1
ATOM 1379 C C . ASP A 1 174 ? -27.844 -9.875 -4.07 1 98.69 174 ASP A C 1
ATOM 1381 O O . ASP A 1 174 ? -26.875 -9.836 -3.32 1 98.69 174 ASP A O 1
ATOM 1385 N N . SER A 1 175 ? -29.031 -10.234 -3.625 1 97.94 175 SER A N 1
ATOM 1386 C CA . SER A 1 175 ? -29.344 -10.398 -2.211 1 97.94 175 SER A CA 1
ATOM 1387 C C . SER A 1 175 ? -28.734 -11.68 -1.654 1 97.94 175 SER A C 1
ATOM 1389 O O . SER A 1 175 ? -28.547 -11.805 -0.444 1 97.94 175 SER A O 1
ATOM 1391 N N . ASP A 1 176 ? -28.406 -12.578 -2.5 1 98.19 176 ASP A N 1
ATOM 1392 C CA . ASP A 1 176 ? -27.812 -13.828 -2.035 1 98.19 176 ASP A CA 1
ATOM 1393 C C . ASP A 1 176 ? -26.328 -13.648 -1.719 1 98.19 176 ASP A C 1
ATOM 1395 O O . ASP A 1 176 ? -25.734 -14.484 -1.032 1 98.19 176 ASP A O 1
ATOM 1399 N N . HIS A 1 177 ? -25.766 -12.555 -2.236 1 98.88 177 HIS A N 1
ATOM 1400 C CA . HIS A 1 177 ? -24.297 -12.477 -2.205 1 98.88 177 HIS A CA 1
ATOM 1401 C C . HIS A 1 177 ? -23.828 -11.227 -1.469 1 98.88 177 HIS A C 1
ATOM 1403 O O . HIS A 1 177 ? -22.625 -11 -1.335 1 98.88 177 HIS A O 1
ATOM 1409 N N . LEU A 1 178 ? -24.75 -10.414 -0.979 1 98.88 178 LEU A N 1
ATOM 1410 C CA . LEU A 1 178 ? -24.375 -9.203 -0.253 1 98.88 178 LEU A 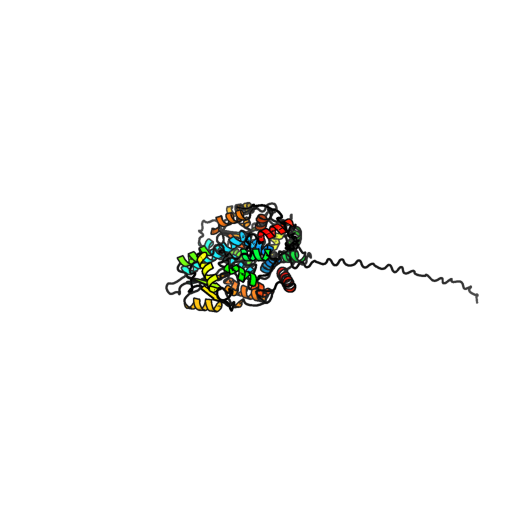CA 1
ATOM 1411 C C . LEU A 1 178 ? -24.781 -9.305 1.214 1 98.88 178 LEU A C 1
ATOM 1413 O O . LEU A 1 178 ? -25.953 -9.531 1.524 1 98.88 178 LEU A O 1
ATOM 1417 N N . TYR A 1 179 ? -23.781 -9.188 2.092 1 98.69 179 TYR A N 1
ATOM 1418 C CA . TYR A 1 179 ? -23.984 -9.133 3.535 1 98.69 179 TYR A CA 1
ATOM 1419 C C . TYR A 1 179 ? -23.672 -7.746 4.074 1 98.69 179 TYR A C 1
ATOM 1421 O O . TYR A 1 179 ? -22.578 -7.223 3.867 1 98.69 179 TYR A O 1
ATOM 1429 N N . VAL A 1 180 ? -24.656 -7.133 4.773 1 98.25 180 VAL A N 1
ATOM 1430 C CA . VAL A 1 180 ? -24.469 -5.828 5.398 1 98.25 180 VAL A CA 1
ATOM 1431 C C . VAL A 1 180 ? -24.672 -5.945 6.906 1 98.25 180 VAL A C 1
ATOM 1433 O O . VAL A 1 180 ? -25.75 -6.316 7.371 1 98.25 180 VAL A O 1
ATOM 1436 N N . PHE A 1 181 ? -23.625 -5.652 7.664 1 96.06 181 PHE A N 1
ATOM 1437 C CA . PHE A 1 181 ? -23.688 -5.641 9.125 1 96.06 181 PHE A CA 1
ATOM 1438 C C . PHE A 1 181 ? -23.594 -4.215 9.656 1 96.06 181 PHE A C 1
ATOM 1440 O O . PHE A 1 181 ? -22.5 -3.648 9.727 1 96.06 181 PHE A O 1
ATOM 1447 N N . ARG A 1 182 ? -24.641 -3.729 10.148 1 93.88 182 ARG A N 1
ATOM 1448 C CA . ARG A 1 182 ? -24.688 -2.328 10.555 1 93.88 182 ARG A CA 1
ATOM 1449 C C . ARG A 1 182 ? -24.328 -2.176 12.031 1 93.88 182 ARG A C 1
ATOM 1451 O O . ARG A 1 182 ? -23.75 -1.16 12.43 1 93.88 182 ARG A O 1
ATOM 1458 N N . GLU A 1 183 ? -24.594 -3.199 12.836 1 92.38 183 GLU A N 1
ATOM 1459 C CA . GLU A 1 183 ? -24.516 -3.072 14.289 1 92.38 183 GLU A CA 1
ATOM 1460 C C . GLU A 1 183 ? -23.203 -3.65 14.82 1 92.38 183 GLU A C 1
ATOM 1462 O O . GLU A 1 183 ? -22.938 -3.598 16.031 1 92.38 183 GLU A O 1
ATOM 1467 N N . THR A 1 184 ? -22.5 -4.254 13.969 1 92.38 184 THR A N 1
ATOM 1468 C CA . THR A 1 184 ? -21.234 -4.844 14.375 1 92.38 184 THR A CA 1
ATOM 1469 C C . THR A 1 184 ? -20.219 -4.762 13.242 1 92.38 184 THR A C 1
ATOM 1471 O O . THR A 1 184 ? -20.578 -4.742 12.07 1 92.38 184 THR A O 1
ATOM 1474 N N . SER A 1 185 ? -18.969 -4.664 13.602 1 92.88 185 SER A N 1
ATOM 1475 C CA . SER A 1 185 ? -17.906 -4.734 12.609 1 92.88 185 SER A CA 1
ATOM 1476 C C . SER A 1 185 ? -17.453 -6.172 12.383 1 92.88 185 SER A C 1
ATOM 1478 O O . SER A 1 185 ? -16.547 -6.426 11.578 1 92.88 185 SER A O 1
ATOM 1480 N N . ASP A 1 186 ? -17.969 -7.086 13.156 1 96.44 186 ASP A N 1
ATOM 1481 C CA . ASP A 1 186 ? -17.594 -8.492 13.062 1 96.44 186 ASP A CA 1
ATOM 1482 C C . ASP A 1 186 ? -18.172 -9.141 11.805 1 96.44 186 ASP A C 1
ATOM 1484 O O . ASP A 1 186 ? -19.391 -9.188 11.633 1 96.44 186 ASP A O 1
ATOM 1488 N N . LYS A 1 187 ? -17.312 -9.664 10.969 1 97.5 187 LYS A N 1
ATOM 1489 C CA . LYS A 1 187 ? -17.734 -10.25 9.711 1 97.5 187 LYS A CA 1
ATOM 1490 C C . LYS A 1 187 ? -17.75 -11.773 9.789 1 97.5 187 LYS A C 1
ATOM 1492 O O . LYS A 1 187 ? -18.078 -12.453 8.812 1 97.5 187 LYS A O 1
ATOM 1497 N N . THR A 1 188 ? -17.484 -12.328 10.992 1 97.81 188 THR A N 1
ATOM 1498 C CA . THR A 1 188 ? -17.375 -13.766 11.219 1 97.81 188 THR A CA 1
ATOM 1499 C C . THR A 1 188 ? -18.688 -14.461 10.867 1 97.81 188 THR A C 1
ATOM 1501 O O . THR A 1 188 ? -18.688 -15.516 10.234 1 97.81 188 THR A O 1
ATOM 1504 N N . PRO A 1 189 ? -19.859 -13.922 11.219 1 97.88 189 PRO A N 1
ATOM 1505 C CA . PRO A 1 189 ? -21.109 -14.625 10.906 1 97.88 189 PRO A CA 1
ATOM 1506 C C . PRO A 1 189 ? -21.312 -14.828 9.406 1 97.88 189 PRO A C 1
ATOM 1508 O O . PRO A 1 189 ? -21.766 -15.898 8.984 1 97.88 189 PRO A O 1
ATOM 1511 N N . ALA A 1 190 ? -21.016 -13.82 8.594 1 98.12 190 ALA A N 1
ATOM 1512 C CA . ALA A 1 190 ? -21.109 -13.992 7.145 1 98.12 190 ALA A CA 1
ATOM 1513 C C . ALA A 1 190 ? -20.172 -15.086 6.656 1 98.12 190 ALA A C 1
ATOM 1515 O O . ALA A 1 190 ? -20.578 -15.961 5.883 1 98.12 190 ALA A O 1
ATOM 1516 N N . ARG A 1 191 ? -18.922 -15.062 7.109 1 98.5 191 ARG A N 1
ATOM 1517 C CA . ARG A 1 191 ? -17.938 -16.062 6.699 1 98.5 191 ARG A CA 1
ATOM 1518 C C . ARG A 1 191 ? -18.406 -17.469 7.047 1 98.5 191 ARG A C 1
ATOM 1520 O O . ARG A 1 191 ? -18.328 -18.375 6.219 1 98.5 191 ARG A O 1
ATOM 1527 N N . ARG A 1 192 ? -18.891 -17.672 8.258 1 98.19 192 ARG A N 1
ATOM 1528 C CA . ARG A 1 192 ? -19.359 -18.969 8.695 1 98.19 192 ARG A CA 1
ATOM 1529 C C . ARG A 1 192 ? -20.547 -19.453 7.852 1 98.19 192 ARG A C 1
ATOM 1531 O O . ARG A 1 192 ? -20.641 -20.641 7.52 1 98.19 192 ARG A O 1
ATOM 1538 N N . SER A 1 193 ? -21.406 -18.516 7.566 1 98.38 193 SER A N 1
ATOM 1539 C CA . SER A 1 193 ? -22.547 -18.859 6.723 1 98.38 193 SER A CA 1
ATOM 1540 C C . SER A 1 193 ? -22.094 -19.344 5.348 1 98.38 193 SER A C 1
ATOM 1542 O O . SER A 1 193 ? -22.594 -20.344 4.844 1 98.38 193 SER A O 1
ATOM 1544 N N . ILE A 1 194 ? -21.172 -18.672 4.746 1 98.69 194 ILE A N 1
ATOM 1545 C CA . ILE A 1 194 ? -20.656 -19 3.418 1 98.69 194 ILE A CA 1
ATOM 1546 C C . ILE A 1 194 ? -19.906 -20.328 3.465 1 98.69 194 ILE A C 1
ATOM 1548 O O . ILE A 1 194 ? -20.062 -21.156 2.564 1 98.69 194 ILE A O 1
ATOM 1552 N N . GLU A 1 195 ? -19.219 -20.594 4.551 1 98.19 195 GLU A N 1
ATOM 1553 C CA . GLU A 1 195 ? -18.406 -21.781 4.711 1 98.19 195 GLU A CA 1
ATOM 1554 C C . GLU A 1 195 ? -19.266 -23.047 4.824 1 98.19 195 GLU A C 1
ATOM 1556 O O . GLU A 1 195 ? -18.766 -24.156 4.68 1 98.19 195 GLU A O 1
ATOM 1561 N N . GLN A 1 196 ? -20.547 -22.875 5.066 1 98.06 196 GLN A N 1
ATOM 1562 C CA . GLN A 1 196 ? -21.453 -24.016 5.105 1 98.06 196 GLN A CA 1
ATOM 1563 C C . GLN A 1 196 ? -21.625 -24.625 3.719 1 98.06 196 GLN A C 1
ATOM 1565 O O . GLN A 1 196 ? -21.906 -25.828 3.594 1 98.06 196 GLN A O 1
ATOM 1570 N N . ARG A 1 197 ? -21.391 -23.844 2.736 1 97.75 197 ARG A N 1
ATOM 1571 C CA . ARG A 1 197 ? -21.703 -24.312 1.391 1 97.75 197 ARG A CA 1
ATOM 1572 C C . ARG A 1 197 ? -20.469 -24.234 0.487 1 97.75 197 ARG A C 1
ATOM 1574 O O . ARG A 1 197 ? -20.422 -24.891 -0.556 1 97.75 197 ARG A O 1
ATOM 1581 N N . PHE A 1 198 ? -19.516 -23.484 0.895 1 98.44 198 PHE A N 1
ATOM 1582 C CA . PHE A 1 198 ? -18.375 -23.234 0.019 1 98.44 198 PHE A CA 1
ATOM 1583 C C . PHE A 1 198 ? -17.062 -23.422 0.765 1 98.44 198 PHE A C 1
ATOM 1585 O O . PHE A 1 198 ? -17.016 -23.297 1.989 1 98.44 198 PHE A O 1
ATOM 1592 N N . ASP A 1 199 ? -16.047 -23.797 0.046 1 98.19 199 ASP A N 1
ATOM 1593 C CA . ASP A 1 199 ? -14.672 -23.594 0.499 1 98.19 199 ASP A CA 1
ATOM 1594 C C . ASP A 1 199 ? -14.172 -22.203 0.108 1 98.19 199 ASP A C 1
ATOM 1596 O O . ASP A 1 199 ? -14.195 -21.844 -1.069 1 98.19 199 ASP A O 1
ATOM 1600 N N . ILE A 1 200 ? -13.711 -21.453 1.021 1 98.56 200 ILE A N 1
ATOM 1601 C CA . ILE A 1 200 ? -13.25 -20.109 0.732 1 98.56 200 ILE A CA 1
ATOM 1602 C C . ILE A 1 200 ? -11.852 -20.156 0.117 1 98.56 200 ILE A C 1
ATOM 1604 O O . ILE A 1 200 ? -10.891 -20.562 0.774 1 98.56 200 ILE A O 1
ATOM 1608 N N . ALA A 1 201 ? -11.742 -19.734 -1.12 1 98.69 201 ALA A N 1
ATOM 1609 C CA . ALA A 1 201 ? -10.453 -19.719 -1.805 1 98.69 201 ALA A CA 1
ATOM 1610 C C . ALA A 1 201 ? -9.633 -18.5 -1.394 1 98.69 201 ALA A C 1
ATOM 1612 O O . ALA A 1 201 ? -8.422 -18.594 -1.175 1 98.69 201 ALA A O 1
ATOM 1613 N N . LEU A 1 202 ? -10.344 -17.375 -1.333 1 98.94 202 LEU A N 1
ATOM 1614 C CA . LEU A 1 202 ? -9.68 -16.109 -1.053 1 98.94 202 LEU A CA 1
ATOM 1615 C C . LEU A 1 202 ? -10.594 -15.188 -0.242 1 98.94 202 LEU A C 1
ATOM 1617 O O . LEU A 1 202 ? -11.812 -15.242 -0.38 1 98.94 202 LEU A O 1
ATOM 1621 N N . MET A 1 203 ? -9.969 -14.383 0.531 1 98.94 203 MET A N 1
ATOM 1622 C CA . MET A 1 203 ? -10.586 -13.219 1.164 1 98.94 203 MET A CA 1
ATOM 1623 C C . MET A 1 203 ? -9.867 -11.938 0.772 1 98.94 203 MET A C 1
ATOM 1625 O O . MET A 1 203 ? -8.641 -11.875 0.809 1 98.94 203 MET A O 1
ATOM 1629 N N . LEU A 1 204 ? -10.633 -10.961 0.303 1 98.94 204 LEU A N 1
ATOM 1630 C CA . LEU A 1 204 ? -10.117 -9.664 -0.136 1 98.94 204 LEU A CA 1
ATOM 1631 C C . LEU A 1 204 ? -10.516 -8.562 0.84 1 98.94 204 LEU A C 1
ATOM 1633 O O . LEU A 1 204 ? -11.672 -8.492 1.26 1 98.94 204 LEU A O 1
ATOM 1637 N N . GLY A 1 205 ? -9.555 -7.75 1.231 1 98.94 205 GLY A N 1
ATOM 1638 C CA . GLY A 1 205 ? -9.867 -6.676 2.158 1 98.94 205 GLY A CA 1
ATOM 1639 C C . GLY A 1 205 ? -8.766 -5.629 2.25 1 98.94 205 GLY A C 1
ATOM 1640 O O . GLY A 1 205 ? -7.691 -5.801 1.674 1 98.94 205 GLY A O 1
ATOM 1641 N N . ASP A 1 206 ? -9.055 -4.547 2.941 1 98.88 206 ASP A N 1
ATOM 1642 C CA . ASP A 1 206 ? -8.078 -3.494 3.189 1 98.88 206 ASP A CA 1
ATOM 1643 C C . ASP A 1 206 ? -7.793 -3.352 4.684 1 98.88 206 ASP A C 1
ATOM 1645 O O . ASP A 1 206 ? -6.898 -2.602 5.082 1 98.88 206 ASP A O 1
ATOM 1649 N N . ASN A 1 207 ? -8.547 -3.996 5.465 1 98.56 207 ASN A N 1
ATOM 1650 C CA . ASN A 1 207 ? -8.531 -3.98 6.926 1 98.56 207 ASN A CA 1
ATOM 1651 C C . ASN A 1 207 ? -8.344 -5.383 7.5 1 98.56 207 ASN A C 1
ATOM 1653 O O . ASN A 1 207 ? -9.008 -6.328 7.074 1 98.56 207 ASN A O 1
ATOM 1657 N N . LEU A 1 208 ? -7.465 -5.574 8.5 1 98.75 208 LEU A N 1
ATOM 1658 C CA . LEU A 1 208 ? -7.176 -6.91 9.008 1 98.75 208 LEU A CA 1
ATOM 1659 C C . LEU A 1 208 ? -8.453 -7.602 9.477 1 98.75 208 LEU A C 1
ATOM 1661 O O . LEU A 1 208 ? -8.602 -8.812 9.312 1 98.75 208 LEU A O 1
ATOM 1665 N N . ASN A 1 209 ? -9.359 -6.863 9.961 1 97.94 209 ASN A N 1
ATOM 1666 C CA . ASN A 1 209 ? -10.602 -7.43 10.477 1 97.94 209 ASN A CA 1
ATOM 1667 C C . ASN A 1 209 ? -11.484 -7.965 9.352 1 97.94 209 ASN A C 1
ATOM 1669 O O . ASN A 1 209 ? -12.477 -8.648 9.609 1 97.94 209 ASN A O 1
ATOM 1673 N N . ASP A 1 210 ? -11.18 -7.703 8.125 1 98.69 210 ASP A N 1
ATOM 1674 C CA . ASP A 1 210 ? -11.875 -8.312 6.996 1 98.69 210 ASP A CA 1
ATOM 1675 C C . ASP A 1 210 ? -11.562 -9.805 6.898 1 98.69 210 ASP A C 1
ATOM 1677 O O . ASP A 1 210 ? -12.297 -10.555 6.258 1 98.69 210 ASP A O 1
ATOM 1681 N N . PHE A 1 211 ? -10.516 -10.219 7.578 1 98.69 211 PHE A N 1
ATOM 1682 C CA . PHE A 1 211 ? -10.016 -11.578 7.422 1 98.69 211 PHE A CA 1
ATOM 1683 C C . PHE A 1 211 ? -10.289 -12.406 8.672 1 98.69 211 PHE A C 1
ATOM 1685 O O . PHE A 1 211 ? -10.688 -13.57 8.578 1 98.69 211 PHE A O 1
ATOM 1692 N N . ARG A 1 212 ? -9.984 -11.789 9.844 1 97.88 212 ARG A N 1
ATOM 1693 C CA . ARG A 1 212 ? -10.234 -12.461 11.109 1 97.88 212 ARG A CA 1
ATOM 1694 C C . ARG A 1 212 ? -10.609 -11.453 12.195 1 97.88 212 ARG A C 1
ATOM 1696 O O . ARG A 1 212 ? -10.055 -10.352 12.25 1 97.88 212 ARG A O 1
ATOM 1703 N N . ARG A 1 213 ? -11.445 -11.898 13.094 1 97.88 213 ARG A N 1
ATOM 1704 C CA . ARG A 1 213 ? -11.875 -11.062 14.211 1 97.88 213 ARG A CA 1
ATOM 1705 C C . ARG A 1 213 ? -10.766 -10.938 15.258 1 97.88 213 ARG A C 1
ATOM 1707 O O . ARG A 1 213 ? -10.742 -9.977 16.031 1 97.88 213 ARG A O 1
ATOM 1714 N N . ASP A 1 214 ? -9.797 -11.844 15.25 1 97.88 214 ASP A N 1
ATOM 1715 C CA . ASP A 1 214 ? -8.68 -11.883 16.188 1 97.88 214 ASP A CA 1
ATOM 1716 C C . ASP A 1 214 ? -7.93 -10.555 16.203 1 97.88 214 ASP A C 1
ATOM 1718 O O . ASP A 1 214 ? -7.312 -10.195 17.219 1 97.88 214 ASP A O 1
ATOM 1722 N N . TYR A 1 215 ? -8.008 -9.812 15.133 1 98.56 215 TYR A N 1
ATOM 1723 C CA . TYR A 1 215 ? -7.191 -8.617 14.969 1 98.56 215 TYR A CA 1
ATOM 1724 C C . TYR A 1 215 ? -7.871 -7.402 15.594 1 98.56 215 TYR A C 1
ATOM 1726 O O . TYR A 1 215 ? -7.309 -6.305 15.602 1 98.56 215 TYR A O 1
ATOM 1734 N N . TYR A 1 216 ? -9.109 -7.523 16.047 1 97.88 216 TYR A N 1
ATOM 1735 C CA . TYR A 1 216 ? -9.875 -6.414 16.609 1 97.88 216 TYR A CA 1
ATOM 1736 C C . TYR A 1 216 ? -9.414 -6.094 18.031 1 97.88 216 TYR A C 1
ATOM 1738 O O . TYR A 1 216 ? -10.125 -6.375 19 1 97.88 216 TYR A O 1
ATOM 1746 N N . VAL A 1 217 ? -8.258 -5.492 18.172 1 98.19 217 VAL A N 1
ATOM 1747 C CA . VAL A 1 217 ? -7.621 -5.105 19.422 1 98.19 217 VAL A CA 1
ATOM 1748 C C . VAL A 1 217 ? -7.285 -3.617 19.406 1 98.19 217 VAL A C 1
ATOM 1750 O O . VAL A 1 217 ? -7.395 -2.969 18.359 1 98.19 217 VAL A O 1
ATOM 1753 N N . LYS A 1 218 ? -6.879 -3.014 20.578 1 98.06 218 LYS A N 1
ATOM 1754 C CA . LYS A 1 218 ? -6.707 -1.568 20.688 1 98.06 218 LYS A CA 1
ATOM 1755 C C . LYS A 1 218 ? -5.258 -1.207 21 1 98.06 218 LYS A C 1
ATOM 1757 O O . LYS A 1 218 ? -4.996 -0.251 21.734 1 98.06 218 LYS A O 1
ATOM 1762 N N . ASP A 1 219 ? -4.398 -2.018 20.5 1 98.44 219 ASP A N 1
ATOM 1763 C CA . ASP A 1 219 ? -2.977 -1.813 20.75 1 98.44 219 ASP A CA 1
ATOM 1764 C C . ASP A 1 219 ? -2.143 -2.094 19.5 1 98.44 219 ASP A C 1
ATOM 1766 O O . ASP A 1 219 ? -2.299 -3.139 18.875 1 98.44 219 ASP A O 1
ATOM 1770 N N . VAL A 1 220 ? -1.298 -1.152 19.188 1 98.56 220 VAL A N 1
ATOM 1771 C CA . VAL A 1 220 ? -0.51 -1.217 17.969 1 98.56 220 VAL A CA 1
ATOM 1772 C C . VAL A 1 220 ? 0.392 -2.449 18 1 98.56 220 VAL A C 1
ATOM 1774 O O . VAL A 1 220 ? 0.406 -3.238 17.047 1 98.56 220 VAL A O 1
ATOM 1777 N N . ALA A 1 221 ? 1.15 -2.693 19.062 1 98.44 221 ALA A N 1
ATOM 1778 C CA . ALA A 1 221 ? 2.088 -3.809 19.156 1 98.44 221 ALA A CA 1
ATOM 1779 C C . ALA A 1 221 ? 1.354 -5.145 19.141 1 98.44 221 ALA A C 1
ATOM 1781 O O . ALA A 1 221 ? 1.797 -6.094 18.484 1 98.44 221 ALA A O 1
ATOM 1782 N N . GLU A 1 222 ? 0.262 -5.234 19.828 1 98.69 222 GLU A N 1
ATOM 1783 C CA . GLU A 1 222 ? -0.535 -6.457 19.844 1 98.69 222 GLU A CA 1
ATOM 1784 C C . GLU A 1 222 ? -1.068 -6.785 18.453 1 98.69 222 GLU A C 1
ATOM 1786 O O . GLU A 1 222 ? -1.01 -7.934 18.016 1 98.69 222 GLU A O 1
ATOM 1791 N N . ARG A 1 223 ? -1.59 -5.77 17.812 1 98.62 223 ARG A N 1
ATOM 1792 C CA . ARG A 1 223 ? -2.152 -5.98 16.484 1 98.62 223 ARG A CA 1
ATOM 1793 C C . ARG A 1 223 ? -1.08 -6.438 15.5 1 98.62 223 ARG A C 1
ATOM 1795 O O . ARG A 1 223 ? -1.326 -7.316 14.664 1 98.62 223 ARG A O 1
ATOM 1802 N N . MET A 1 224 ? 0.136 -5.93 15.594 1 98.19 224 MET A N 1
ATOM 1803 C CA . MET A 1 224 ? 1.266 -6.34 14.766 1 98.19 224 MET A CA 1
ATOM 1804 C C . MET A 1 224 ? 1.632 -7.797 15.023 1 98.19 224 MET A C 1
ATOM 1806 O O . MET A 1 224 ? 1.901 -8.547 14.086 1 98.19 224 MET A O 1
ATOM 1810 N N . ALA A 1 225 ? 1.635 -8.18 16.281 1 98.56 225 ALA A N 1
ATOM 1811 C CA . ALA A 1 225 ? 1.978 -9.555 16.641 1 98.56 225 ALA A CA 1
ATOM 1812 C C . ALA A 1 225 ? 0.955 -10.539 16.078 1 98.56 225 ALA A C 1
ATOM 1814 O O . ALA A 1 225 ? 1.317 -11.617 15.586 1 98.56 225 ALA A O 1
ATOM 1815 N N . LEU A 1 226 ? -0.288 -10.188 16.172 1 98.81 226 LEU A N 1
ATOM 1816 C CA . LEU A 1 226 ? -1.35 -11.047 15.648 1 98.81 226 LEU A CA 1
ATOM 1817 C C . LEU A 1 226 ? -1.243 -11.188 14.133 1 98.81 226 LEU A C 1
ATOM 1819 O O . LEU A 1 226 ? -1.41 -12.281 13.594 1 98.81 226 LEU A O 1
ATOM 1823 N N . MET A 1 227 ? -0.957 -10.07 13.453 1 98.75 227 MET A N 1
ATOM 1824 C CA . MET A 1 227 ? -0.739 -10.102 12.016 1 98.75 227 MET A CA 1
ATOM 1825 C C . MET A 1 227 ? 0.431 -11.016 11.656 1 98.75 227 MET A C 1
ATOM 1827 O O . MET A 1 227 ? 0.335 -11.828 10.734 1 98.75 227 MET A O 1
ATOM 1831 N N . GLU A 1 228 ? 1.488 -10.945 12.422 1 98.06 228 GLU A N 1
ATOM 1832 C CA . GLU A 1 228 ? 2.699 -11.719 12.164 1 98.06 228 GLU A CA 1
ATOM 1833 C C . GLU A 1 228 ? 2.453 -13.211 12.359 1 98.06 228 GLU A C 1
ATOM 1835 O O . GLU A 1 228 ? 3.039 -14.039 11.656 1 98.06 228 GLU A O 1
ATOM 1840 N N . ARG A 1 229 ? 1.568 -13.523 13.25 1 98.12 229 ARG A N 1
ATOM 1841 C CA . ARG A 1 229 ? 1.22 -14.922 13.477 1 98.12 229 ARG A CA 1
ATOM 1842 C C . ARG A 1 229 ? 0.65 -15.555 12.219 1 98.12 229 ARG A C 1
ATOM 1844 O O . ARG A 1 229 ? 0.875 -16.734 11.953 1 98.12 229 ARG A O 1
ATOM 1851 N N . ASP A 1 230 ? 0.032 -14.742 11.414 1 98.19 230 ASP A N 1
ATOM 1852 C CA . ASP A 1 230 ? -0.605 -15.242 10.203 1 98.19 230 ASP A CA 1
ATOM 1853 C C . ASP A 1 230 ? 0.203 -14.859 8.961 1 98.19 230 ASP A C 1
ATOM 1855 O O . ASP A 1 230 ? -0.358 -14.688 7.879 1 98.19 230 ASP A O 1
ATOM 1859 N N . ARG A 1 231 ? 1.474 -14.703 9.102 1 97.06 231 ARG A N 1
ATOM 1860 C CA . ARG A 1 231 ? 2.35 -14.18 8.055 1 97.06 231 ARG A CA 1
ATOM 1861 C C . ARG A 1 231 ? 2.232 -15.008 6.781 1 97.06 231 ARG A C 1
ATOM 1863 O O . ARG A 1 231 ? 2.287 -14.469 5.676 1 97.06 231 ARG A O 1
ATOM 1870 N N . ALA A 1 232 ? 1.989 -16.312 6.898 1 96.81 232 ALA A N 1
ATOM 1871 C CA . ALA A 1 232 ? 1.945 -17.219 5.746 1 96.81 232 ALA A CA 1
ATOM 1872 C C . ALA A 1 232 ? 0.661 -17.016 4.945 1 96.81 232 ALA A C 1
ATOM 1874 O O . ALA A 1 232 ? 0.584 -17.406 3.777 1 96.81 232 ALA A O 1
ATOM 1875 N N . ASP A 1 233 ? -0.34 -16.375 5.594 1 98.5 233 ASP A N 1
ATOM 1876 C CA . ASP A 1 233 ? -1.636 -16.25 4.938 1 98.5 233 ASP A CA 1
ATOM 1877 C C . ASP A 1 233 ? -1.667 -15.016 4.035 1 98.5 233 ASP A C 1
ATOM 1879 O O . ASP A 1 233 ? -2.449 -14.953 3.084 1 98.5 233 ASP A O 1
ATOM 1883 N N . TRP A 1 234 ? -0.803 -14.047 4.297 1 98.81 234 TRP A N 1
ATOM 1884 C CA . TRP A 1 234 ? -0.773 -12.828 3.494 1 98.81 234 TRP A CA 1
ATOM 1885 C C . TRP A 1 234 ? -0.219 -13.109 2.102 1 98.81 234 TRP A C 1
ATOM 1887 O O . TRP A 1 234 ? 0.937 -13.516 1.956 1 98.81 234 TRP A O 1
ATOM 1897 N N . GLY A 1 235 ? -1.043 -12.914 1.098 1 98.75 235 GLY A N 1
ATOM 1898 C CA . GLY A 1 235 ? -0.69 -13.211 -0.282 1 98.75 235 GLY A CA 1
ATOM 1899 C C . GLY A 1 235 ? -1.047 -14.625 -0.701 1 98.75 235 GLY A C 1
ATOM 1900 O O . GLY A 1 235 ? -0.784 -15.023 -1.837 1 98.75 235 GLY A O 1
ATOM 1901 N N . ASP A 1 236 ? -1.586 -15.414 0.212 1 98.5 236 ASP A N 1
ATOM 1902 C CA . ASP A 1 236 ? -2.105 -16.75 -0.093 1 98.5 236 ASP A CA 1
ATOM 1903 C C . ASP A 1 236 ? -3.631 -16.766 -0.031 1 98.5 236 ASP A C 1
ATOM 1905 O O . ASP A 1 236 ? -4.301 -16.406 -1 1 98.5 236 ASP A O 1
ATOM 1909 N N . LYS A 1 237 ? -4.211 -16.875 1.146 1 98.44 237 LYS A N 1
ATOM 1910 C CA . LYS A 1 237 ? -5.664 -16.828 1.298 1 98.44 237 LYS A CA 1
ATOM 1911 C C . LYS A 1 237 ? -6.145 -15.391 1.49 1 98.44 237 LYS A C 1
ATOM 1913 O O . LYS A 1 237 ? -7.27 -15.055 1.12 1 98.44 237 LYS A O 1
ATOM 1918 N N . PHE A 1 238 ? -5.305 -14.57 2.102 1 98.94 238 PHE A N 1
ATOM 1919 C CA . PHE A 1 238 ? -5.617 -13.164 2.361 1 98.94 238 PHE A CA 1
ATOM 1920 C C . PHE A 1 238 ? -5.02 -12.273 1.283 1 98.94 238 PHE A C 1
ATOM 1922 O O . PHE A 1 238 ? -3.809 -12.297 1.047 1 98.94 238 PHE A O 1
ATOM 1929 N N . ILE A 1 239 ? -5.824 -11.523 0.589 1 99 239 ILE A N 1
ATOM 1930 C CA . ILE A 1 239 ? -5.371 -10.523 -0.373 1 99 239 ILE A CA 1
ATOM 1931 C C . ILE A 1 239 ? -5.695 -9.125 0.145 1 99 239 ILE A C 1
ATOM 1933 O O . ILE A 1 239 ? -6.867 -8.758 0.266 1 99 239 ILE A O 1
ATOM 1937 N N . LEU A 1 240 ? -4.664 -8.391 0.403 1 98.94 240 LEU A N 1
ATOM 1938 C CA . LEU A 1 240 ? -4.805 -7.113 1.093 1 98.94 240 LEU A CA 1
ATOM 1939 C C . LEU A 1 240 ? -4.625 -5.949 0.125 1 98.94 240 LEU A C 1
ATOM 1941 O O . LEU A 1 240 ? -3.723 -5.973 -0.717 1 98.94 240 LEU A O 1
ATOM 1945 N N . LEU A 1 241 ? -5.461 -4.926 0.166 1 98.94 241 LEU A N 1
ATOM 1946 C CA . LEU A 1 241 ? -5.367 -3.674 -0.576 1 98.94 241 LEU A CA 1
ATOM 1947 C C . LEU A 1 241 ? -4.891 -2.541 0.327 1 98.94 241 LEU A C 1
ATOM 1949 O O . LEU A 1 241 ? -5.141 -2.559 1.535 1 98.94 241 LEU A O 1
ATOM 1953 N N . PRO A 1 242 ? -4.199 -1.531 -0.179 1 98.88 242 PRO A N 1
ATOM 1954 C CA . PRO A 1 242 ? -3.666 -0.437 0.634 1 98.88 242 PRO A CA 1
ATOM 1955 C C . PRO A 1 242 ? -4.734 0.574 1.04 1 98.88 242 PRO A C 1
ATOM 1957 O O . PRO A 1 242 ? -5.605 0.916 0.234 1 98.88 242 PRO A O 1
ATOM 1960 N N . ASN A 1 243 ? -4.688 1.045 2.283 1 98.75 243 ASN A N 1
ATOM 1961 C CA . ASN A 1 243 ? -5.582 2.078 2.791 1 98.75 243 ASN A CA 1
ATOM 1962 C C . ASN A 1 243 ? -4.926 2.891 3.906 1 98.75 243 ASN A C 1
ATOM 1964 O O . ASN A 1 243 ? -4.965 2.496 5.074 1 98.75 243 ASN A O 1
ATOM 1968 N N . PRO A 1 244 ? -4.414 4.055 3.594 1 98.62 244 PRO A N 1
ATOM 1969 C CA . PRO A 1 244 ? -3.719 4.852 4.605 1 98.62 244 PRO A CA 1
ATOM 1970 C C . PRO A 1 244 ? -4.641 5.844 5.309 1 98.62 244 PRO A C 1
ATOM 1972 O O . PRO A 1 244 ? -4.172 6.723 6.035 1 98.62 244 PRO A O 1
ATOM 1975 N N . THR A 1 245 ? -5.957 5.793 5.141 1 97.88 245 THR A N 1
ATOM 1976 C CA . THR A 1 245 ? -6.809 6.887 5.598 1 97.88 245 THR A CA 1
ATOM 1977 C C . THR A 1 245 ? -7.695 6.438 6.754 1 97.88 245 THR A C 1
ATOM 1979 O O . THR A 1 245 ? -8.016 7.23 7.641 1 97.88 245 THR A O 1
ATOM 1982 N N . ASP A 1 246 ? -8.156 5.246 6.727 1 97.5 246 ASP A N 1
ATOM 1983 C CA . ASP A 1 246 ? -9.07 4.742 7.742 1 97.5 246 ASP A CA 1
ATOM 1984 C C . ASP A 1 246 ? -8.945 3.227 7.887 1 97.5 246 ASP A C 1
ATOM 1986 O O . ASP A 1 246 ? -8.32 2.568 7.055 1 97.5 246 ASP A O 1
ATOM 1990 N N . GLY A 1 247 ? -9.547 2.682 8.867 1 97.44 247 GLY A N 1
ATOM 1991 C CA . GLY A 1 247 ? -9.5 1.271 9.211 1 97.44 247 GLY A CA 1
ATOM 1992 C C . GLY A 1 247 ? -9.188 1.028 10.68 1 97.44 247 GLY A C 1
ATOM 1993 O O . GLY A 1 247 ? -8.969 1.976 11.438 1 97.44 247 GLY A O 1
ATOM 1994 N N . HIS A 1 248 ? -9.07 -0.211 11.031 1 98.31 248 HIS A N 1
ATOM 1995 C CA . HIS A 1 248 ? -8.922 -0.534 12.445 1 98.31 248 HIS A CA 1
ATOM 1996 C C . HIS A 1 248 ? -7.473 -0.375 12.898 1 98.31 248 HIS A C 1
ATOM 1998 O O . HIS A 1 248 ? -7.172 -0.481 14.094 1 98.31 248 HIS A O 1
ATOM 2004 N N . TRP A 1 249 ? -6.594 -0.059 11.992 1 98.75 249 TRP A N 1
ATOM 2005 C CA . TRP A 1 249 ? -5.285 0.397 12.461 1 98.75 249 TRP A CA 1
ATOM 2006 C C . TRP A 1 249 ? -5.402 1.735 13.18 1 98.75 249 TRP A C 1
ATOM 2008 O O . TRP A 1 249 ? -4.617 2.029 14.086 1 98.75 249 TRP A O 1
ATOM 2018 N N . VAL A 1 250 ? -6.406 2.514 12.812 1 98.69 250 VAL A N 1
ATOM 2019 C CA . VAL A 1 250 ? -6.723 3.75 13.516 1 98.69 250 VAL A CA 1
ATOM 2020 C C . VAL A 1 250 ? -7.168 3.432 14.945 1 98.69 250 VAL A C 1
ATOM 2022 O O . VAL A 1 250 ? -6.758 4.105 15.891 1 98.69 250 VAL A O 1
ATOM 2025 N N . ARG A 1 251 ? -7.957 2.393 15.07 1 98.31 251 ARG A N 1
ATOM 2026 C CA . ARG A 1 251 ? -8.43 1.966 16.375 1 98.31 251 ARG A CA 1
ATOM 2027 C C . ARG A 1 251 ? -7.262 1.583 17.281 1 98.31 251 ARG A C 1
ATOM 2029 O O . ARG A 1 251 ? -7.305 1.82 18.5 1 98.31 251 ARG A O 1
ATOM 2036 N N . ALA A 1 252 ? -6.281 1.006 16.75 1 98.69 252 ALA A N 1
ATOM 2037 C CA . ALA A 1 252 ? -5.109 0.616 17.531 1 98.69 252 ALA A CA 1
ATOM 2038 C C . ALA A 1 252 ? -4.406 1.839 18.109 1 98.69 252 ALA A C 1
ATOM 2040 O O . ALA A 1 252 ? -3.826 1.771 19.188 1 98.69 252 ALA A O 1
ATOM 2041 N N . ILE A 1 253 ? -4.445 2.945 17.391 1 98.69 253 ILE A N 1
ATOM 2042 C CA . ILE A 1 253 ? -3.777 4.172 17.812 1 98.69 253 ILE A CA 1
ATOM 2043 C C . ILE A 1 253 ? -4.637 4.898 18.844 1 98.69 253 ILE A C 1
ATOM 2045 O O . ILE A 1 253 ? -4.129 5.371 19.875 1 98.69 253 ILE A O 1
ATOM 2049 N N . PHE A 1 254 ? -5.969 4.918 18.672 1 98.56 254 PHE A N 1
ATOM 2050 C CA . PHE A 1 254 ? -6.809 5.879 19.375 1 98.56 254 PHE A CA 1
ATOM 2051 C C . PHE A 1 254 ? -7.73 5.176 20.375 1 98.56 254 PHE A C 1
ATOM 2053 O O . PHE A 1 254 ? -8.383 5.824 21.188 1 98.56 254 PHE A O 1
ATOM 2060 N N . GLY A 1 255 ? -7.836 3.842 20.25 1 97.94 255 GLY A N 1
ATOM 2061 C CA . GLY A 1 255 ? -8.789 3.1 21.062 1 97.94 255 GLY A CA 1
ATOM 2062 C C . GLY A 1 255 ? -10.172 3.029 20.453 1 97.94 255 GLY A C 1
ATOM 2063 O O . GLY A 1 255 ? -11.031 2.289 20.922 1 97.94 255 GLY A O 1
ATOM 2064 N N . GLU A 1 256 ? -10.352 3.76 19.359 1 96.62 256 GLU A N 1
ATOM 2065 C CA . GLU A 1 256 ? -11.594 3.748 18.594 1 96.62 256 GLU A CA 1
ATOM 2066 C C . GLU A 1 256 ? -11.328 3.953 17.109 1 96.62 256 GLU A C 1
ATOM 2068 O O . GLU A 1 256 ? -10.32 4.547 16.734 1 96.62 256 GLU A O 1
ATOM 2073 N N . SER A 1 257 ? -12.227 3.484 16.25 1 95 257 SER A N 1
ATOM 2074 C CA . SER A 1 257 ? -12 3.443 14.812 1 95 257 SER A CA 1
ATOM 2075 C C . SER A 1 257 ? -12.25 4.805 14.172 1 95 257 SER A C 1
ATOM 2077 O O . SER A 1 257 ? -11.719 5.102 13.102 1 95 257 SER A O 1
ATOM 2079 N N . GLU A 1 258 ? -13.078 5.617 14.812 1 96.06 258 GLU A N 1
ATOM 2080 C CA . GLU A 1 258 ? -13.43 6.93 14.281 1 96.06 258 GLU A CA 1
ATOM 2081 C C . GLU A 1 258 ? -13.25 8.016 15.336 1 96.06 258 GLU A C 1
ATOM 2083 O O . GLU A 1 258 ? -14.227 8.602 15.805 1 96.06 258 GLU A O 1
ATOM 2088 N N . PRO A 1 259 ? -12.016 8.297 15.641 1 97.88 259 PRO A N 1
ATOM 2089 C CA . PRO A 1 259 ? -11.766 9.305 16.672 1 97.88 259 PRO A CA 1
ATOM 2090 C C . PRO A 1 259 ? -12.18 10.703 16.234 1 97.88 259 PRO A C 1
ATOM 2092 O O . PRO A 1 259 ? -12.086 11.047 15.055 1 97.88 259 PRO A O 1
ATOM 2095 N N . GLN A 1 260 ? -12.547 11.555 17.25 1 97 260 GLN A N 1
ATOM 2096 C CA . GLN A 1 260 ? -12.875 12.953 16.984 1 97 260 GLN A CA 1
ATOM 2097 C C . GLN A 1 260 ? -11.617 13.773 16.719 1 97 260 GLN A C 1
ATOM 2099 O O . GLN A 1 260 ? -10.539 13.453 17.234 1 97 260 GLN A O 1
ATOM 2104 N N . PRO A 1 261 ? -11.82 14.805 15.898 1 95.94 261 PRO A N 1
ATOM 2105 C CA . PRO A 1 261 ? -10.664 15.648 15.586 1 95.94 261 PRO A CA 1
ATOM 2106 C C . PRO A 1 261 ? -10.312 16.609 16.719 1 95.94 261 PRO A C 1
ATOM 2108 O O . PRO A 1 261 ? -10.359 17.828 16.547 1 95.94 261 PRO A O 1
ATOM 2111 N N . THR A 1 262 ? -9.898 16.156 17.859 1 96.31 262 THR A N 1
ATOM 2112 C CA . THR A 1 262 ? -9.477 16.953 19 1 96.31 262 THR A CA 1
ATOM 2113 C C . THR A 1 262 ? -7.969 17.188 18.969 1 96.31 262 THR A C 1
ATOM 2115 O O . THR A 1 262 ? -7.238 16.484 18.281 1 96.31 262 THR A O 1
ATOM 2118 N N . ASP A 1 263 ? -7.566 18.188 19.719 1 95.5 263 ASP A N 1
ATOM 2119 C CA . ASP A 1 263 ? -6.133 18.438 19.828 1 95.5 263 ASP A CA 1
ATOM 2120 C C . ASP A 1 263 ? -5.414 17.219 20.422 1 95.5 263 ASP A C 1
ATOM 2122 O O . ASP A 1 263 ? -4.297 16.891 20.016 1 95.5 263 ASP A O 1
ATOM 2126 N N . ALA A 1 264 ? -6.039 16.562 21.359 1 96.94 264 ALA A N 1
ATOM 2127 C CA . ALA A 1 264 ? -5.461 15.375 21.969 1 96.94 264 ALA A CA 1
ATOM 2128 C C . ALA A 1 264 ? -5.27 14.266 20.938 1 96.94 264 ALA A C 1
ATOM 2130 O O . ALA A 1 264 ? -4.23 13.602 20.922 1 96.94 264 ALA A O 1
ATOM 2131 N N . ASN A 1 265 ? -6.242 14.086 20.109 1 97.75 265 ASN A N 1
ATOM 2132 C CA . ASN A 1 265 ? -6.145 13.047 19.094 1 97.75 265 ASN A CA 1
ATOM 2133 C C . ASN A 1 265 ? -5.113 13.406 18.031 1 97.75 265 ASN A C 1
ATOM 2135 O O . ASN A 1 265 ? -4.426 12.523 17.5 1 97.75 265 ASN A O 1
ATOM 2139 N N . ARG A 1 266 ? -5.027 14.68 17.688 1 96.94 266 ARG A N 1
ATOM 2140 C CA . ARG A 1 266 ? -3.984 15.109 16.766 1 96.94 266 ARG A CA 1
ATOM 2141 C C . ARG A 1 266 ? -2.596 14.859 17.344 1 96.94 266 ARG A C 1
ATOM 2143 O O . ARG A 1 266 ? -1.679 14.453 16.625 1 96.94 266 ARG A O 1
ATOM 2150 N N . ALA A 1 267 ? -2.471 15.117 18.625 1 97 267 ALA A N 1
ATOM 2151 C CA . ALA A 1 267 ? -1.207 14.82 19.297 1 97 267 ALA A CA 1
ATOM 2152 C C . ALA A 1 267 ? -0.91 13.32 19.281 1 97 267 ALA A C 1
ATOM 2154 O O . ALA A 1 267 ? 0.234 12.914 19.078 1 97 267 ALA A O 1
ATOM 2155 N N . ARG A 1 268 ? -1.882 12.484 19.5 1 98 268 ARG A N 1
ATOM 2156 C CA . ARG A 1 268 ? -1.723 11.039 19.453 1 98 268 ARG A CA 1
ATOM 2157 C C . ARG A 1 268 ? -1.326 10.578 18.062 1 98 268 ARG A C 1
ATOM 2159 O O . ARG A 1 268 ? -0.499 9.672 17.906 1 98 268 ARG A O 1
ATOM 2166 N N . LEU A 1 269 ? -1.977 11.18 17.078 1 98.31 269 LEU A N 1
ATOM 2167 C CA . LEU A 1 269 ? -1.606 10.883 15.695 1 98.31 269 LEU A CA 1
ATOM 2168 C C . LEU A 1 269 ? -0.133 11.188 15.445 1 98.31 269 LEU A C 1
ATOM 2170 O O . LEU A 1 269 ? 0.575 10.391 14.828 1 98.31 269 LEU A O 1
ATOM 2174 N N . ARG A 1 270 ? 0.311 12.32 15.922 1 98 270 ARG A N 1
ATOM 2175 C CA . ARG A 1 270 ? 1.711 12.695 15.766 1 98 270 ARG A CA 1
ATOM 2176 C C . ARG A 1 270 ? 2.631 11.695 16.453 1 98 270 ARG A C 1
ATOM 2178 O O . ARG A 1 270 ? 3.666 11.312 15.906 1 98 270 ARG A O 1
ATOM 2185 N N . LEU A 1 271 ? 2.27 11.281 17.625 1 98.06 271 LEU A N 1
ATOM 2186 C CA . LEU A 1 271 ? 3.07 10.297 18.344 1 98.06 271 LEU A CA 1
ATOM 2187 C C . LEU A 1 271 ? 3.148 8.984 17.562 1 98.06 271 LEU A C 1
ATOM 2189 O O . LEU A 1 271 ? 4.207 8.352 17.516 1 98.06 271 LEU A O 1
ATOM 2193 N N . ALA A 1 272 ? 2.055 8.586 16.984 1 98.62 272 ALA A N 1
ATOM 2194 C CA . ALA A 1 272 ? 2.039 7.383 16.156 1 98.62 272 ALA A CA 1
ATOM 2195 C C . ALA A 1 272 ? 2.945 7.535 14.938 1 98.62 272 ALA A C 1
ATOM 2197 O O . ALA A 1 272 ? 3.725 6.633 14.617 1 98.62 272 ALA A O 1
ATOM 2198 N N . ALA A 1 273 ? 2.877 8.711 14.32 1 98.44 273 ALA A N 1
ATOM 2199 C CA . ALA A 1 273 ? 3.627 8.984 13.094 1 98.44 273 ALA A CA 1
ATOM 2200 C C . ALA A 1 273 ? 5.125 9.055 13.375 1 98.44 273 ALA A C 1
ATOM 2202 O O . ALA A 1 273 ? 5.941 8.883 12.469 1 98.44 273 ALA A O 1
ATOM 2203 N N . THR A 1 274 ? 5.496 9.359 14.633 1 98.06 274 THR A N 1
ATOM 2204 C CA . THR A 1 274 ? 6.898 9.57 14.977 1 98.06 274 THR A CA 1
ATOM 2205 C C . THR A 1 274 ? 7.379 8.516 15.977 1 98.06 274 THR A C 1
ATOM 2207 O O . THR A 1 274 ? 8.312 8.758 16.734 1 98.06 274 THR A O 1
ATOM 2210 N N . ARG A 1 275 ? 6.641 7.418 16.016 1 97.5 275 ARG A N 1
ATOM 2211 C CA . ARG A 1 275 ? 6.969 6.367 16.984 1 97.5 275 ARG A CA 1
ATOM 2212 C C . ARG A 1 275 ? 8.438 5.969 16.875 1 97.5 275 ARG A C 1
ATOM 2214 O O . ARG A 1 275 ? 9.102 5.75 17.891 1 97.5 275 ARG A O 1
ATOM 2221 N N . LEU A 1 276 ? 8.945 5.746 15.719 1 97.19 276 LEU A N 1
ATOM 2222 C CA . LEU A 1 276 ? 10.375 5.617 15.461 1 97.19 276 LEU A CA 1
ATOM 2223 C C . LEU A 1 276 ? 10.945 6.922 14.906 1 97.19 276 LEU A C 1
ATOM 2225 O O . LEU A 1 276 ? 10.477 7.43 13.891 1 97.19 276 LEU A O 1
ATOM 2229 N N . ALA A 1 277 ? 11.906 7.469 15.594 1 97.25 277 ALA A N 1
ATOM 2230 C CA . ALA A 1 277 ? 12.516 8.734 15.188 1 97.25 277 ALA A CA 1
ATOM 2231 C C . ALA A 1 277 ? 13.984 8.789 15.602 1 97.25 277 ALA A C 1
ATOM 2233 O O . ALA A 1 277 ? 14.328 8.414 16.719 1 97.25 277 ALA A O 1
ATOM 2234 N N . TRP A 1 278 ? 14.734 9.188 14.625 1 96.31 278 TRP A N 1
ATOM 2235 C CA . TRP A 1 278 ? 16.125 9.492 14.906 1 96.31 278 TRP A CA 1
ATOM 2236 C C . TRP A 1 278 ? 16.25 10.617 15.938 1 96.31 278 TRP A C 1
ATOM 2238 O O . TRP A 1 278 ? 15.422 11.539 15.953 1 96.31 278 TRP A O 1
ATOM 2248 N N . ASN A 1 279 ? 17.219 10.547 16.812 1 93.56 279 ASN A N 1
ATOM 2249 C CA . ASN A 1 279 ? 17.359 11.562 17.859 1 93.56 279 ASN A CA 1
ATOM 2250 C C . ASN A 1 279 ? 18.297 12.688 17.406 1 93.56 279 ASN A C 1
ATOM 2252 O O . ASN A 1 279 ? 18.531 13.633 18.172 1 93.56 279 ASN A O 1
ATOM 2256 N N . GLY A 1 280 ? 18.719 12.664 16.219 1 90.19 280 GLY A N 1
ATOM 2257 C CA . GLY A 1 280 ? 19.531 13.742 15.664 1 90.19 280 GLY A CA 1
ATOM 2258 C C . GLY A 1 280 ? 21 13.648 16.062 1 90.19 280 GLY A C 1
ATOM 2259 O O . GLY A 1 280 ? 21.797 14.523 15.727 1 90.19 280 GLY A O 1
ATOM 2260 N N . ARG A 1 281 ? 21.375 12.664 16.859 1 85.19 281 ARG A N 1
ATOM 2261 C CA . ARG A 1 281 ? 22.75 12.562 17.328 1 85.19 281 ARG A CA 1
ATOM 2262 C C . ARG A 1 281 ? 23.516 11.492 16.562 1 85.19 281 ARG A C 1
ATOM 2264 O O . ARG A 1 281 ? 22.938 10.484 16.141 1 85.19 281 ARG A O 1
ATOM 2271 N N . ARG A 1 282 ? 24.781 11.883 16.234 1 73.56 282 ARG A N 1
ATOM 2272 C CA . ARG A 1 282 ? 25.656 10.938 15.562 1 73.56 282 ARG A CA 1
ATOM 2273 C C . ARG A 1 282 ? 26.234 9.922 16.547 1 73.56 282 ARG A C 1
ATOM 2275 O O . ARG A 1 282 ? 26.656 10.289 17.641 1 73.56 282 ARG A O 1
ATOM 2282 N N . GLU A 1 283 ? 25.688 8.68 16.438 1 57.25 283 GLU A N 1
ATOM 2283 C CA . GLU A 1 283 ? 26.281 7.668 17.297 1 57.25 283 GLU A CA 1
ATOM 2284 C C . GLU A 1 283 ? 27.625 7.188 16.75 1 57.25 283 GLU A C 1
ATOM 2286 O O . GLU A 1 283 ? 27.828 7.195 15.531 1 57.25 283 GLU A O 1
ATOM 2291 N N . MET B 1 1 ? 66.812 44.344 77.812 1 23.2 1 MET B N 1
ATOM 2292 C CA . MET B 1 1 ? 65.625 45.062 78.188 1 23.2 1 MET B CA 1
ATOM 2293 C C . MET B 1 1 ? 65.188 46.062 77.125 1 23.2 1 MET B C 1
ATOM 2295 O O . MET B 1 1 ? 64.5 47.031 77.438 1 23.2 1 MET B O 1
ATOM 2299 N N . ILE B 1 2 ? 65.812 45.844 75.875 1 26.52 2 ILE B N 1
ATOM 2300 C CA . ILE B 1 2 ? 65.812 46.906 74.875 1 26.52 2 ILE B CA 1
ATOM 2301 C C . ILE B 1 2 ? 64.375 47.125 74.375 1 26.52 2 ILE B C 1
ATOM 2303 O O . ILE B 1 2 ? 63.656 46.188 74 1 26.52 2 ILE B O 1
ATOM 2307 N N . ASP B 1 3 ? 63.812 48.281 74.562 1 24.61 3 ASP B N 1
ATOM 2308 C CA . ASP B 1 3 ? 62.531 48.969 74.5 1 24.61 3 ASP B CA 1
ATOM 2309 C C . ASP B 1 3 ? 62.062 49.094 73.062 1 24.61 3 ASP B C 1
ATOM 2311 O O . ASP B 1 3 ? 62.594 49.875 72.25 1 24.61 3 ASP B O 1
ATOM 2315 N N . LEU B 1 4 ? 61.812 47.875 72.375 1 24.45 4 LEU B N 1
ATOM 2316 C CA . LEU B 1 4 ? 61.406 47.656 71 1 24.45 4 LEU B CA 1
ATOM 2317 C C . LEU B 1 4 ? 60.156 48.469 70.625 1 24.45 4 LEU B C 1
ATOM 2319 O O . LEU B 1 4 ? 59.188 48.438 71.375 1 24.45 4 LEU B O 1
ATOM 2323 N N . THR B 1 5 ? 60.344 49.406 69.75 1 22.53 5 THR B N 1
ATOM 2324 C CA . THR B 1 5 ? 59.688 50.531 69.125 1 22.53 5 THR B CA 1
ATOM 2325 C C . THR B 1 5 ? 58.344 50.125 68.562 1 22.53 5 THR B C 1
ATOM 2327 O O . THR B 1 5 ? 58.062 48.938 68.312 1 22.53 5 THR B O 1
ATOM 2330 N N . ASP B 1 6 ? 57.438 51.094 68.188 1 22.31 6 ASP B N 1
ATOM 2331 C CA . ASP B 1 6 ? 56.094 51.656 68.188 1 22.31 6 ASP B CA 1
ATOM 2332 C C . ASP B 1 6 ? 55.25 51 67.062 1 22.31 6 ASP B C 1
ATOM 2334 O O . ASP B 1 6 ? 55.75 50.375 66.188 1 22.31 6 ASP B O 1
ATOM 2338 N N . HIS B 1 7 ? 54 51.594 66.688 1 22.8 7 HIS B N 1
ATOM 2339 C CA . HIS B 1 7 ? 52.562 51.469 66.75 1 22.8 7 HIS B CA 1
ATOM 2340 C C . HIS B 1 7 ? 52 51.25 65.312 1 22.8 7 HIS B C 1
ATOM 2342 O O . HIS B 1 7 ? 50.906 50.688 65.188 1 22.8 7 HIS B O 1
ATOM 2348 N N . ASP B 1 8 ? 52.5 51.812 64.188 1 22.2 8 ASP B N 1
ATOM 2349 C CA . ASP B 1 8 ? 51.531 52.594 63.438 1 22.2 8 ASP B CA 1
ATOM 2350 C C . ASP B 1 8 ? 50.75 51.688 62.469 1 22.2 8 ASP B C 1
ATOM 2352 O O . ASP B 1 8 ? 51.062 51.656 61.25 1 22.2 8 ASP B O 1
ATOM 2356 N N . ARG B 1 9 ? 50.625 50.406 62.562 1 23.47 9 ARG B N 1
ATOM 2357 C CA . ARG B 1 9 ? 50.281 49.688 61.344 1 23.47 9 ARG B CA 1
ATOM 2358 C C . ARG B 1 9 ? 48.844 50 60.938 1 23.47 9 ARG B C 1
ATOM 2360 O O . ARG B 1 9 ? 47.906 49.781 61.688 1 23.47 9 ARG B O 1
ATOM 2367 N N . ARG B 1 10 ? 48.688 51.062 60.062 1 24.77 10 ARG B N 1
ATOM 2368 C CA . ARG B 1 10 ? 47.469 51.594 59.438 1 24.77 10 ARG B CA 1
ATOM 2369 C C . ARG B 1 10 ? 46.688 50.5 58.75 1 24.77 10 ARG B C 1
ATOM 2371 O O . ARG B 1 10 ? 47.219 49.75 57.938 1 24.77 10 ARG B O 1
ATOM 2378 N N . ARG B 1 11 ? 45.438 50.156 59.219 1 23.31 11 ARG B N 1
ATOM 2379 C CA . ARG B 1 11 ? 44.469 49.125 58.969 1 23.31 11 ARG B CA 1
ATOM 2380 C C . ARG B 1 11 ? 43.719 49.375 57.656 1 23.31 11 ARG B C 1
ATOM 2382 O O . ARG B 1 11 ? 42.906 48.594 57.219 1 23.31 11 ARG B O 1
ATOM 2389 N N . ILE B 1 12 ? 44 50.406 56.844 1 25.45 12 ILE B N 1
ATOM 2390 C CA . ILE B 1 12 ? 42.75 50.781 56.188 1 25.45 12 ILE B CA 1
ATOM 2391 C C . ILE B 1 12 ? 42.188 49.594 55.406 1 25.45 12 ILE B C 1
ATOM 2393 O O . ILE B 1 12 ? 42.938 48.812 54.844 1 25.45 12 ILE B O 1
ATOM 2397 N N . LEU B 1 13 ? 40.719 49.531 55.312 1 24.28 13 LEU B N 1
ATOM 2398 C CA . LEU B 1 13 ? 39.5 48.781 55.031 1 24.28 13 LEU B CA 1
ATOM 2399 C C . LEU B 1 13 ? 39.344 48.625 53.5 1 24.28 13 LEU B C 1
ATOM 2401 O O . LEU B 1 13 ? 39.281 49.625 52.781 1 24.28 13 LEU B O 1
ATOM 2405 N N . ALA B 1 14 ? 39.875 47.594 52.875 1 25.39 14 ALA B N 1
ATOM 2406 C CA . ALA B 1 14 ? 39.75 47.188 51.5 1 25.39 14 ALA B CA 1
ATOM 2407 C C . ALA B 1 14 ? 38.281 47 51.125 1 25.39 14 ALA B C 1
ATOM 2409 O O . ALA B 1 14 ? 37.594 46.125 51.688 1 25.39 14 ALA B O 1
ATOM 2410 N N . LEU B 1 15 ? 37.5 48.125 50.938 1 26.3 15 LEU B N 1
ATOM 2411 C CA . LEU B 1 15 ? 36.125 48.031 50.469 1 26.3 15 LEU B CA 1
ATOM 2412 C C . LEU B 1 15 ? 36.031 47.25 49.156 1 26.3 15 LEU B C 1
ATOM 2414 O O . LEU B 1 15 ? 36.594 47.656 48.156 1 26.3 15 LEU B O 1
ATOM 2418 N N . ILE B 1 16 ? 36.062 45.969 49.25 1 25.83 16 ILE B N 1
ATOM 2419 C CA . ILE B 1 16 ? 35.906 45.094 48.062 1 25.83 16 ILE B CA 1
ATOM 2420 C C . ILE B 1 16 ? 34.562 45.344 47.406 1 25.83 16 ILE B C 1
ATOM 2422 O O . ILE B 1 16 ? 33.5 45.125 48.031 1 25.83 16 ILE B O 1
ATOM 2426 N N . LEU B 1 17 ? 34.438 46.375 46.562 1 28.47 17 LEU B N 1
ATOM 2427 C CA . LEU B 1 17 ? 33.219 46.594 45.75 1 28.47 17 LEU B CA 1
ATOM 2428 C C . LEU B 1 17 ? 32.906 45.375 44.906 1 28.47 17 LEU B C 1
ATOM 2430 O O . LEU B 1 17 ? 33.688 44.969 44.062 1 28.47 17 LEU B O 1
ATOM 2434 N N . ALA B 1 18 ? 32.281 44.406 45.5 1 28.02 18 ALA B N 1
ATOM 2435 C CA . ALA B 1 18 ? 31.797 43.25 44.75 1 28.02 18 ALA B CA 1
ATOM 2436 C C . ALA B 1 18 ? 30.797 43.656 43.656 1 28.02 18 ALA B C 1
ATOM 2438 O O . ALA B 1 18 ? 29.734 44.188 43.969 1 28.02 18 ALA B O 1
ATOM 2439 N N . ALA B 1 19 ? 31.297 44.188 42.5 1 29.59 19 ALA B N 1
ATOM 2440 C CA . ALA B 1 19 ? 30.438 44.406 41.344 1 29.59 19 ALA B CA 1
ATOM 2441 C C . ALA B 1 19 ? 29.609 43.156 41.031 1 29.59 19 ALA B C 1
ATOM 2443 O O . ALA B 1 19 ? 30.156 42.125 40.688 1 29.59 19 ALA B O 1
ATOM 2444 N N . GLY B 1 20 ? 28.5 42.969 41.688 1 31.81 20 GLY B N 1
ATOM 2445 C CA . GLY B 1 20 ? 27.516 41.938 41.406 1 31.81 20 GLY B CA 1
ATOM 2446 C C . GLY B 1 20 ? 27.016 41.969 39.969 1 31.81 20 GLY B C 1
ATOM 2447 O O . GLY B 1 20 ? 26.266 42.844 39.562 1 31.81 20 GLY B O 1
ATOM 2448 N N . GLY B 1 21 ? 27.906 42.062 38.969 1 32.19 21 GLY B N 1
ATOM 2449 C CA . GLY B 1 21 ? 27.219 42.094 37.688 1 32.19 21 GLY B CA 1
ATOM 2450 C C . GLY B 1 21 ? 26.172 41 37.531 1 32.19 21 GLY B C 1
ATOM 2451 O O . GLY B 1 21 ? 26.422 39.844 37.906 1 32.19 21 GLY B O 1
ATOM 2452 N N . ALA B 1 22 ? 24.859 41.406 37.5 1 33.69 22 ALA B N 1
ATOM 2453 C CA . ALA B 1 22 ? 23.641 40.656 37.156 1 33.69 22 ALA B CA 1
ATOM 2454 C C . ALA B 1 22 ? 23.828 39.844 35.875 1 33.69 22 ALA B C 1
ATOM 2456 O O . ALA B 1 22 ? 24.125 40.438 34.812 1 33.69 22 ALA B O 1
ATOM 2457 N N . ALA B 1 23 ? 24.344 38.594 36 1 35.84 23 ALA B N 1
ATOM 2458 C CA . ALA B 1 23 ? 24.25 37.719 34.844 1 35.84 23 ALA B CA 1
ATOM 2459 C C . ALA B 1 23 ? 22.844 37.75 34.25 1 35.84 23 ALA B C 1
ATOM 2461 O O . ALA B 1 23 ? 21.859 37.406 34.906 1 35.84 23 ALA B O 1
ATOM 2462 N N . SER B 1 24 ? 22.547 38.781 33.375 1 34.59 24 SER B N 1
ATOM 2463 C CA . SER B 1 24 ? 21.328 38.656 32.562 1 34.59 24 SER B CA 1
ATOM 2464 C C . SER B 1 24 ? 21.172 37.25 32.031 1 34.59 24 SER B C 1
ATOM 2466 O O . SER B 1 24 ? 22.078 36.75 31.359 1 34.59 24 SER B O 1
ATOM 2468 N N . THR B 1 25 ? 20.578 36.406 32.781 1 35.44 25 THR B N 1
ATOM 2469 C CA . THR B 1 25 ? 20.172 35.125 32.156 1 35.44 25 THR B CA 1
ATOM 2470 C C . THR B 1 25 ? 19.453 35.406 30.844 1 35.44 25 THR B C 1
ATOM 2472 O O . THR B 1 25 ? 18.469 36.125 30.797 1 35.44 25 THR B O 1
ATOM 2475 N N . ALA B 1 26 ? 20.172 35.438 29.703 1 40.22 26 ALA B N 1
ATOM 2476 C CA . ALA B 1 26 ? 19.5 35.406 28.406 1 40.22 26 ALA B CA 1
ATOM 2477 C C . ALA B 1 26 ? 18.297 34.469 28.422 1 40.22 26 ALA B C 1
ATOM 2479 O O . ALA B 1 26 ? 18.406 33.312 28.891 1 40.22 26 ALA B O 1
ATOM 2480 N N . PRO B 1 27 ? 17.078 35.031 28.375 1 36.84 27 PRO B N 1
ATOM 2481 C CA . PRO B 1 27 ? 15.977 34.062 28.266 1 36.84 27 PRO B CA 1
ATOM 2482 C C . PRO B 1 27 ? 16.25 32.969 27.25 1 36.84 27 PRO B C 1
ATOM 2484 O O . PRO B 1 27 ? 16.891 33.219 26.219 1 36.84 27 PRO B O 1
ATOM 2487 N N . ALA B 1 28 ? 16.438 31.797 27.719 1 36.22 28 ALA B N 1
ATOM 2488 C CA . ALA B 1 28 ? 16.375 30.688 26.766 1 36.22 28 ALA B CA 1
ATOM 2489 C C . ALA B 1 28 ? 15.289 30.906 25.719 1 36.22 28 ALA B C 1
ATOM 2491 O O . ALA B 1 28 ? 14.125 31.109 26.078 1 36.22 28 ALA B O 1
ATOM 2492 N N . LEU B 1 29 ? 15.57 31.438 24.625 1 34.34 29 LEU B N 1
ATOM 2493 C CA . LEU B 1 29 ? 14.617 31.312 23.531 1 34.34 29 LEU B CA 1
ATOM 2494 C C . LEU B 1 29 ? 13.969 29.938 23.531 1 34.34 29 LEU B C 1
ATOM 2496 O O . LEU B 1 29 ? 14.633 28.922 23.312 1 34.34 29 LEU B O 1
ATOM 2500 N N . ALA B 1 30 ? 13.148 29.703 24.438 1 34.5 30 ALA B N 1
ATOM 2501 C CA . ALA B 1 30 ? 12.289 28.547 24.172 1 34.5 30 ALA B CA 1
ATOM 2502 C C . ALA B 1 30 ? 11.812 28.547 22.719 1 34.5 30 ALA B C 1
ATOM 2504 O O . ALA B 1 30 ? 11.047 29.406 22.312 1 34.5 30 ALA B O 1
ATOM 2505 N N . ALA B 1 31 ? 12.617 28.203 21.844 1 37.44 31 ALA B N 1
ATOM 2506 C CA . ALA B 1 31 ? 12.039 27.906 20.531 1 37.44 31 ALA B CA 1
ATOM 2507 C C . ALA B 1 31 ? 10.703 27.188 20.672 1 37.44 31 ALA B C 1
ATOM 2509 O O . ALA B 1 31 ? 10.641 26.094 21.25 1 37.44 31 ALA B O 1
ATOM 2510 N N . SER B 1 32 ? 9.625 27.812 20.938 1 34.34 32 SER B N 1
ATOM 2511 C CA . SER B 1 32 ? 8.328 27.172 20.766 1 34.34 32 SER B CA 1
ATOM 2512 C C . SER B 1 32 ? 8.359 26.156 19.625 1 34.34 32 SER B C 1
ATOM 2514 O O . SER B 1 32 ? 8.547 26.531 18.453 1 34.34 32 SER B O 1
ATOM 2516 N N . VAL B 1 33 ? 9.031 25.109 19.75 1 39.34 33 VAL B N 1
ATOM 2517 C CA . VAL B 1 33 ? 8.688 24.109 18.734 1 39.34 33 VAL B CA 1
ATOM 2518 C C . VAL B 1 33 ? 7.199 24.188 18.422 1 39.34 33 VAL B C 1
ATOM 2520 O O . VAL B 1 33 ? 6.352 24 19.297 1 39.34 33 VAL B O 1
ATOM 2523 N N . ASP B 1 34 ? 6.695 25.125 17.703 1 41.06 34 ASP B N 1
ATOM 2524 C CA . ASP B 1 34 ? 5.348 25.031 17.156 1 41.06 34 ASP B CA 1
ATOM 2525 C C . ASP B 1 34 ? 4.969 23.578 16.875 1 41.06 34 ASP B C 1
ATOM 2527 O O . ASP B 1 34 ? 5.547 22.922 16.016 1 41.06 34 ASP B O 1
ATOM 2531 N N . ASN B 1 35 ? 4.871 22.672 17.875 1 48.16 35 ASN B N 1
ATOM 2532 C CA . ASN B 1 35 ? 4.277 21.344 17.828 1 48.16 35 ASN B CA 1
ATOM 2533 C C . ASN B 1 35 ? 3.104 21.281 16.859 1 48.16 35 ASN B C 1
ATOM 2535 O O . ASN B 1 35 ? 1.956 21.516 17.25 1 48.16 35 ASN B O 1
ATOM 2539 N N . ASP B 1 36 ? 3.34 21.719 15.562 1 57.56 36 ASP B N 1
ATOM 2540 C CA . ASP B 1 36 ? 2.359 21.828 14.484 1 57.56 36 ASP B CA 1
ATOM 2541 C C . ASP B 1 36 ? 1.626 20.5 14.273 1 57.56 36 ASP B C 1
ATOM 2543 O O . ASP B 1 36 ? 2.131 19.609 13.594 1 57.56 36 ASP B O 1
ATOM 2547 N N . ASP B 1 37 ? 0.677 20.094 15.117 1 68.44 37 ASP B N 1
ATOM 2548 C CA . ASP B 1 37 ? -0.241 18.969 15.016 1 68.44 37 ASP B CA 1
ATOM 2549 C C . ASP B 1 37 ? -0.996 19 13.688 1 68.44 37 ASP B C 1
ATOM 2551 O O . ASP B 1 37 ? -1.931 18.219 13.484 1 68.44 37 ASP B O 1
ATOM 2555 N N . SER B 1 38 ? -0.414 19.766 12.742 1 86.75 38 SER B N 1
ATOM 2556 C CA . SER B 1 38 ? -1.05 19.891 11.438 1 86.75 38 SER B CA 1
ATOM 2557 C C . SER B 1 38 ? -0.09 19.5 10.312 1 86.75 38 SER B C 1
ATOM 2559 O O . SER B 1 38 ? -0.318 19.844 9.148 1 86.75 38 SER B O 1
ATOM 2561 N N . ASN B 1 39 ? 0.947 18.734 10.633 1 95.56 39 ASN B N 1
ATOM 2562 C CA . ASN B 1 39 ? 1.921 18.328 9.625 1 95.56 39 ASN B CA 1
ATOM 2563 C C . ASN B 1 39 ? 1.298 17.391 8.594 1 95.56 39 ASN B C 1
ATOM 2565 O O . ASN B 1 39 ? 0.728 16.359 8.938 1 95.56 39 ASN B O 1
ATOM 2569 N N . PRO B 1 40 ? 1.475 17.703 7.246 1 97.69 40 PRO B N 1
ATOM 2570 C CA . PRO B 1 40 ? 0.789 16.969 6.18 1 97.69 40 PRO B CA 1
ATOM 2571 C C . PRO B 1 40 ? 1.262 15.523 6.059 1 97.69 40 PRO B C 1
ATOM 2573 O O . PRO B 1 40 ? 0.618 14.711 5.387 1 97.69 40 PRO B O 1
ATOM 2576 N N . LEU B 1 41 ? 2.283 15.117 6.734 1 98.19 41 LEU B N 1
ATOM 2577 C CA . LEU B 1 41 ? 2.871 13.789 6.605 1 98.19 41 LEU B CA 1
ATOM 2578 C C . LEU B 1 41 ? 2.238 12.82 7.598 1 98.19 41 LEU B C 1
ATOM 2580 O O . LEU B 1 41 ? 2.445 11.609 7.508 1 98.19 41 LEU B O 1
ATOM 2584 N N . LEU B 1 42 ? 1.417 13.258 8.5 1 98.44 42 LEU B N 1
ATOM 2585 C CA . LEU B 1 42 ? 1.141 12.508 9.719 1 98.44 42 LEU B CA 1
ATOM 2586 C C . LEU B 1 42 ? 0.361 11.234 9.406 1 98.44 42 LEU B C 1
ATOM 2588 O O . LEU B 1 42 ? 0.693 10.164 9.914 1 98.44 42 LEU B O 1
ATOM 2592 N N . TRP B 1 43 ? -0.663 11.266 8.625 1 98.69 43 TRP B N 1
ATOM 2593 C CA . TRP B 1 43 ? -1.44 10.055 8.367 1 98.69 43 TRP B CA 1
ATOM 2594 C C . TRP B 1 43 ? -0.627 9.047 7.559 1 98.69 43 TRP B C 1
ATOM 2596 O O . TRP B 1 43 ? -0.671 7.848 7.832 1 98.69 43 TRP B O 1
ATOM 2606 N N . ALA B 1 44 ? 0.081 9.531 6.531 1 98.75 44 ALA B N 1
ATOM 2607 C CA . ALA B 1 44 ? 0.94 8.633 5.758 1 98.75 44 ALA B CA 1
ATOM 2608 C C . ALA B 1 44 ? 1.945 7.926 6.66 1 98.75 44 ALA B C 1
ATOM 2610 O O . ALA B 1 44 ? 2.107 6.703 6.574 1 98.75 44 ALA B O 1
ATOM 2611 N N . LEU B 1 45 ? 2.549 8.68 7.559 1 98.75 45 LEU B N 1
ATOM 2612 C CA . LEU B 1 45 ? 3.598 8.117 8.398 1 98.75 45 LEU B CA 1
ATOM 2613 C C . LEU B 1 45 ? 3 7.266 9.516 1 98.75 45 LEU B C 1
ATOM 2615 O O . LEU B 1 45 ? 3.586 6.254 9.906 1 98.75 45 LEU B O 1
ATOM 2619 N N . ALA B 1 46 ? 1.88 7.691 10.078 1 98.81 46 ALA B N 1
ATOM 2620 C CA . ALA B 1 46 ? 1.23 6.848 11.078 1 98.81 46 ALA B CA 1
ATOM 2621 C C . ALA B 1 46 ? 0.874 5.484 10.492 1 98.81 46 ALA B C 1
ATOM 2623 O O . ALA B 1 46 ? 1.078 4.453 11.133 1 98.81 46 ALA B O 1
ATOM 2624 N N . TRP B 1 47 ? 0.345 5.473 9.273 1 98.88 47 TRP B N 1
ATOM 2625 C CA . TRP B 1 47 ? 0.032 4.223 8.586 1 98.88 47 TRP B CA 1
ATOM 2626 C C . TRP B 1 47 ? 1.288 3.383 8.383 1 98.88 47 TRP B C 1
ATOM 2628 O O . TRP B 1 47 ? 1.302 2.191 8.703 1 98.88 47 TRP B O 1
ATOM 2638 N N . GLN B 1 48 ? 2.355 3.982 7.949 1 98.38 48 GLN B N 1
ATOM 2639 C CA . GLN B 1 48 ? 3.602 3.275 7.676 1 98.38 48 GLN B CA 1
ATOM 2640 C C . GLN B 1 48 ? 4.215 2.725 8.961 1 98.38 48 GLN B C 1
ATOM 2642 O O . GLN B 1 48 ? 4.77 1.622 8.969 1 98.38 48 GLN B O 1
ATOM 2647 N N . GLN B 1 49 ? 4.031 3.441 10.062 1 97.62 49 GLN B N 1
ATOM 2648 C CA . GLN B 1 49 ? 4.766 3.131 11.289 1 97.62 49 GLN B CA 1
ATOM 2649 C C . GLN B 1 49 ? 3.951 2.225 12.203 1 97.62 49 GLN B C 1
ATOM 2651 O O . GLN B 1 49 ? 4.516 1.478 13.008 1 97.62 49 GLN B O 1
ATOM 2656 N N . THR B 1 50 ? 2.605 2.27 12.039 1 98.62 50 THR B N 1
ATOM 2657 C CA . THR B 1 50 ? 1.846 1.627 13.102 1 98.62 50 THR B CA 1
ATOM 2658 C C . THR B 1 50 ? 0.833 0.642 12.531 1 98.62 50 THR B C 1
ATOM 2660 O O . THR B 1 50 ? 0.303 -0.206 13.25 1 98.62 50 THR B O 1
ATOM 2663 N N . ALA B 1 51 ? 0.479 0.769 11.289 1 98.81 51 ALA B N 1
ATOM 2664 C CA . ALA B 1 51 ? -0.555 -0.099 10.727 1 98.81 51 ALA B CA 1
ATOM 2665 C C . ALA B 1 51 ? -0.013 -1.503 10.477 1 98.81 51 ALA B C 1
ATOM 2667 O O . ALA B 1 51 ? 0.9 -1.684 9.664 1 98.81 51 ALA B O 1
ATOM 2668 N N . ALA B 1 52 ? -0.583 -2.488 11.148 1 98.88 52 ALA B N 1
ATOM 2669 C CA . ALA B 1 52 ? -0.263 -3.875 10.82 1 98.88 52 ALA B CA 1
ATOM 2670 C C . ALA B 1 52 ? -0.553 -4.172 9.352 1 98.88 52 ALA B C 1
ATOM 2672 O O . ALA B 1 52 ? 0.134 -4.984 8.727 1 98.88 52 ALA B O 1
ATOM 2673 N N . GLU B 1 53 ? -1.523 -3.49 8.789 1 98.88 53 GLU B N 1
ATOM 2674 C CA . GLU B 1 53 ? -1.868 -3.629 7.379 1 98.88 53 GLU B CA 1
ATOM 2675 C C . GLU B 1 53 ? -0.678 -3.291 6.484 1 98.88 53 GLU B C 1
ATOM 2677 O O . GLU B 1 53 ? -0.443 -3.959 5.477 1 98.88 53 GLU B O 1
ATOM 2682 N N . PHE B 1 54 ? 0.066 -2.254 6.855 1 98.81 54 PHE B N 1
ATOM 2683 C CA . PHE B 1 54 ? 1.229 -1.877 6.062 1 98.81 54 PHE B CA 1
ATOM 2684 C C . PHE B 1 54 ? 2.246 -3.01 6.016 1 98.81 54 PHE B C 1
ATOM 2686 O O . PHE B 1 54 ? 2.734 -3.371 4.945 1 98.81 54 PHE B O 1
ATOM 2693 N N . GLN B 1 55 ? 2.561 -3.6 7.125 1 98.5 55 GLN B N 1
ATOM 2694 C CA . GLN B 1 55 ? 3.504 -4.711 7.176 1 98.5 55 GLN B CA 1
ATOM 2695 C C . GLN B 1 55 ? 2.973 -5.918 6.41 1 98.5 55 GLN B C 1
ATOM 2697 O O . GLN B 1 55 ? 3.723 -6.59 5.699 1 98.5 55 GLN B O 1
ATOM 2702 N N . ALA B 1 56 ? 1.706 -6.168 6.547 1 98.88 56 ALA B N 1
ATOM 2703 C CA . ALA B 1 56 ? 1.094 -7.285 5.832 1 98.88 56 ALA B CA 1
ATOM 2704 C C . ALA B 1 56 ? 1.217 -7.102 4.32 1 98.88 56 ALA B C 1
ATOM 2706 O O . ALA B 1 56 ? 1.405 -8.07 3.584 1 98.88 56 ALA B O 1
ATOM 2707 N N . LEU B 1 57 ? 1.068 -5.852 3.857 1 98.94 57 LEU B N 1
ATOM 2708 C CA . LEU B 1 57 ? 1.245 -5.57 2.438 1 98.94 57 LEU B CA 1
ATOM 2709 C C . LEU B 1 57 ? 2.66 -5.918 1.987 1 98.94 57 LEU B C 1
ATOM 2711 O O . LEU B 1 57 ? 2.859 -6.418 0.877 1 98.94 57 LEU B O 1
ATOM 2715 N N . CYS B 1 58 ? 3.625 -5.617 2.818 1 98.88 58 CYS B N 1
ATOM 2716 C CA . CYS B 1 58 ? 5 -5.977 2.502 1 98.88 58 CYS B CA 1
ATOM 2717 C C . CYS B 1 58 ? 5.172 -7.488 2.445 1 98.88 58 CYS B C 1
ATOM 2719 O O . CYS B 1 58 ? 5.73 -8.023 1.486 1 98.88 58 CYS B O 1
ATOM 2721 N N . TYR B 1 59 ? 4.645 -8.234 3.469 1 98.81 59 TYR B N 1
ATOM 2722 C CA . TYR B 1 59 ? 4.691 -9.688 3.453 1 98.81 59 TYR B CA 1
ATOM 2723 C C . TYR B 1 59 ? 4.004 -10.242 2.209 1 98.81 59 TYR B C 1
ATOM 2725 O O . TYR B 1 59 ? 4.5 -11.188 1.587 1 98.81 59 TYR B O 1
ATOM 2733 N N . GLN B 1 60 ? 2.91 -9.656 1.852 1 98.94 60 GLN B N 1
ATOM 2734 C CA . GLN B 1 60 ? 2.166 -10.086 0.672 1 98.94 60 GLN B CA 1
ATOM 2735 C C . GLN B 1 60 ? 3.004 -9.93 -0.594 1 98.94 60 GLN B C 1
ATOM 2737 O O . GLN B 1 60 ? 3.023 -10.82 -1.446 1 98.94 60 GLN B O 1
ATOM 2742 N N . ALA B 1 61 ? 3.66 -8.812 -0.749 1 98.94 61 ALA B N 1
ATOM 2743 C CA . ALA B 1 61 ? 4.496 -8.57 -1.923 1 98.94 61 ALA B CA 1
ATOM 2744 C C . ALA B 1 61 ? 5.598 -9.625 -2.033 1 98.94 61 ALA B C 1
ATOM 2746 O O . ALA B 1 61 ? 5.832 -10.172 -3.113 1 98.94 61 ALA B O 1
ATOM 2747 N N . TYR B 1 62 ? 6.184 -9.922 -0.949 1 98.88 62 TYR B N 1
ATOM 2748 C CA . TYR B 1 62 ? 7.293 -10.867 -0.992 1 98.88 62 TYR B CA 1
ATOM 2749 C C . TYR B 1 62 ? 6.785 -12.297 -1.098 1 98.88 62 TYR B C 1
ATOM 2751 O O . TYR B 1 62 ? 7.457 -13.164 -1.666 1 98.88 62 TYR B O 1
ATOM 2759 N N . SER B 1 63 ? 5.59 -12.562 -0.565 1 98.75 63 SER B N 1
ATOM 2760 C CA . SER B 1 63 ? 4.949 -13.852 -0.817 1 98.75 63 SER B CA 1
ATOM 2761 C C . SER B 1 63 ? 4.672 -14.055 -2.305 1 98.75 63 SER B C 1
ATOM 2763 O O . SER B 1 63 ? 4.902 -15.133 -2.844 1 98.75 63 SER B O 1
ATOM 2765 N N . LEU B 1 64 ? 4.211 -13.023 -2.916 1 98.94 64 LEU B N 1
ATOM 2766 C CA . LEU B 1 64 ? 3.98 -13.062 -4.355 1 98.94 64 LEU B CA 1
ATOM 2767 C C . LEU B 1 64 ? 5.289 -13.258 -5.113 1 98.94 64 LEU B C 1
ATOM 2769 O O . LEU B 1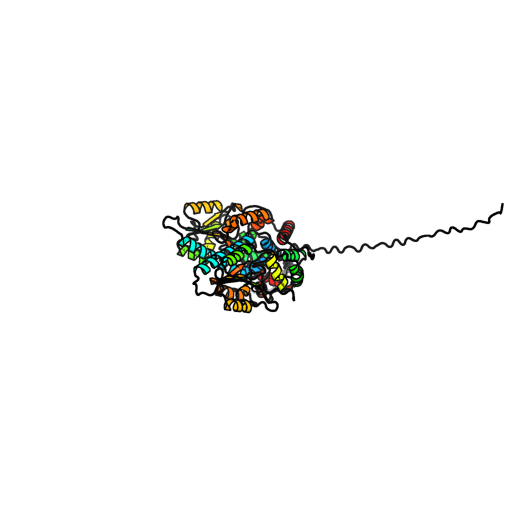 64 ? 5.348 -14.039 -6.066 1 98.94 64 LEU B O 1
ATOM 2773 N N . ALA B 1 65 ? 6.301 -12.523 -4.691 1 98.94 65 ALA B N 1
ATOM 2774 C CA . ALA B 1 65 ? 7.613 -12.672 -5.312 1 98.94 65 ALA B CA 1
ATOM 2775 C C . ALA B 1 65 ? 8.086 -14.125 -5.238 1 98.94 65 ALA B C 1
ATOM 2777 O O . ALA B 1 65 ? 8.586 -14.672 -6.227 1 98.94 65 ALA B O 1
ATOM 2778 N N . ARG B 1 66 ? 7.934 -14.719 -4.098 1 98.88 66 ARG B N 1
ATOM 2779 C CA . ARG B 1 66 ? 8.344 -16.109 -3.92 1 98.88 66 ARG B CA 1
ATOM 2780 C C . ARG B 1 66 ? 7.566 -17.031 -4.848 1 98.88 66 ARG B C 1
ATOM 2782 O O . ARG B 1 66 ? 8.148 -17.906 -5.5 1 98.88 66 ARG B O 1
ATOM 2789 N N . LEU B 1 67 ? 6.301 -16.844 -4.898 1 98.81 67 LEU B N 1
ATOM 2790 C CA . LEU B 1 67 ? 5.445 -17.656 -5.754 1 98.81 67 LEU B CA 1
ATOM 2791 C C . LEU B 1 67 ? 5.855 -17.516 -7.215 1 98.81 67 LEU B C 1
ATOM 2793 O O . LEU B 1 67 ? 5.977 -18.531 -7.926 1 98.81 67 LEU B O 1
ATOM 2797 N N . ARG B 1 68 ? 6.059 -16.312 -7.648 1 98.88 68 ARG B N 1
ATOM 2798 C CA . ARG B 1 68 ? 6.438 -16.062 -9.039 1 98.88 68 ARG B CA 1
ATOM 2799 C C . ARG B 1 68 ? 7.809 -16.656 -9.344 1 98.88 68 ARG B C 1
ATOM 2801 O O . ARG B 1 68 ? 8.031 -17.188 -10.438 1 98.88 68 ARG B O 1
ATOM 2808 N N . LEU B 1 69 ? 8.703 -16.562 -8.367 1 98.88 69 LEU B N 1
ATOM 2809 C CA . LEU B 1 69 ? 10.016 -17.156 -8.578 1 98.88 69 LEU B CA 1
ATOM 2810 C C . LEU B 1 69 ? 9.906 -18.672 -8.68 1 98.88 69 LEU B C 1
ATOM 2812 O O . LEU B 1 69 ? 10.586 -19.297 -9.508 1 98.88 69 LEU B O 1
ATOM 2816 N N . GLN B 1 70 ? 9.086 -19.266 -7.863 1 98.62 70 GLN B N 1
ATOM 2817 C CA . GLN B 1 70 ? 8.852 -20.703 -7.934 1 98.62 70 GLN B CA 1
ATOM 2818 C C . GLN B 1 70 ? 8.336 -21.109 -9.312 1 98.62 70 GLN B C 1
ATOM 2820 O O . GLN B 1 70 ? 8.789 -22.109 -9.883 1 98.62 70 GLN B O 1
ATOM 2825 N N . ILE B 1 71 ? 7.473 -20.359 -9.844 1 98.19 71 ILE B N 1
ATOM 2826 C CA . ILE B 1 71 ? 6.906 -20.625 -11.156 1 98.19 71 ILE B CA 1
ATOM 2827 C C . ILE B 1 71 ? 7.988 -20.5 -12.227 1 98.19 71 ILE B C 1
ATOM 2829 O O . ILE B 1 71 ? 8.109 -21.359 -13.109 1 98.19 71 ILE B O 1
ATOM 2833 N N . ALA B 1 72 ? 8.781 -19.484 -12.109 1 98.25 72 ALA B N 1
ATOM 2834 C CA . ALA B 1 72 ? 9.859 -19.266 -13.078 1 98.25 72 ALA B CA 1
ATOM 2835 C C . ALA B 1 72 ? 10.867 -20.422 -13.039 1 98.25 72 ALA B C 1
ATOM 2837 O O . ALA B 1 72 ? 11.312 -20.891 -14.086 1 98.25 72 ALA B O 1
ATOM 2838 N N . LEU B 1 73 ? 11.188 -20.844 -11.852 1 98.06 73 LEU B N 1
ATOM 2839 C CA . LEU B 1 73 ? 12.148 -21.938 -11.68 1 98.06 73 LEU B CA 1
ATOM 2840 C C . LEU B 1 73 ? 11.602 -23.234 -12.25 1 98.06 73 LEU B C 1
ATOM 2842 O O . LEU B 1 73 ? 12.344 -24.016 -12.859 1 98.06 73 LEU B O 1
ATOM 2846 N N . ALA B 1 74 ? 10.344 -23.438 -12.125 1 96.94 74 ALA B N 1
ATOM 2847 C CA . ALA B 1 74 ? 9.711 -24.672 -12.594 1 96.94 74 ALA B CA 1
ATOM 2848 C C . ALA B 1 74 ? 9.648 -24.703 -14.117 1 96.94 74 ALA B C 1
ATOM 2850 O O . ALA B 1 74 ? 9.594 -25.781 -14.719 1 96.94 74 ALA B O 1
ATOM 2851 N N . GLN B 1 75 ? 9.664 -23.562 -14.688 1 95.69 75 GLN B N 1
ATOM 2852 C CA . GLN B 1 75 ? 9.492 -23.469 -16.125 1 95.69 75 GLN B CA 1
ATOM 2853 C C . GLN B 1 75 ? 10.844 -23.453 -16.844 1 95.69 75 GLN B C 1
ATOM 2855 O O . GLN B 1 75 ? 10.906 -23.453 -18.078 1 95.69 75 GLN B O 1
ATOM 2860 N N . ARG B 1 76 ? 11.867 -23.5 -16.109 1 93.62 76 ARG B N 1
ATOM 2861 C CA . ARG B 1 76 ? 13.188 -23.328 -16.703 1 93.62 76 ARG B CA 1
ATOM 2862 C C . ARG B 1 76 ? 13.656 -24.625 -17.375 1 93.62 76 ARG B C 1
ATOM 2864 O O . ARG B 1 76 ? 13.32 -25.719 -16.938 1 93.62 76 ARG B O 1
ATOM 2871 N N . ASP B 1 77 ? 14.383 -24.359 -18.422 1 92.06 77 ASP B N 1
ATOM 2872 C CA . ASP B 1 77 ? 15.117 -25.453 -19.062 1 92.06 77 ASP B CA 1
ATOM 2873 C C . ASP B 1 77 ? 16.609 -25.344 -18.75 1 92.06 77 ASP B C 1
ATOM 2875 O O . ASP B 1 77 ? 17.109 -24.281 -18.391 1 92.06 77 ASP B O 1
ATOM 2879 N N . ASP B 1 78 ? 17.297 -26.422 -19 1 88.44 78 ASP B N 1
ATOM 2880 C CA . ASP B 1 78 ? 18.719 -26.484 -18.672 1 88.44 78 ASP B CA 1
ATOM 2881 C C . ASP B 1 78 ? 19.516 -25.5 -19.531 1 88.44 78 ASP B C 1
ATOM 2883 O O . ASP B 1 78 ? 20.562 -25.016 -19.109 1 88.44 78 ASP B O 1
ATO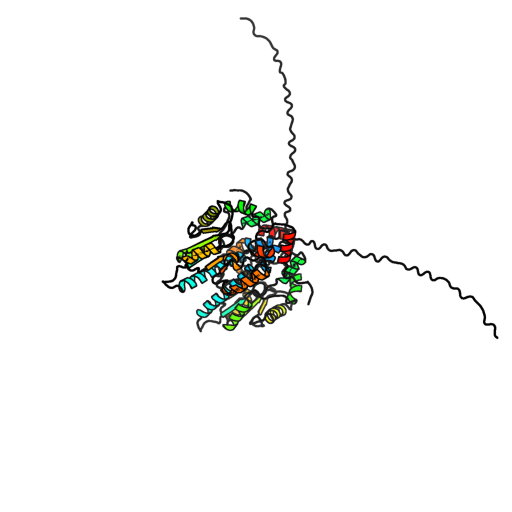M 2887 N N . ASP B 1 79 ? 19.016 -25.156 -20.656 1 92.12 79 ASP B N 1
ATOM 2888 C CA . ASP B 1 79 ? 19.781 -24.328 -21.578 1 92.12 79 ASP B CA 1
ATOM 2889 C C . ASP B 1 79 ? 19.5 -22.844 -21.375 1 92.12 79 ASP B C 1
ATOM 2891 O O . ASP B 1 79 ? 20.125 -22 -22 1 92.12 79 ASP B O 1
ATOM 2895 N N . ASP B 1 80 ? 18.641 -22.594 -20.438 1 93.88 80 ASP B N 1
ATOM 2896 C CA . ASP B 1 80 ? 18.297 -21.203 -20.188 1 93.88 80 ASP B CA 1
ATOM 2897 C C . ASP B 1 80 ? 19.406 -20.5 -19.391 1 93.88 80 ASP B C 1
ATOM 2899 O O . ASP B 1 80 ? 20.141 -21.141 -18.641 1 93.88 80 ASP B O 1
ATOM 2903 N N . ARG B 1 81 ? 19.594 -19.203 -19.688 1 96.12 81 ARG B N 1
ATOM 2904 C CA . ARG B 1 81 ? 20.453 -18.406 -18.797 1 96.12 81 ARG B CA 1
ATOM 2905 C C . ARG B 1 81 ? 19.969 -18.5 -17.359 1 96.12 81 ARG B C 1
ATOM 2907 O O . ARG B 1 81 ? 18.766 -18.672 -17.094 1 96.12 81 ARG B O 1
ATOM 2914 N N . PRO B 1 82 ? 20.922 -18.344 -16.438 1 97.75 82 PRO B N 1
ATOM 2915 C CA . PRO B 1 82 ? 20.484 -18.328 -15.047 1 97.75 82 PRO B CA 1
ATOM 2916 C C . PRO B 1 82 ? 19.547 -17.172 -14.734 1 97.75 82 PRO B C 1
ATOM 2918 O O . PRO B 1 82 ? 19.641 -16.109 -15.367 1 97.75 82 PRO B O 1
ATOM 2921 N N . LEU B 1 83 ? 18.641 -17.406 -13.766 1 98.5 83 LEU B N 1
ATOM 2922 C CA . LEU B 1 83 ? 17.703 -16.375 -13.344 1 98.5 83 LEU B CA 1
ATOM 2923 C C . LEU B 1 83 ? 18.359 -15.398 -12.367 1 98.5 83 LEU B C 1
ATOM 2925 O O . LEU B 1 83 ? 19.281 -15.766 -11.641 1 98.5 83 LEU B O 1
ATOM 2929 N N . ALA B 1 84 ? 17.906 -14.148 -12.367 1 98.88 84 ALA B N 1
ATOM 2930 C CA . ALA B 1 84 ? 18.281 -13.133 -11.391 1 98.88 84 ALA B CA 1
ATOM 2931 C C . ALA B 1 84 ? 17.078 -12.328 -10.945 1 98.88 84 ALA B C 1
ATOM 2933 O O . ALA B 1 84 ? 16.047 -12.289 -11.633 1 98.88 84 ALA B O 1
ATOM 2934 N N . VAL B 1 85 ? 17.188 -11.789 -9.797 1 98.94 85 VAL B N 1
ATOM 2935 C CA . VAL B 1 85 ? 16.25 -10.812 -9.266 1 98.94 85 VAL B CA 1
ATOM 2936 C C . VAL B 1 85 ? 16.938 -9.461 -9.094 1 98.94 85 VAL B C 1
ATOM 2938 O O . VAL B 1 85 ? 18.078 -9.398 -8.609 1 98.94 85 VAL B O 1
ATOM 2941 N N . ILE B 1 86 ? 16.328 -8.398 -9.57 1 98.94 86 ILE B N 1
ATOM 2942 C CA . ILE B 1 86 ? 16.812 -7.039 -9.336 1 98.94 86 ILE B CA 1
ATOM 2943 C C . ILE B 1 86 ? 15.961 -6.363 -8.266 1 98.94 86 ILE B C 1
ATOM 2945 O O . ILE B 1 86 ? 14.727 -6.395 -8.328 1 98.94 86 ILE B O 1
ATOM 2949 N N . ALA B 1 87 ? 16.625 -5.781 -7.297 1 98.94 87 ALA B N 1
ATOM 2950 C CA . ALA B 1 87 ? 15.898 -5.113 -6.215 1 98.94 87 ALA B CA 1
ATOM 2951 C C . ALA B 1 87 ? 16.422 -3.695 -6.004 1 98.94 87 ALA B C 1
ATOM 2953 O O . ALA B 1 87 ? 17.625 -3.473 -5.941 1 98.94 87 ALA B O 1
ATOM 2954 N N . ASP B 1 88 ? 15.453 -2.75 -5.945 1 98.88 88 ASP B N 1
ATOM 2955 C CA . ASP B 1 88 ? 15.75 -1.455 -5.336 1 98.88 88 ASP B CA 1
ATOM 2956 C C . ASP B 1 88 ? 16.094 -1.608 -3.857 1 98.88 88 ASP B C 1
ATOM 2958 O O . ASP B 1 88 ? 15.914 -2.682 -3.279 1 98.88 88 ASP B O 1
ATOM 2962 N N . LEU B 1 89 ? 16.656 -0.526 -3.201 1 98.62 89 LEU B N 1
ATOM 2963 C CA . LEU B 1 89 ? 17.047 -0.612 -1.796 1 98.62 89 LEU B CA 1
ATOM 2964 C C . LEU B 1 89 ? 16 0.061 -0.906 1 98.62 89 LEU B C 1
ATOM 2966 O O . LEU B 1 89 ? 15.234 -0.616 -0.221 1 98.62 89 LEU B O 1
ATOM 2970 N N . ASP B 1 90 ? 15.906 1.381 -1.015 1 98.31 90 ASP B N 1
ATOM 2971 C CA . ASP B 1 90 ? 15.094 2.172 -0.094 1 98.31 90 ASP B CA 1
ATOM 2972 C C . ASP B 1 90 ? 13.602 1.955 -0.349 1 98.31 90 ASP B C 1
ATOM 2974 O O . ASP B 1 90 ? 13.133 2.094 -1.481 1 98.31 90 ASP B O 1
ATOM 2978 N N . ASN B 1 91 ? 12.891 1.626 0.738 1 98.38 91 ASN B N 1
ATOM 2979 C CA . ASN B 1 91 ? 11.461 1.346 0.742 1 98.38 91 ASN B CA 1
ATOM 2980 C C . ASN B 1 91 ? 11.133 0.102 -0.079 1 98.38 91 ASN B C 1
ATOM 2982 O O . ASN B 1 91 ? 9.969 -0.135 -0.414 1 98.38 91 ASN B O 1
ATOM 2986 N N . THR B 1 92 ? 12.148 -0.676 -0.432 1 98.88 92 THR B N 1
ATOM 2987 C CA . THR B 1 92 ? 11.992 -1.953 -1.122 1 98.88 92 THR B CA 1
ATOM 2988 C C . THR B 1 92 ? 12.594 -3.09 -0.296 1 98.88 92 THR B C 1
ATOM 2990 O O . THR B 1 92 ? 11.875 -4 0.123 1 98.88 92 THR B O 1
ATOM 2993 N N . VAL B 1 93 ? 13.867 -2.961 0.055 1 98.75 93 VAL B N 1
ATOM 2994 C CA . VAL B 1 93 ? 14.492 -3.959 0.916 1 98.75 93 VAL B CA 1
ATOM 2995 C C . VAL B 1 93 ? 14.758 -3.357 2.295 1 98.75 93 VAL B C 1
ATOM 2997 O O . VAL B 1 93 ? 14.75 -4.066 3.301 1 98.75 93 VAL B O 1
ATOM 3000 N N . LEU B 1 94 ? 14.914 -2.016 2.336 1 98.69 94 LEU B N 1
ATOM 3001 C CA . LEU B 1 94 ? 15.211 -1.3 3.57 1 98.69 94 LEU B CA 1
ATOM 3002 C C . LEU B 1 94 ? 14.18 -0.209 3.832 1 98.69 94 LEU B C 1
ATOM 3004 O O . LEU B 1 94 ? 13.711 0.443 2.898 1 98.69 94 LEU B O 1
ATOM 3008 N N . HIS B 1 95 ? 13.852 0.009 5.117 1 97.88 95 HIS B N 1
ATOM 3009 C CA . HIS B 1 95 ? 12.977 1.108 5.52 1 97.88 95 HIS B CA 1
ATOM 3010 C C . HIS B 1 95 ? 13.766 2.195 6.246 1 97.88 95 HIS B C 1
ATOM 3012 O O . HIS B 1 95 ? 14.688 1.895 7.008 1 97.88 95 HIS B O 1
ATOM 3018 N N . ALA B 1 96 ? 13.336 3.387 6.059 1 97.5 96 ALA B N 1
ATOM 3019 C CA . ALA B 1 96 ? 13.953 4.555 6.676 1 97.5 96 ALA B CA 1
ATOM 3020 C C . ALA B 1 96 ? 13.016 5.199 7.691 1 97.5 96 ALA B C 1
ATOM 3022 O O . ALA B 1 96 ? 12.945 6.43 7.785 1 97.5 96 ALA B O 1
ATOM 3023 N N . ASN B 1 97 ? 12.336 4.465 8.461 1 97.25 97 ASN B N 1
ATOM 3024 C CA . ASN B 1 97 ? 11.25 4.949 9.305 1 97.25 97 ASN B CA 1
ATOM 3025 C C . ASN B 1 97 ? 11.734 6.039 10.258 1 97.25 97 ASN B C 1
ATOM 3027 O O . ASN B 1 97 ? 11.07 7.062 10.422 1 97.25 97 ASN B O 1
ATOM 3031 N N . SER B 1 98 ? 12.891 5.887 10.898 1 98.06 98 SER B N 1
ATOM 3032 C CA . SER B 1 98 ? 13.344 6.844 11.898 1 98.06 98 SER B CA 1
ATOM 3033 C C . SER B 1 98 ? 13.727 8.18 11.266 1 98.06 98 SER B C 1
ATOM 3035 O O . SER B 1 98 ? 13.711 9.219 11.93 1 98.06 98 SER B O 1
ATOM 3037 N N . TYR B 1 99 ? 14.18 8.18 9.953 1 98.31 99 TYR B N 1
ATOM 3038 C CA . TYR B 1 99 ? 14.391 9.422 9.219 1 98.31 99 TYR B CA 1
ATOM 3039 C C . TYR B 1 99 ? 13.109 10.258 9.18 1 98.31 99 TYR B C 1
ATOM 3041 O O . TYR B 1 99 ? 13.125 11.445 9.516 1 98.31 99 TYR B O 1
ATOM 3049 N N . TRP B 1 100 ? 12.023 9.633 8.844 1 98.31 100 TRP B N 1
ATOM 3050 C CA . TRP B 1 100 ? 10.758 10.336 8.656 1 98.31 100 TRP B CA 1
ATOM 3051 C C . TRP B 1 100 ? 10.219 10.836 9.992 1 98.31 100 TRP B C 1
ATOM 3053 O O . TRP B 1 100 ? 9.664 11.938 10.062 1 98.31 100 TRP B O 1
ATOM 3063 N N . GLY B 1 101 ? 10.305 9.961 11.047 1 98 101 GLY B N 1
ATOM 3064 C CA . GLY B 1 101 ? 9.922 10.445 12.367 1 98 101 GLY B CA 1
ATOM 3065 C C . GLY B 1 101 ? 10.688 11.688 12.789 1 98 101 GLY B C 1
ATOM 3066 O O . GLY B 1 101 ? 10.109 12.625 13.336 1 98 101 GLY B O 1
ATOM 3067 N N . TYR B 1 102 ? 11.945 11.719 12.516 1 98.06 102 TYR B N 1
ATOM 3068 C CA . TYR B 1 102 ? 12.781 12.867 12.844 1 98.06 102 TYR B CA 1
ATOM 3069 C C . TYR B 1 102 ? 12.328 14.102 12.07 1 98.06 102 TYR B C 1
ATOM 3071 O O . TYR B 1 102 ? 12.25 15.195 12.633 1 98.06 102 TYR B O 1
ATOM 3079 N N . LEU B 1 103 ? 12.055 13.938 10.797 1 97.44 103 LEU B N 1
ATOM 3080 C CA . LEU B 1 103 ? 11.633 15.055 9.961 1 97.44 103 LEU B CA 1
ATOM 3081 C C . LEU B 1 103 ? 10.406 15.75 10.547 1 97.44 103 LEU B C 1
ATOM 3083 O O . LEU B 1 103 ? 10.367 16.969 10.648 1 97.44 103 LEU B O 1
ATOM 3087 N N . VAL B 1 104 ? 9.461 14.953 10.938 1 97 104 VAL B N 1
ATOM 3088 C CA . VAL B 1 104 ? 8.242 15.5 11.523 1 97 104 VAL B CA 1
ATOM 3089 C C . VAL B 1 104 ? 8.562 16.203 12.836 1 97 104 VAL B C 1
ATOM 3091 O O . VAL B 1 104 ? 8.062 17.297 13.102 1 97 104 VAL B O 1
ATOM 3094 N N . ASN B 1 105 ? 9.414 15.586 13.633 1 96.44 105 ASN B N 1
ATOM 3095 C CA . ASN B 1 105 ? 9.797 16.203 14.898 1 96.44 105 ASN B CA 1
ATOM 3096 C C . ASN B 1 105 ? 10.492 17.547 14.688 1 96.44 105 ASN B C 1
ATOM 3098 O O . ASN B 1 105 ? 10.414 18.422 15.547 1 96.44 105 ASN B O 1
ATOM 3102 N N . GLU B 1 106 ? 11.133 17.734 13.555 1 95.88 106 GLU B N 1
ATOM 3103 C CA . GLU B 1 106 ? 11.812 18.984 13.219 1 95.88 106 GLU B CA 1
ATOM 3104 C C . GLU B 1 106 ? 10.867 19.953 12.516 1 95.88 106 GLU B C 1
ATOM 3106 O O . GLU B 1 106 ? 11.297 20.984 12.016 1 95.88 106 GLU B O 1
ATOM 3111 N N . GLY B 1 107 ? 9.656 19.562 12.344 1 94.38 107 GLY B N 1
ATOM 3112 C CA . GLY B 1 107 ? 8.648 20.406 11.742 1 94.38 107 GLY B CA 1
ATOM 3113 C C . GLY B 1 107 ? 8.703 20.422 10.227 1 94.38 107 GLY B C 1
ATOM 3114 O O . GLY B 1 107 ? 8.133 21.312 9.586 1 94.38 107 GLY B O 1
ATOM 3115 N N . LYS B 1 108 ? 9.414 19.453 9.695 1 95.94 108 LYS B N 1
ATOM 3116 C CA . LYS B 1 108 ? 9.531 19.375 8.242 1 95.94 108 LYS B CA 1
ATOM 3117 C C . LYS B 1 108 ? 8.414 18.516 7.645 1 95.94 108 LYS B C 1
ATOM 3119 O O . LYS B 1 108 ? 7.965 17.547 8.258 1 95.94 108 LYS B O 1
ATOM 3124 N N . ASP B 1 109 ? 7.961 18.938 6.43 1 96.44 109 ASP B N 1
ATOM 3125 C CA . ASP B 1 109 ? 6.801 18.25 5.867 1 96.44 109 ASP B CA 1
ATOM 3126 C C . ASP B 1 109 ? 7.07 17.797 4.434 1 96.44 109 ASP B C 1
ATOM 3128 O O . ASP B 1 109 ? 6.148 17.406 3.717 1 96.44 109 ASP B O 1
ATOM 3132 N N . PHE B 1 110 ? 8.281 17.969 3.898 1 97.31 110 PHE B N 1
ATOM 3133 C CA . PHE B 1 110 ? 8.805 17.438 2.646 1 97.31 110 PHE B CA 1
ATOM 3134 C C . PHE B 1 110 ? 10.102 16.672 2.885 1 97.31 110 PHE B C 1
ATOM 3136 O O . PHE B 1 110 ? 10.781 16.891 3.887 1 97.31 110 PHE B O 1
ATOM 3143 N N . PHE B 1 111 ? 10.383 15.703 2.016 1 97.69 111 PHE B N 1
ATOM 3144 C CA . PHE B 1 111 ? 11.695 15.062 2.055 1 97.69 111 PHE B CA 1
ATOM 3145 C C . PHE B 1 111 ? 12.805 16.109 2.131 1 97.69 111 PHE B C 1
ATOM 3147 O O . PHE B 1 111 ? 12.758 17.125 1.436 1 97.69 111 PHE B O 1
ATOM 3154 N N . ASP B 1 112 ? 13.734 15.891 3.01 1 97 112 ASP B N 1
ATOM 3155 C CA . ASP B 1 112 ? 14.867 16.781 3.201 1 97 112 ASP B CA 1
ATOM 3156 C C . ASP B 1 112 ? 16.188 16.078 2.924 1 97 112 ASP B C 1
ATOM 3158 O O . ASP B 1 112 ? 16.641 15.25 3.727 1 97 112 ASP B O 1
ATOM 3162 N N . ASP B 1 113 ? 16.766 16.438 1.831 1 95.5 113 ASP B N 1
ATOM 3163 C CA . ASP B 1 113 ? 17.969 15.766 1.354 1 95.5 113 ASP B CA 1
ATOM 3164 C C . ASP B 1 113 ? 19.125 15.945 2.332 1 95.5 113 ASP B C 1
ATOM 3166 O O . ASP B 1 113 ? 19.922 15.023 2.551 1 95.5 113 ASP B O 1
ATOM 3170 N N . ALA B 1 114 ? 19.312 17.141 2.875 1 95.69 114 ALA B N 1
ATOM 3171 C CA . ALA B 1 114 ? 20.391 17.406 3.811 1 95.69 114 ALA B CA 1
ATOM 3172 C C . ALA B 1 114 ? 20.281 16.531 5.055 1 95.69 114 ALA B C 1
ATOM 3174 O O . ALA B 1 114 ? 21.281 15.969 5.52 1 95.69 114 ALA B O 1
ATOM 3175 N N . ILE B 1 115 ? 19.094 16.391 5.605 1 96.5 115 ILE B N 1
ATOM 3176 C CA . ILE B 1 115 ? 18.875 15.539 6.77 1 96.5 115 ILE B CA 1
ATOM 3177 C C . ILE B 1 115 ? 19.109 14.078 6.387 1 96.5 115 ILE B C 1
ATOM 3179 O O . ILE B 1 115 ? 19.672 13.312 7.16 1 96.5 115 ILE B O 1
ATOM 3183 N N . TRP B 1 116 ? 18.672 13.648 5.199 1 96.81 116 TRP B N 1
ATOM 3184 C CA . TRP B 1 116 ? 18.922 12.305 4.691 1 96.81 116 TRP B CA 1
ATOM 3185 C C . TRP B 1 116 ? 20.406 11.992 4.68 1 96.81 116 TRP B C 1
ATOM 3187 O O . TRP B 1 116 ? 20.828 10.93 5.148 1 96.81 116 TRP B O 1
ATOM 3197 N N . ASP B 1 117 ? 21.203 12.93 4.203 1 95.56 117 ASP B N 1
ATOM 3198 C CA . ASP B 1 117 ? 22.656 12.758 4.094 1 95.56 117 ASP B CA 1
ATOM 3199 C C . ASP B 1 117 ? 23.297 12.609 5.473 1 95.56 117 ASP B C 1
ATOM 3201 O O . ASP B 1 117 ? 24.281 11.875 5.629 1 95.56 117 ASP B O 1
ATOM 3205 N N . GLU B 1 118 ? 22.719 13.297 6.434 1 95.44 118 GLU B N 1
ATOM 3206 C CA . GLU B 1 118 ? 23.234 13.211 7.793 1 95.44 118 GLU B CA 1
ATOM 3207 C C . GLU B 1 118 ? 22.812 11.906 8.461 1 95.44 118 GLU B C 1
ATOM 3209 O O . GLU B 1 118 ? 23.578 11.312 9.219 1 95.44 118 GLU B O 1
ATOM 3214 N N . TRP B 1 119 ? 21.609 11.477 8.211 1 97.06 119 TRP B N 1
ATOM 3215 C CA . TRP B 1 119 ? 20.969 10.352 8.883 1 97.06 119 TRP B CA 1
ATOM 3216 C C . TRP B 1 119 ? 21.484 9.023 8.32 1 97.06 119 TRP B C 1
ATOM 3218 O O . TRP B 1 119 ? 21.703 8.07 9.07 1 97.06 119 TRP B O 1
ATOM 3228 N N . LEU B 1 120 ? 21.719 8.898 7.02 1 96.69 120 LEU B N 1
ATOM 3229 C CA . LEU B 1 120 ? 21.953 7.648 6.312 1 96.69 120 LEU B CA 1
ATOM 3230 C C . LEU B 1 120 ? 23.188 6.941 6.867 1 96.69 120 LEU B C 1
ATOM 3232 O O . LEU B 1 120 ? 23.156 5.73 7.105 1 96.69 120 LEU B O 1
ATOM 3236 N N . PRO B 1 121 ? 24.281 7.688 7.203 1 94.06 121 PRO B N 1
ATOM 3237 C CA . PRO B 1 121 ? 25.484 7.039 7.746 1 94.06 121 PRO B CA 1
ATOM 3238 C C . PRO B 1 121 ? 25.25 6.461 9.141 1 94.06 121 PRO B C 1
ATOM 3240 O O . PRO B 1 121 ? 26.062 5.668 9.625 1 94.06 121 PRO B O 1
ATOM 3243 N N . GLU B 1 122 ? 24.172 6.891 9.828 1 95.12 122 GLU B N 1
ATOM 3244 C CA . GLU B 1 122 ? 23.875 6.379 11.164 1 95.12 122 GLU B CA 1
ATOM 3245 C C . GLU B 1 122 ? 23.438 4.918 11.109 1 95.12 122 GLU B C 1
ATOM 3247 O O . GLU B 1 122 ? 23.391 4.242 12.141 1 95.12 122 GLU B O 1
ATOM 3252 N N . ASN B 1 123 ? 23.062 4.438 9.883 1 95.19 123 ASN B N 1
ATOM 3253 C CA . ASN B 1 123 ? 22.734 3.039 9.633 1 95.19 123 ASN B CA 1
ATOM 3254 C C . ASN B 1 123 ? 21.594 2.562 10.531 1 95.19 123 ASN B C 1
ATOM 3256 O O . ASN B 1 123 ? 21.703 1.512 11.164 1 95.19 123 ASN B O 1
ATOM 3260 N N . LEU B 1 124 ? 20.547 3.369 10.609 1 96 124 LEU B N 1
ATOM 3261 C CA . LEU B 1 124 ? 19.359 3.045 11.414 1 96 124 LEU B CA 1
ATOM 3262 C C . LEU B 1 124 ? 18.281 2.416 10.555 1 96 124 LEU B C 1
ATOM 3264 O O . LEU B 1 124 ? 17.109 2.363 10.953 1 96 124 LEU B O 1
ATOM 3268 N N . MET B 1 125 ? 18.656 1.973 9.344 1 96.19 125 MET B N 1
ATOM 3269 C CA . MET B 1 125 ? 17.719 1.31 8.453 1 96.19 125 MET B CA 1
ATOM 3270 C C . MET B 1 125 ? 17.297 -0.047 9.008 1 96.19 125 MET B C 1
ATOM 3272 O O . MET B 1 125 ? 18.078 -0.7 9.711 1 96.19 125 MET B O 1
ATOM 3276 N N . THR B 1 126 ? 16.109 -0.451 8.727 1 97.69 126 THR B N 1
ATOM 3277 C CA . THR B 1 126 ? 15.609 -1.777 9.078 1 97.69 126 THR B CA 1
ATOM 3278 C C . THR B 1 126 ? 15.141 -2.529 7.836 1 97.69 126 THR B C 1
ATOM 3280 O O . THR B 1 126 ? 14.875 -1.918 6.797 1 97.69 126 THR B O 1
ATOM 3283 N N . ALA B 1 127 ? 15.102 -3.844 7.91 1 98.69 127 ALA B N 1
ATOM 3284 C CA . ALA B 1 127 ? 14.641 -4.652 6.789 1 98.69 127 ALA B CA 1
ATOM 3285 C C . ALA B 1 127 ? 13.133 -4.488 6.578 1 98.69 127 ALA B C 1
ATOM 3287 O O . ALA B 1 127 ? 12.367 -4.473 7.543 1 98.69 127 ALA B O 1
ATOM 3288 N N . VAL B 1 128 ? 12.773 -4.316 5.352 1 98.75 128 VAL B N 1
ATOM 3289 C CA . VAL B 1 128 ? 11.352 -4.375 5.012 1 98.75 128 VAL B CA 1
ATOM 3290 C C . VAL B 1 128 ? 10.797 -5.754 5.352 1 98.75 128 VAL B C 1
ATOM 3292 O O . VAL B 1 128 ? 11.438 -6.773 5.074 1 98.75 128 VAL B O 1
ATOM 3295 N N . PRO B 1 129 ? 9.57 -5.828 5.977 1 98.31 129 PRO B N 1
ATOM 3296 C CA . PRO B 1 129 ? 9 -7.125 6.344 1 98.31 129 PRO B CA 1
ATOM 3297 C C . PRO B 1 129 ? 8.922 -8.094 5.164 1 98.31 129 PRO B C 1
ATOM 3299 O O . PRO B 1 129 ? 8.305 -7.777 4.141 1 98.31 129 PRO B O 1
ATOM 3302 N N . GLY B 1 130 ? 9.562 -9.211 5.293 1 98.56 130 GLY B N 1
ATOM 3303 C CA . GLY B 1 130 ? 9.523 -10.242 4.27 1 98.56 130 GLY B CA 1
ATOM 3304 C C . GLY B 1 130 ? 10.734 -10.219 3.355 1 98.56 130 GLY B C 1
ATOM 3305 O O . GLY B 1 130 ? 11.008 -11.188 2.65 1 98.56 130 GLY B O 1
ATOM 3306 N N . ALA B 1 131 ? 11.477 -9.133 3.33 1 98.88 131 ALA B N 1
ATOM 3307 C CA . ALA B 1 131 ? 12.555 -8.953 2.369 1 98.88 131 ALA B CA 1
ATOM 3308 C C . ALA B 1 131 ? 13.688 -9.945 2.625 1 98.88 131 ALA B C 1
ATOM 3310 O O . ALA B 1 131 ? 14.156 -10.617 1.701 1 98.88 131 ALA B O 1
ATOM 3311 N N . LEU B 1 132 ? 14.109 -10.039 3.881 1 98.75 132 LEU B N 1
ATOM 3312 C CA . LEU B 1 132 ? 15.219 -10.922 4.215 1 98.75 132 LEU B CA 1
ATOM 3313 C C . LEU B 1 132 ? 14.883 -12.367 3.875 1 98.75 132 LEU B C 1
ATOM 3315 O O . LEU B 1 132 ? 15.695 -13.07 3.264 1 98.75 132 LEU B O 1
ATOM 3319 N N . ASP B 1 133 ? 13.719 -12.82 4.238 1 98.56 133 ASP B N 1
ATOM 3320 C CA . ASP B 1 133 ? 13.297 -14.195 3.998 1 98.56 133 ASP B CA 1
ATOM 3321 C C . ASP B 1 133 ? 13.258 -14.508 2.504 1 98.56 133 ASP B C 1
ATOM 3323 O O . ASP B 1 133 ? 13.742 -15.555 2.07 1 98.56 133 ASP B O 1
ATOM 3327 N N . PHE B 1 134 ? 12.68 -13.648 1.718 1 98.94 134 PHE B N 1
ATOM 3328 C CA . PHE B 1 134 ? 12.555 -13.898 0.286 1 98.94 134 PHE B CA 1
ATOM 3329 C C . PHE B 1 134 ? 13.93 -13.906 -0.382 1 98.94 134 PHE B C 1
ATOM 3331 O O . PHE B 1 134 ? 14.211 -14.773 -1.209 1 98.94 134 PHE B O 1
ATOM 3338 N N . LEU B 1 135 ? 14.742 -12.945 -0.049 1 98.94 135 LEU B N 1
ATOM 3339 C CA . LEU B 1 135 ? 16.031 -12.859 -0.736 1 98.94 135 LEU B CA 1
ATOM 3340 C C . LEU B 1 135 ? 16.953 -13.992 -0.3 1 98.94 135 LEU B C 1
ATOM 3342 O O . LEU B 1 135 ? 17.766 -14.477 -1.093 1 98.94 135 LEU B O 1
ATOM 3346 N N . ALA B 1 136 ? 16.828 -14.43 0.938 1 98.88 136 ALA B N 1
ATOM 3347 C CA . ALA B 1 136 ? 17.516 -15.641 1.355 1 98.88 136 ALA B CA 1
ATOM 3348 C C . ALA B 1 136 ? 17.031 -16.844 0.554 1 98.88 136 ALA B C 1
ATOM 3350 O O . ALA B 1 136 ? 17.828 -17.719 0.189 1 98.88 136 ALA B O 1
ATOM 3351 N N . TYR B 1 137 ? 15.797 -16.922 0.312 1 98.88 137 TYR B N 1
ATOM 3352 C CA . TYR B 1 137 ? 15.234 -17.969 -0.519 1 98.88 137 TYR B CA 1
ATOM 3353 C C . TYR B 1 137 ? 15.836 -17.953 -1.918 1 98.88 137 TYR B C 1
ATOM 3355 O O . TYR B 1 137 ? 16.156 -19 -2.482 1 98.88 137 TYR B O 1
ATOM 3363 N N . CYS B 1 138 ? 15.953 -16.75 -2.479 1 98.94 138 CYS B N 1
ATOM 3364 C CA . CYS B 1 138 ? 16.609 -16.641 -3.775 1 98.94 138 CYS B CA 1
ATOM 3365 C C . CYS B 1 138 ? 17.969 -17.312 -3.758 1 98.94 138 CYS B C 1
ATOM 3367 O O . CYS B 1 138 ? 18.281 -18.125 -4.625 1 98.94 138 CYS B O 1
ATOM 3369 N N . LYS B 1 139 ? 18.75 -16.969 -2.779 1 98.88 139 LYS B N 1
ATOM 3370 C CA . LYS B 1 139 ? 20.094 -17.516 -2.664 1 98.88 139 LYS B CA 1
ATOM 3371 C C . LYS B 1 139 ? 20.047 -19.047 -2.533 1 98.88 139 LYS B C 1
ATOM 3373 O O . LYS B 1 139 ? 20.844 -19.75 -3.172 1 98.88 139 LYS B O 1
ATOM 3378 N N . GLN B 1 140 ? 19.156 -19.531 -1.75 1 98.75 140 GLN B N 1
ATOM 3379 C CA . GLN B 1 140 ? 19 -20.969 -1.561 1 98.75 140 GLN B CA 1
ATOM 3380 C C . GLN B 1 140 ? 18.672 -21.672 -2.879 1 98.75 140 GLN B C 1
ATOM 3382 O O . GLN B 1 140 ? 19.094 -22.812 -3.102 1 98.75 140 GLN B O 1
ATOM 3387 N N . GLN B 1 141 ? 18 -21.016 -3.754 1 98.5 141 GLN B N 1
ATOM 3388 C CA . GLN B 1 141 ? 17.578 -21.594 -5.027 1 98.5 141 GLN B CA 1
ATOM 3389 C C . GLN B 1 141 ? 18.625 -21.328 -6.117 1 98.5 141 GLN B C 1
ATOM 3391 O O . GLN B 1 141 ? 18.391 -21.656 -7.285 1 98.5 141 GLN B O 1
ATOM 3396 N N . GLY B 1 142 ? 19.688 -20.641 -5.762 1 98.06 142 GLY B N 1
ATOM 3397 C CA . GLY B 1 142 ? 20.734 -20.344 -6.73 1 98.06 142 GLY B CA 1
ATOM 3398 C C . GLY B 1 142 ? 20.391 -19.172 -7.645 1 98.06 142 GLY B C 1
ATOM 3399 O O . GLY B 1 142 ? 20.953 -19.062 -8.742 1 98.06 142 GLY B O 1
ATOM 3400 N N . VAL B 1 143 ? 19.453 -18.422 -7.246 1 98.88 143 VAL B N 1
ATOM 3401 C CA . VAL B 1 143 ? 19.078 -17.219 -7.988 1 98.88 143 VAL B CA 1
ATOM 3402 C C . VAL B 1 143 ? 19.797 -16 -7.406 1 98.88 143 VAL B C 1
ATOM 3404 O O . VAL B 1 143 ? 19.594 -15.664 -6.234 1 98.88 143 VAL B O 1
ATOM 3407 N N . GLU B 1 144 ? 20.625 -15.328 -8.195 1 98.88 144 GLU B N 1
ATOM 3408 C CA . GLU B 1 144 ? 21.375 -14.18 -7.695 1 98.88 144 GLU B CA 1
ATOM 3409 C C . GLU B 1 144 ? 20.484 -12.953 -7.566 1 98.88 144 GLU B C 1
ATOM 3411 O O . GLU B 1 144 ? 19.531 -12.789 -8.336 1 98.88 144 GLU B O 1
ATOM 3416 N N . VAL B 1 145 ? 20.797 -12.18 -6.594 1 98.94 145 VAL B N 1
ATOM 3417 C CA . VAL B 1 145 ? 20.078 -10.938 -6.332 1 98.94 145 VAL B CA 1
ATOM 3418 C C . VAL B 1 145 ? 21 -9.75 -6.59 1 98.94 145 VAL B C 1
ATOM 3420 O O . VAL B 1 145 ? 22.125 -9.703 -6.086 1 98.94 145 VAL B O 1
ATOM 3423 N N . PHE B 1 146 ? 20.531 -8.805 -7.379 1 99 146 PHE B N 1
ATOM 3424 C CA . PHE B 1 146 ? 21.25 -7.57 -7.648 1 99 146 PHE B CA 1
ATOM 3425 C C . PHE B 1 146 ? 20.531 -6.375 -7.055 1 99 146 PHE B C 1
ATOM 3427 O O . PHE B 1 146 ? 19.328 -6.191 -7.285 1 99 146 PHE B O 1
ATOM 3434 N N . TYR B 1 147 ? 21.266 -5.613 -6.273 1 98.94 147 TYR B N 1
ATOM 3435 C CA . TYR B 1 147 ? 20.734 -4.402 -5.656 1 98.94 147 TYR B CA 1
ATOM 3436 C C . TYR B 1 147 ? 21.109 -3.168 -6.477 1 98.94 147 TYR B C 1
ATOM 3438 O O . TYR B 1 147 ? 22.266 -2.965 -6.82 1 98.94 147 TYR B O 1
ATOM 3446 N N . VAL B 1 148 ? 20.141 -2.355 -6.832 1 98.88 148 VAL B N 1
ATOM 3447 C CA . VAL B 1 148 ? 20.359 -1.159 -7.637 1 98.88 148 VAL B CA 1
ATOM 3448 C C . VAL B 1 148 ? 19.766 0.057 -6.93 1 98.88 148 VAL B C 1
ATOM 3450 O O . VAL B 1 148 ? 18.562 0.1 -6.652 1 98.88 148 VAL B O 1
ATOM 3453 N N . THR B 1 149 ? 20.562 1.056 -6.613 1 98.5 149 THR B N 1
ATOM 3454 C CA . THR B 1 149 ? 20.094 2.219 -5.863 1 98.5 149 THR B CA 1
ATOM 3455 C C . THR B 1 149 ? 20.609 3.51 -6.5 1 98.5 149 THR B C 1
ATOM 3457 O O . THR B 1 149 ? 21.641 3.512 -7.172 1 98.5 149 THR B O 1
ATOM 3460 N N . ASN B 1 150 ? 19.828 4.586 -6.277 1 97.19 150 ASN B N 1
ATOM 3461 C CA . ASN B 1 150 ? 20.188 5.91 -6.785 1 97.19 150 ASN B CA 1
ATOM 3462 C C . ASN B 1 150 ? 20.594 6.852 -5.66 1 97.19 150 ASN B C 1
ATOM 3464 O O . ASN B 1 150 ? 20.547 8.07 -5.816 1 97.19 150 ASN B O 1
ATOM 3468 N N . ARG B 1 151 ? 21 6.238 -4.566 1 97.19 151 ARG B N 1
ATOM 3469 C CA . ARG B 1 151 ? 21.469 7.047 -3.451 1 97.19 151 ARG B CA 1
ATOM 3470 C C . ARG B 1 151 ? 22.641 7.922 -3.869 1 97.19 151 ARG B C 1
ATOM 3472 O O . ARG B 1 151 ? 23.453 7.527 -4.719 1 97.19 151 ARG B O 1
ATOM 3479 N N . ASP B 1 152 ? 22.672 9.109 -3.252 1 95.88 152 ASP B N 1
ATOM 3480 C CA . ASP B 1 152 ? 23.844 9.969 -3.439 1 95.88 152 ASP B CA 1
ATOM 3481 C C . ASP B 1 152 ? 24.203 10.695 -2.146 1 95.88 152 ASP B C 1
ATOM 3483 O O . ASP B 1 152 ? 23.656 11.758 -1.854 1 95.88 152 ASP B O 1
ATOM 3487 N N . GLN B 1 153 ? 25.109 10.172 -1.446 1 95.12 153 GLN B N 1
ATOM 3488 C CA . GLN B 1 153 ? 25.672 10.781 -0.245 1 95.12 153 GLN B CA 1
ATOM 3489 C C . GLN B 1 153 ? 27.156 11.086 -0.421 1 95.12 153 GLN B C 1
ATOM 3491 O O . GLN B 1 153 ? 27.922 11 0.534 1 95.12 153 GLN B O 1
ATOM 3496 N N . GLY B 1 154 ? 27.562 11.359 -1.677 1 94.75 154 GLY B N 1
ATOM 3497 C CA . GLY B 1 154 ? 28.953 11.633 -1.988 1 94.75 154 GLY B CA 1
ATOM 3498 C C . GLY B 1 154 ? 29.781 10.383 -2.205 1 94.75 154 GLY B C 1
ATOM 3499 O O . GLY B 1 154 ? 29.266 9.352 -2.641 1 94.75 154 GLY B O 1
ATOM 3500 N N . GLU B 1 155 ? 31.031 10.391 -1.934 1 95.31 155 GLU B N 1
ATOM 3501 C CA . GLU B 1 155 ? 32 9.367 -2.293 1 95.31 155 GLU B CA 1
ATOM 3502 C C . GLU B 1 155 ? 31.781 8.086 -1.495 1 95.31 155 GLU B C 1
ATOM 3504 O O . GLU B 1 155 ? 32.094 6.988 -1.963 1 95.31 155 GLU B O 1
ATOM 3509 N N . ARG B 1 156 ? 31.156 8.234 -0.398 1 97.19 156 ARG B N 1
ATOM 3510 C CA . ARG B 1 156 ? 31.031 7.082 0.488 1 97.19 156 ARG B CA 1
ATOM 3511 C C . ARG B 1 156 ? 29.688 6.391 0.299 1 97.19 156 ARG B C 1
ATOM 3513 O O . ARG B 1 156 ? 29.359 5.453 1.031 1 97.19 156 ARG B O 1
ATOM 3520 N N . THR B 1 157 ? 28.891 6.77 -0.678 1 97.88 157 THR B N 1
ATOM 3521 C CA . THR B 1 157 ? 27.547 6.242 -0.897 1 97.88 157 THR B CA 1
ATOM 3522 C C . THR B 1 157 ? 27.578 4.727 -1.05 1 97.88 157 THR B C 1
ATOM 3524 O O . THR B 1 157 ? 26.781 4.02 -0.428 1 97.88 157 THR B O 1
ATOM 3527 N N . TYR B 1 158 ? 28.531 4.285 -1.825 1 98.19 158 TYR B N 1
ATOM 3528 C CA . TYR B 1 158 ? 28.641 2.848 -2.061 1 98.19 158 TYR B CA 1
ATOM 3529 C C . TYR B 1 158 ? 28.906 2.102 -0.759 1 98.19 158 TYR B C 1
ATOM 3531 O O . TYR B 1 158 ? 28.266 1.086 -0.479 1 98.19 158 TYR B O 1
ATOM 3539 N N . GLU B 1 159 ? 29.797 2.582 -0.019 1 98.06 159 GLU B N 1
ATOM 3540 C CA . GLU B 1 159 ? 30.156 1.961 1.252 1 98.06 159 GLU B CA 1
ATOM 3541 C C . GLU B 1 159 ? 28.969 1.916 2.203 1 98.06 159 GLU B C 1
ATOM 3543 O O . GLU B 1 159 ? 28.734 0.902 2.865 1 98.06 159 GLU B O 1
ATOM 3548 N N . TYR B 1 160 ? 28.203 3.035 2.311 1 97.88 160 TYR B N 1
ATOM 3549 C CA . TYR B 1 160 ? 27.031 3.076 3.176 1 97.88 160 TYR B CA 1
ATOM 3550 C C . TYR B 1 160 ? 26.031 1.997 2.787 1 97.88 160 TYR B C 1
ATOM 3552 O O . TYR B 1 160 ? 25.531 1.262 3.645 1 97.88 160 TYR B O 1
ATOM 3560 N N . ALA B 1 161 ? 25.75 1.89 1.47 1 98.44 161 ALA B N 1
ATOM 3561 C CA . ALA B 1 161 ? 24.797 0.911 0.979 1 98.44 161 ALA B CA 1
ATOM 3562 C C . ALA B 1 161 ? 25.266 -0.513 1.264 1 98.44 161 ALA B C 1
ATOM 3564 O O . ALA B 1 161 ? 24.484 -1.338 1.765 1 98.44 161 ALA B O 1
ATOM 3565 N N . LEU B 1 162 ? 26.531 -0.752 0.981 1 98.62 162 LEU B N 1
ATOM 3566 C CA . LEU B 1 162 ? 27.078 -2.09 1.162 1 98.62 162 LEU B CA 1
ATOM 3567 C C . LEU B 1 162 ? 27.031 -2.502 2.629 1 98.62 162 LEU B C 1
ATOM 3569 O O . LEU B 1 162 ? 26.609 -3.609 2.957 1 98.62 162 LEU B O 1
ATOM 3573 N N . VAL B 1 163 ? 27.438 -1.677 3.516 1 98.12 163 VAL B N 1
ATOM 3574 C CA . VAL B 1 163 ? 27.516 -1.971 4.941 1 98.12 163 VAL B CA 1
ATOM 3575 C C . VAL B 1 163 ? 26.109 -2.232 5.488 1 98.12 163 VAL B C 1
ATOM 3577 O O . VAL B 1 163 ? 25.922 -3.133 6.309 1 98.12 163 VAL B O 1
ATOM 3580 N N . GLN B 1 164 ? 25.156 -1.461 5.047 1 98 164 GLN B N 1
ATOM 3581 C CA . GLN B 1 164 ? 23.781 -1.642 5.5 1 98 164 GLN B CA 1
ATOM 3582 C C . GLN B 1 164 ? 23.25 -3.018 5.109 1 98 164 GLN B C 1
ATOM 3584 O O . GLN B 1 164 ? 22.641 -3.709 5.93 1 98 164 GLN B O 1
ATOM 3589 N N . LEU B 1 165 ? 23.484 -3.406 3.889 1 98.75 165 LEU B N 1
ATOM 3590 C CA . LEU B 1 165 ? 23.078 -4.73 3.432 1 98.75 165 LEU B CA 1
ATOM 3591 C C . LEU B 1 165 ? 23.781 -5.82 4.223 1 98.75 165 LEU B C 1
ATOM 3593 O O . LEU B 1 165 ? 23.156 -6.797 4.641 1 98.75 165 LEU B O 1
ATOM 3597 N N . GLN B 1 166 ? 25.078 -5.66 4.469 1 98.75 166 GLN B N 1
ATOM 3598 C CA . GLN B 1 166 ? 25.875 -6.668 5.156 1 98.75 166 GLN B CA 1
ATOM 3599 C C . GLN B 1 166 ? 25.469 -6.793 6.621 1 98.75 166 GLN B C 1
ATOM 3601 O O . GLN B 1 166 ? 25.297 -7.902 7.133 1 98.75 166 GLN B O 1
ATOM 3606 N N . GLU B 1 167 ? 25.266 -5.734 7.266 1 98.25 167 GLU B N 1
ATOM 3607 C CA . GLU B 1 167 ? 24.938 -5.754 8.688 1 98.25 167 GLU B CA 1
ATOM 3608 C C . GLU B 1 167 ? 23.562 -6.395 8.93 1 98.25 167 GLU B C 1
ATOM 3610 O O . GLU B 1 167 ? 23.344 -7.023 9.961 1 98.25 167 GLU B O 1
ATOM 3615 N N . LEU B 1 168 ? 22.703 -6.238 7.965 1 98.31 168 LEU B N 1
ATOM 3616 C CA . LEU B 1 168 ? 21.375 -6.84 8.086 1 98.31 168 LEU B CA 1
ATOM 3617 C C . LEU B 1 168 ? 21.359 -8.242 7.496 1 98.31 168 LEU B C 1
ATOM 3619 O O . LEU B 1 168 ? 20.312 -8.883 7.422 1 98.31 168 LEU B O 1
ATOM 3623 N N . GLU B 1 169 ? 22.5 -8.656 6.977 1 98.5 169 GLU B N 1
ATOM 3624 C CA . GLU B 1 169 ? 22.734 -10.031 6.527 1 98.5 169 GLU B CA 1
ATOM 3625 C C . GLU B 1 169 ? 21.938 -10.344 5.266 1 98.5 169 GLU B C 1
ATOM 3627 O O . GLU B 1 169 ? 21.438 -11.461 5.105 1 98.5 169 GLU B O 1
ATOM 3632 N N . PHE B 1 170 ? 21.75 -9.367 4.477 1 98.88 170 PHE B N 1
ATOM 3633 C CA . PHE B 1 170 ? 21.156 -9.633 3.174 1 98.88 170 PHE B CA 1
ATOM 3634 C C . PHE B 1 170 ? 22.109 -10.438 2.295 1 98.88 170 PHE B C 1
ATOM 3636 O O . PHE B 1 170 ? 23.328 -10.227 2.334 1 98.88 170 PHE B O 1
ATOM 3643 N N . PRO B 1 171 ? 21.594 -11.312 1.484 1 98.94 171 PRO B N 1
ATOM 3644 C CA . PRO B 1 171 ? 22.469 -12.102 0.615 1 98.94 171 PRO B CA 1
ATOM 3645 C C . PRO B 1 171 ? 23.062 -11.281 -0.526 1 98.94 171 PRO B C 1
ATOM 3647 O O . PRO B 1 171 ? 22.516 -10.234 -0.891 1 98.94 171 PRO B O 1
ATOM 3650 N N . TYR B 1 172 ? 24.234 -11.688 -0.995 1 98.81 172 TYR B N 1
ATOM 3651 C CA . TYR B 1 172 ? 24.891 -11.102 -2.154 1 98.81 172 TYR B CA 1
ATOM 3652 C C . TYR B 1 172 ? 25.234 -9.641 -1.91 1 98.81 172 TYR B C 1
ATOM 3654 O O . TYR B 1 172 ? 25.141 -8.812 -2.822 1 98.81 172 TYR B O 1
ATOM 3662 N N . ALA B 1 173 ? 25.469 -9.32 -0.674 1 98.69 173 ALA B N 1
ATOM 3663 C CA . ALA B 1 173 ? 25.922 -7.973 -0.319 1 98.69 173 ALA B CA 1
ATOM 3664 C C . ALA B 1 173 ? 27.406 -7.801 -0.608 1 98.69 173 ALA B C 1
ATOM 3666 O O . ALA B 1 173 ? 28.234 -7.758 0.315 1 98.69 173 ALA B O 1
ATOM 3667 N N . ASP B 1 174 ? 27.719 -7.664 -1.905 1 98.69 174 ASP B N 1
ATOM 3668 C CA . ASP B 1 174 ? 29.094 -7.562 -2.354 1 98.69 174 ASP B CA 1
ATOM 3669 C C . ASP B 1 174 ? 29.203 -6.699 -3.609 1 98.69 174 ASP B C 1
ATOM 3671 O O . ASP B 1 174 ? 28.203 -6.219 -4.129 1 98.69 174 ASP B O 1
ATOM 3675 N N . SER B 1 175 ? 30.406 -6.488 -4.113 1 97.88 175 SER B N 1
ATOM 3676 C CA . SER B 1 175 ? 30.672 -5.523 -5.172 1 97.88 175 SER B CA 1
ATOM 3677 C C . SER B 1 175 ? 30.172 -6.027 -6.52 1 97.88 175 SER B C 1
ATOM 3679 O O . SER B 1 175 ? 29.938 -5.234 -7.438 1 97.88 175 SER B O 1
ATOM 3681 N N . ASP B 1 176 ? 29.953 -7.281 -6.629 1 98.19 176 ASP B N 1
ATOM 3682 C CA . ASP B 1 176 ? 29.469 -7.832 -7.891 1 98.19 176 ASP B CA 1
ATOM 3683 C C . ASP B 1 176 ? 27.969 -7.629 -8.039 1 98.19 176 ASP B C 1
ATOM 3685 O O . ASP B 1 176 ? 27.422 -7.734 -9.141 1 98.19 176 ASP B O 1
ATOM 3689 N N . HIS B 1 177 ? 27.328 -7.34 -6.902 1 98.88 177 HIS B N 1
ATOM 3690 C CA . HIS B 1 177 ? 25.859 -7.414 -6.93 1 98.88 177 HIS B CA 1
ATOM 3691 C C . HIS B 1 177 ? 25.234 -6.086 -6.52 1 98.88 177 HIS B C 1
ATOM 3693 O O . HIS B 1 177 ? 24.016 -5.949 -6.5 1 98.88 177 HIS B O 1
ATOM 3699 N N . LEU B 1 178 ? 26.047 -5.086 -6.203 1 98.88 178 LEU B N 1
ATOM 3700 C CA . LEU B 1 178 ? 25.516 -3.781 -5.812 1 98.88 178 LEU B CA 1
ATOM 3701 C C . LEU B 1 178 ? 25.875 -2.725 -6.859 1 98.88 178 LEU B C 1
ATOM 3703 O O . LEU B 1 178 ? 27.047 -2.531 -7.184 1 98.88 178 LEU B O 1
ATOM 3707 N N . TYR B 1 179 ? 24.828 -2.102 -7.406 1 98.69 179 TYR B N 1
ATOM 3708 C CA . TYR B 1 179 ? 24.953 -0.979 -8.328 1 98.69 179 TYR B CA 1
ATOM 3709 C C . TYR B 1 179 ? 24.484 0.316 -7.68 1 98.69 179 TYR B C 1
ATOM 3711 O O . TYR B 1 179 ? 23.359 0.401 -7.199 1 98.69 179 TYR B O 1
ATOM 3719 N N . VAL B 1 180 ? 25.375 1.336 -7.648 1 98.19 180 VAL B N 1
ATOM 3720 C CA . VAL B 1 180 ? 25.031 2.65 -7.117 1 98.19 180 VAL B CA 1
ATOM 3721 C C . VAL B 1 180 ? 25.188 3.707 -8.211 1 98.19 180 VAL B C 1
ATOM 3723 O O . VAL B 1 180 ? 26.281 3.906 -8.742 1 98.19 180 VAL B O 1
ATOM 3726 N N . PHE B 1 181 ? 24.078 4.359 -8.547 1 95.88 181 PHE B N 1
ATOM 3727 C CA . PHE B 1 181 ? 24.078 5.449 -9.523 1 95.88 181 PHE B CA 1
ATOM 3728 C C . PHE B 1 181 ? 23.812 6.785 -8.836 1 95.88 181 PHE B C 1
ATOM 3730 O O . PHE B 1 181 ? 22.672 7.102 -8.508 1 95.88 181 PHE B O 1
ATOM 3737 N N . ARG B 1 182 ? 24.797 7.574 -8.758 1 93.62 182 ARG B N 1
ATOM 3738 C CA . ARG B 1 182 ? 24.688 8.82 -8 1 93.62 182 ARG B CA 1
ATOM 3739 C C . ARG B 1 182 ? 24.25 9.969 -8.898 1 93.62 182 ARG B C 1
ATOM 3741 O O . ARG B 1 182 ? 23.562 10.891 -8.445 1 93.62 182 ARG B O 1
ATOM 3748 N N . GLU B 1 183 ? 24.578 9.914 -10.195 1 92.19 183 GLU B N 1
ATOM 3749 C CA . GLU B 1 183 ? 24.422 11.055 -11.078 1 92.19 183 GLU B CA 1
ATOM 3750 C C . GLU B 1 183 ? 23.156 10.938 -11.922 1 92.19 183 GLU B C 1
ATOM 3752 O O . GLU B 1 183 ? 22.828 11.836 -12.703 1 92.19 183 GLU B O 1
ATOM 3757 N N . THR B 1 184 ? 22.562 9.836 -11.82 1 92.12 184 THR B N 1
ATOM 3758 C CA . THR B 1 184 ? 21.344 9.609 -12.586 1 92.12 184 THR B CA 1
ATOM 3759 C C . THR B 1 184 ? 20.359 8.734 -11.805 1 92.12 184 THR B C 1
ATOM 3761 O O . THR B 1 184 ? 20.781 7.918 -10.977 1 92.12 184 THR B O 1
ATOM 3764 N N . SER B 1 185 ? 19.094 8.945 -12.031 1 92.75 185 SER B N 1
ATOM 3765 C CA . SER B 1 185 ? 18.078 8.062 -11.461 1 92.75 185 SER B CA 1
ATOM 3766 C C . SER B 1 185 ? 17.781 6.895 -12.391 1 92.75 185 SER B C 1
ATOM 3768 O O . SER B 1 185 ? 16.953 6.035 -12.062 1 92.75 185 SER B O 1
ATOM 3770 N N . ASP B 1 186 ? 18.359 6.891 -13.555 1 96.31 186 ASP B N 1
ATOM 3771 C CA . ASP B 1 186 ? 18.141 5.848 -14.547 1 96.31 186 ASP B CA 1
ATOM 3772 C C . ASP B 1 186 ? 18.828 4.543 -14.148 1 96.31 186 ASP B C 1
ATOM 3774 O O . ASP B 1 186 ? 20.047 4.496 -14.023 1 96.31 186 ASP B O 1
ATOM 3778 N N . LYS B 1 187 ? 18.047 3.5 -14.008 1 97.5 187 LYS B N 1
ATOM 3779 C CA . LYS B 1 187 ? 18.578 2.213 -13.578 1 97.5 187 LYS B CA 1
ATOM 3780 C C . LYS B 1 187 ? 18.75 1.261 -14.758 1 97.5 187 LYS B C 1
ATOM 3782 O O . LYS B 1 187 ? 19.172 0.118 -14.586 1 97.5 187 LYS B O 1
ATOM 3787 N N . THR B 1 188 ? 18.484 1.758 -15.984 1 97.81 188 THR B N 1
ATOM 3788 C CA . THR B 1 188 ? 18.516 0.954 -17.203 1 97.81 188 THR B CA 1
ATOM 3789 C C . THR B 1 188 ? 19.906 0.362 -17.422 1 97.81 188 THR B C 1
ATOM 3791 O O . THR B 1 188 ? 20.031 -0.811 -17.781 1 97.81 188 THR B O 1
ATOM 3794 N N . PRO B 1 189 ? 21 1.09 -17.219 1 97.88 189 PRO B N 1
ATOM 3795 C CA . PRO B 1 189 ? 22.328 0.515 -17.469 1 97.88 189 PRO B CA 1
ATOM 3796 C C . PRO B 1 189 ? 22.609 -0.71 -16.594 1 97.88 189 PRO B C 1
ATOM 3798 O O . PRO B 1 189 ? 23.188 -1.688 -17.078 1 97.88 189 PRO B O 1
ATOM 3801 N N . ALA B 1 190 ? 22.25 -0.666 -15.32 1 98.12 190 ALA B N 1
ATOM 3802 C CA . ALA B 1 190 ? 22.422 -1.836 -14.461 1 98.12 190 ALA B CA 1
ATOM 3803 C C . ALA B 1 190 ? 21.625 -3.023 -14.984 1 98.12 190 ALA B C 1
ATOM 3805 O O . ALA B 1 190 ? 22.141 -4.137 -15.094 1 98.12 190 ALA B O 1
ATOM 3806 N N . ARG B 1 191 ? 20.359 -2.803 -15.336 1 98.5 191 ARG B N 1
ATOM 3807 C CA . ARG B 1 191 ? 19.5 -3.865 -15.836 1 98.5 191 ARG B CA 1
ATOM 3808 C C . ARG B 1 191 ? 20.078 -4.5 -17.094 1 98.5 191 ARG B C 1
ATOM 3810 O O . ARG B 1 191 ? 20.125 -5.727 -17.203 1 98.5 191 ARG B O 1
ATOM 3817 N N . ARG B 1 192 ? 20.547 -3.684 -18.016 1 98.19 192 ARG B N 1
ATOM 3818 C CA . ARG B 1 192 ? 21.125 -4.184 -19.266 1 98.19 192 ARG B CA 1
ATOM 3819 C C . ARG B 1 192 ? 22.375 -5.008 -19 1 98.19 192 ARG B C 1
ATOM 3821 O O . ARG B 1 192 ? 22.594 -6.031 -19.641 1 98.19 192 ARG B O 1
ATOM 3828 N N . SER B 1 193 ? 23.141 -4.516 -18.078 1 98.38 193 SER B N 1
ATOM 3829 C CA . SER B 1 193 ? 24.344 -5.254 -17.703 1 98.38 193 SER B CA 1
ATOM 3830 C C . SER B 1 193 ? 24.016 -6.637 -17.156 1 98.38 193 SER B C 1
ATOM 3832 O O . SER B 1 193 ? 24.625 -7.633 -17.531 1 98.38 193 SER B O 1
ATOM 3834 N N . ILE B 1 194 ? 23.031 -6.727 -16.312 1 98.69 194 ILE B N 1
ATOM 3835 C CA . ILE B 1 194 ? 22.625 -7.973 -15.68 1 98.69 194 ILE B CA 1
ATOM 3836 C C . ILE B 1 194 ? 22.016 -8.898 -16.734 1 98.69 194 ILE B C 1
ATOM 3838 O O . ILE B 1 194 ? 22.281 -10.109 -16.734 1 98.69 194 ILE B O 1
ATOM 3842 N N . GLU B 1 195 ? 21.312 -8.344 -17.672 1 98.19 195 GLU B N 1
ATOM 3843 C CA . GLU B 1 195 ? 20.609 -9.102 -18.703 1 98.19 195 GLU B CA 1
ATOM 3844 C C . GLU B 1 195 ? 21.594 -9.773 -19.672 1 98.19 195 GLU B C 1
ATOM 3846 O O . GLU B 1 195 ? 21.219 -10.672 -20.422 1 98.19 195 GLU B O 1
ATOM 3851 N N . GLN B 1 196 ? 22.844 -9.352 -19.656 1 98.06 196 GLN B N 1
ATOM 3852 C CA . GLN B 1 196 ? 23.859 -9.984 -20.484 1 98.06 196 GLN B CA 1
ATOM 3853 C C . GLN B 1 196 ? 24.156 -11.406 -20 1 98.06 196 GLN B C 1
ATOM 3855 O O . GLN B 1 196 ? 24.562 -12.266 -20.781 1 98.06 196 GLN B O 1
ATOM 3860 N N . ARG B 1 197 ? 23.875 -11.641 -18.766 1 97.75 197 ARG B N 1
ATOM 3861 C CA . ARG B 1 197 ? 24.297 -12.914 -18.203 1 97.75 197 ARG B CA 1
ATOM 3862 C C . ARG B 1 197 ? 23.109 -13.648 -17.578 1 97.75 197 ARG B C 1
ATOM 3864 O O . ARG B 1 197 ? 23.156 -14.867 -17.359 1 97.75 197 ARG B O 1
ATOM 3871 N N . PHE B 1 198 ? 22.047 -12.945 -17.359 1 98.38 198 PHE B N 1
ATOM 3872 C CA . PHE B 1 198 ? 20.922 -13.531 -16.625 1 98.38 198 PHE B CA 1
ATOM 3873 C C . PHE B 1 198 ? 19.609 -13.25 -17.328 1 98.38 198 PHE B C 1
ATOM 3875 O O . PHE B 1 198 ? 19.484 -12.266 -18.062 1 98.38 198 PHE B O 1
ATOM 3882 N N . ASP B 1 199 ? 18.672 -14.125 -17.156 1 98.19 199 ASP B N 1
ATOM 3883 C CA . ASP B 1 199 ? 17.266 -13.781 -17.359 1 98.19 199 ASP B CA 1
ATOM 3884 C C . ASP B 1 199 ? 16.641 -13.195 -16.094 1 98.19 199 ASP B C 1
ATOM 3886 O O . ASP B 1 199 ? 16.672 -13.82 -15.039 1 98.19 199 ASP B O 1
ATOM 3890 N N . ILE B 1 200 ? 16.078 -12.078 -16.188 1 98.56 200 ILE B N 1
ATOM 3891 C CA . ILE B 1 200 ? 15.508 -11.43 -15.016 1 98.56 200 ILE B CA 1
ATOM 3892 C C . ILE B 1 200 ? 14.148 -12.055 -14.695 1 98.56 200 ILE B C 1
ATOM 3894 O O . ILE B 1 200 ? 13.203 -11.938 -15.484 1 98.56 200 ILE B O 1
ATOM 3898 N N . ALA B 1 201 ? 14.055 -12.695 -13.555 1 98.69 201 ALA B N 1
ATOM 3899 C CA . ALA B 1 201 ? 12.797 -13.312 -13.133 1 98.69 201 ALA B CA 1
ATOM 3900 C C . ALA B 1 201 ? 11.844 -12.281 -12.547 1 98.69 201 ALA B C 1
ATOM 3902 O O . ALA B 1 201 ? 10.641 -12.305 -12.828 1 98.69 201 ALA B O 1
ATOM 3903 N N . LEU B 1 202 ? 12.43 -11.414 -11.734 1 98.94 202 LEU B N 1
ATOM 3904 C CA . LEU B 1 202 ? 11.633 -10.43 -11.016 1 98.94 202 LEU B CA 1
ATOM 3905 C C . LEU B 1 202 ? 12.414 -9.125 -10.844 1 98.94 202 LEU B C 1
ATOM 3907 O O . LEU B 1 202 ? 13.641 -9.141 -10.742 1 98.94 202 LEU B O 1
ATOM 3911 N N . MET B 1 203 ? 11.68 -8.078 -10.789 1 98.94 203 MET B N 1
ATOM 3912 C CA . MET B 1 203 ? 12.156 -6.773 -10.336 1 98.94 203 MET B CA 1
ATOM 3913 C C . MET B 1 203 ? 11.328 -6.277 -9.156 1 98.94 203 MET B C 1
ATOM 3915 O O . MET B 1 203 ? 10.094 -6.32 -9.195 1 98.94 203 MET B O 1
ATOM 3919 N N . LEU B 1 204 ? 12.008 -5.902 -8.086 1 98.94 204 LEU B N 1
ATOM 3920 C CA . LEU B 1 204 ? 11.391 -5.41 -6.859 1 98.94 204 LEU B CA 1
ATOM 3921 C C . LEU B 1 204 ? 11.633 -3.916 -6.688 1 98.94 204 LEU B C 1
ATOM 3923 O O . LEU B 1 204 ? 12.758 -3.441 -6.871 1 98.94 204 LEU B O 1
ATOM 3927 N N . GLY B 1 205 ? 10.578 -3.182 -6.391 1 98.94 205 GLY B N 1
ATOM 3928 C CA . GLY B 1 205 ? 10.742 -1.749 -6.207 1 98.94 205 GLY B CA 1
ATOM 3929 C C . GLY B 1 205 ? 9.547 -1.091 -5.547 1 98.94 205 GLY B C 1
ATOM 3930 O O . GLY B 1 205 ? 8.516 -1.736 -5.324 1 98.94 205 GLY B O 1
ATOM 3931 N N . ASP B 1 206 ? 9.695 0.173 -5.207 1 98.88 206 ASP B N 1
ATOM 3932 C CA . ASP B 1 206 ? 8.609 0.966 -4.641 1 98.88 206 ASP B CA 1
ATOM 3933 C C . ASP B 1 206 ? 8.242 2.133 -5.555 1 98.88 206 ASP B C 1
ATOM 3935 O O . ASP B 1 206 ? 7.262 2.838 -5.312 1 98.88 206 ASP B O 1
ATOM 3939 N N . ASN B 1 207 ? 9.023 2.35 -6.527 1 98.56 207 ASN B N 1
ATOM 3940 C CA . ASN B 1 207 ? 8.945 3.436 -7.496 1 98.56 207 ASN B CA 1
ATOM 3941 C C . ASN B 1 207 ? 8.875 2.906 -8.93 1 98.56 207 ASN B C 1
ATOM 3943 O O . ASN B 1 207 ? 9.656 2.033 -9.312 1 98.56 207 ASN B O 1
ATOM 3947 N N . LEU B 1 208 ? 7.977 3.426 -9.781 1 98.75 208 LEU B N 1
ATOM 3948 C CA . LEU B 1 208 ? 7.801 2.885 -11.125 1 98.75 208 LEU B CA 1
ATOM 3949 C C . LEU B 1 208 ? 9.117 2.898 -11.891 1 98.75 208 LEU B C 1
ATOM 3951 O O . LEU B 1 208 ? 9.391 1.984 -12.672 1 98.75 208 LEU B O 1
ATOM 3955 N N . ASN B 1 209 ? 9.93 3.832 -11.633 1 97.88 209 ASN B N 1
ATOM 3956 C CA . ASN B 1 209 ? 11.195 3.959 -12.344 1 97.88 209 ASN B CA 1
ATOM 3957 C C . ASN B 1 209 ? 12.18 2.857 -11.938 1 97.88 209 ASN B C 1
ATOM 3959 O O . ASN B 1 209 ? 13.227 2.691 -12.57 1 97.88 209 ASN B O 1
ATOM 3963 N N . ASP B 1 210 ? 11.891 2.098 -10.938 1 98.69 210 ASP B N 1
ATOM 3964 C CA . ASP B 1 210 ? 12.688 0.925 -10.594 1 98.69 210 ASP B CA 1
ATOM 3965 C C . ASP B 1 210 ? 12.531 -0.175 -11.641 1 98.69 210 ASP B C 1
ATOM 3967 O O . ASP B 1 210 ? 13.359 -1.084 -11.727 1 98.69 210 ASP B O 1
ATOM 3971 N N . PHE B 1 211 ? 11.508 -0.041 -12.453 1 98.69 211 PHE B N 1
ATOM 3972 C CA . PHE B 1 211 ? 11.148 -1.113 -13.375 1 98.69 211 PHE B CA 1
ATOM 3973 C C . PHE B 1 211 ? 11.445 -0.715 -14.812 1 98.69 211 PHE B C 1
ATOM 3975 O O . PHE B 1 211 ? 11.961 -1.521 -15.594 1 98.69 211 PHE B O 1
ATOM 3982 N N . ARG B 1 212 ? 11.039 0.527 -15.156 1 97.81 212 ARG B N 1
ATOM 3983 C CA . ARG B 1 212 ? 11.297 1.042 -16.5 1 97.81 212 ARG B CA 1
ATOM 3984 C C . ARG B 1 212 ? 11.523 2.549 -16.469 1 97.81 212 ARG B C 1
ATOM 3986 O O . ARG B 1 212 ? 10.867 3.27 -15.711 1 97.81 212 ARG B O 1
ATOM 3993 N N . ARG B 1 213 ? 12.352 2.998 -17.375 1 97.81 213 ARG B N 1
ATOM 3994 C CA . ARG B 1 213 ? 12.648 4.422 -17.484 1 97.81 213 ARG B CA 1
ATOM 3995 C C . ARG B 1 213 ? 11.484 5.168 -18.141 1 97.81 213 ARG B C 1
ATOM 3997 O O . ARG B 1 213 ? 11.336 6.375 -17.953 1 97.81 213 ARG B O 1
ATOM 4004 N N . ASP B 1 214 ? 10.609 4.465 -18.859 1 97.88 214 ASP B N 1
ATOM 4005 C CA . ASP B 1 214 ? 9.461 5.031 -19.562 1 97.88 214 ASP B CA 1
ATOM 4006 C C . ASP B 1 214 ? 8.586 5.852 -18.609 1 97.88 214 ASP B C 1
ATOM 4008 O O . ASP B 1 214 ? 7.895 6.773 -19.047 1 97.88 214 ASP B O 1
ATOM 4012 N N . TYR B 1 215 ? 8.641 5.562 -17.344 1 98.56 215 TYR B N 1
ATOM 4013 C CA . TYR B 1 215 ? 7.719 6.16 -16.391 1 98.56 215 TYR B CA 1
ATOM 4014 C C . TYR B 1 215 ? 8.25 7.496 -15.875 1 98.56 215 TYR B C 1
ATOM 4016 O O . TYR B 1 215 ? 7.582 8.18 -15.102 1 98.56 215 TYR B O 1
ATOM 4024 N N . TYR B 1 216 ? 9.469 7.867 -16.219 1 97.81 216 TYR B N 1
ATOM 4025 C CA . TYR B 1 216 ? 10.102 9.094 -15.742 1 97.81 216 TYR B CA 1
ATOM 4026 C C . TYR B 1 216 ? 9.547 10.312 -16.484 1 97.81 216 TYR B C 1
ATOM 4028 O O . TYR B 1 216 ? 10.242 10.906 -17.312 1 97.81 216 TYR B O 1
ATOM 4036 N N . VAL B 1 217 ? 8.336 10.711 -16.188 1 98.19 217 VAL B N 1
ATOM 4037 C CA . VAL B 1 217 ? 7.613 11.828 -16.766 1 98.19 217 VAL B CA 1
ATOM 4038 C C . VAL B 1 217 ? 7.137 12.773 -15.664 1 98.19 217 VAL B C 1
ATOM 4040 O O . VAL B 1 217 ? 7.234 12.453 -14.477 1 98.19 217 VAL B O 1
ATOM 4043 N N . LYS B 1 218 ? 6.613 14 -16.031 1 98.06 218 LYS B N 1
ATOM 4044 C CA . LYS B 1 218 ? 6.297 15.031 -15.047 1 98.06 218 LYS B CA 1
ATOM 4045 C C . LYS B 1 218 ? 4.809 15.359 -15.047 1 98.06 218 LYS B C 1
ATOM 4047 O O . LYS B 1 218 ? 4.418 16.5 -14.82 1 98.06 218 LYS B O 1
ATOM 4052 N N . ASP B 1 219 ? 4.055 14.352 -15.367 1 98.44 219 ASP B N 1
ATOM 4053 C CA . ASP B 1 219 ? 2.609 14.539 -15.453 1 98.44 219 ASP B CA 1
ATOM 4054 C C . ASP B 1 219 ? 1.862 13.352 -14.859 1 98.44 219 ASP B C 1
ATOM 4056 O O . ASP B 1 219 ? 2.148 12.203 -15.195 1 98.44 219 ASP B O 1
ATOM 4060 N N . VAL B 1 220 ? 0.941 13.672 -13.984 1 98.56 220 VAL B N 1
ATOM 4061 C CA . VAL B 1 220 ? 0.218 12.641 -13.242 1 98.56 220 VAL B CA 1
ATOM 4062 C C . VAL B 1 220 ? -0.559 11.75 -14.219 1 98.56 220 VAL B C 1
ATOM 4064 O O . VAL B 1 220 ? -0.457 10.523 -14.164 1 98.56 220 VAL B O 1
ATOM 4067 N N . ALA B 1 221 ? -1.334 12.305 -15.141 1 98.44 221 ALA B N 1
ATOM 4068 C CA . ALA B 1 221 ? -2.16 11.539 -16.078 1 98.44 221 ALA B CA 1
ATOM 4069 C C . ALA B 1 221 ? -1.298 10.695 -17.016 1 98.44 221 ALA B C 1
ATOM 4071 O O . ALA B 1 221 ? -1.619 9.539 -17.297 1 98.44 221 ALA B O 1
ATOM 4072 N N . GLU B 1 222 ? -0.232 11.266 -17.5 1 98.69 222 GLU B N 1
ATOM 4073 C CA . GLU B 1 222 ? 0.68 10.531 -18.375 1 98.69 222 GLU B CA 1
ATOM 4074 C C . GLU B 1 222 ? 1.301 9.336 -17.656 1 98.69 222 GLU B C 1
ATOM 4076 O O . GLU B 1 222 ? 1.376 8.242 -18.219 1 98.69 222 GLU B O 1
ATOM 4081 N N . ARG B 1 223 ? 1.749 9.594 -16.453 1 98.62 223 ARG B N 1
ATOM 4082 C CA . ARG B 1 223 ? 2.385 8.523 -15.688 1 98.62 223 ARG B CA 1
ATOM 4083 C C . ARG B 1 223 ? 1.404 7.391 -15.406 1 98.62 223 ARG B C 1
ATOM 4085 O O . ARG B 1 223 ? 1.77 6.219 -15.484 1 98.62 223 ARG B O 1
ATOM 4092 N N . MET B 1 224 ? 0.139 7.684 -15.156 1 98.25 224 MET B N 1
ATOM 4093 C CA . MET B 1 224 ? -0.911 6.691 -14.945 1 98.25 224 MET B CA 1
ATOM 4094 C C . MET B 1 224 ? -1.14 5.871 -16.219 1 98.25 224 MET B C 1
ATOM 4096 O O . MET B 1 224 ? -1.291 4.648 -16.141 1 98.25 224 MET B O 1
ATOM 4100 N N . ALA B 1 225 ? -1.156 6.531 -17.344 1 98.56 225 ALA B N 1
ATOM 4101 C CA . ALA B 1 225 ? -1.377 5.844 -18.609 1 98.56 225 ALA B CA 1
ATOM 4102 C C . ALA B 1 225 ? -0.238 4.875 -18.922 1 98.56 225 ALA B C 1
ATOM 4104 O O . ALA B 1 225 ? -0.471 3.762 -19.391 1 98.56 225 ALA B O 1
ATOM 4105 N N . LEU B 1 226 ? 0.958 5.301 -18.656 1 98.75 226 LEU B N 1
ATOM 4106 C CA . LEU B 1 226 ? 2.121 4.449 -18.891 1 98.75 226 LEU B CA 1
ATOM 4107 C C . LEU B 1 226 ? 2.094 3.229 -17.984 1 98.75 226 LEU B C 1
ATOM 4109 O O . LEU B 1 226 ? 2.393 2.115 -18.422 1 98.75 226 LEU B O 1
ATOM 4113 N N . MET B 1 227 ? 1.729 3.445 -16.719 1 98.75 227 MET B N 1
ATOM 4114 C CA . MET B 1 227 ? 1.58 2.336 -15.773 1 98.75 227 MET B CA 1
ATOM 4115 C C . MET B 1 227 ? 0.522 1.351 -16.266 1 98.75 227 MET B C 1
ATOM 4117 O O . MET B 1 227 ? 0.74 0.138 -16.234 1 98.75 227 MET B O 1
ATOM 4121 N N . GLU B 1 228 ? -0.565 1.856 -16.781 1 98 228 GLU B N 1
ATOM 4122 C CA . GLU B 1 228 ? -1.681 1.027 -17.219 1 98 228 GLU B CA 1
ATOM 4123 C C . GLU B 1 228 ? -1.297 0.196 -18.438 1 98 228 GLU B C 1
ATOM 4125 O O . GLU B 1 228 ? -1.77 -0.931 -18.609 1 98 228 GLU B O 1
ATOM 4130 N N . ARG B 1 229 ? -0.426 0.739 -19.234 1 98.12 229 ARG B N 1
ATOM 4131 C CA . ARG B 1 229 ? 0.05 0.009 -20.406 1 98.12 229 ARG B CA 1
ATOM 4132 C C . ARG B 1 229 ? 0.731 -1.294 -20 1 98.12 229 ARG B C 1
ATOM 4134 O O . ARG B 1 229 ? 0.639 -2.297 -20.703 1 98.12 229 ARG B O 1
ATOM 4141 N N . ASP B 1 230 ? 1.294 -1.281 -18.844 1 98.19 230 ASP B N 1
ATOM 4142 C CA . ASP B 1 230 ? 2.031 -2.447 -18.359 1 98.19 230 ASP B CA 1
ATOM 4143 C C . ASP B 1 230 ? 1.247 -3.189 -17.281 1 98.19 230 ASP B C 1
ATOM 4145 O O . ASP B 1 230 ? 1.836 -3.812 -16.391 1 98.19 230 ASP B O 1
ATOM 4149 N N . ARG B 1 231 ? -0.036 -3.105 -17.312 1 97.12 231 ARG B N 1
ATOM 4150 C CA . ARG B 1 231 ? -0.911 -3.615 -16.25 1 97.12 231 ARG B CA 1
ATOM 4151 C C . ARG B 1 231 ? -0.66 -5.098 -16 1 97.12 231 ARG B C 1
ATOM 4153 O O . ARG B 1 231 ? -0.723 -5.562 -14.867 1 97.12 231 ARG B O 1
ATOM 4160 N N . ALA B 1 232 ? -0.289 -5.863 -17.031 1 96.88 232 ALA B N 1
ATOM 4161 C CA . ALA B 1 232 ? -0.105 -7.309 -16.922 1 96.88 232 ALA B CA 1
ATOM 4162 C C . ALA B 1 232 ? 1.186 -7.641 -16.172 1 96.88 232 ALA B C 1
ATOM 4164 O O . ALA B 1 232 ? 1.349 -8.75 -15.672 1 96.88 232 ALA B O 1
ATOM 4165 N N . ASP B 1 233 ? 2.086 -6.641 -16.109 1 98.56 233 ASP B N 1
ATOM 4166 C CA . ASP B 1 233 ? 3.391 -6.902 -15.5 1 98.56 233 ASP B CA 1
ATOM 4167 C C . ASP B 1 233 ? 3.338 -6.742 -13.984 1 98.56 233 ASP B C 1
ATOM 4169 O O . ASP B 1 233 ? 4.152 -7.328 -13.266 1 98.56 233 ASP B O 1
ATOM 4173 N N . TRP B 1 234 ? 2.365 -5.977 -13.484 1 98.81 234 TRP B N 1
ATOM 4174 C CA . TRP B 1 234 ? 2.25 -5.762 -12.047 1 98.81 234 TRP B CA 1
ATOM 4175 C C . TRP B 1 234 ? 1.786 -7.031 -11.344 1 98.81 234 TRP B C 1
ATOM 4177 O O . TRP B 1 234 ? 0.682 -7.52 -11.594 1 98.81 234 TRP B O 1
ATOM 4187 N N . GLY B 1 235 ? 2.633 -7.566 -10.484 1 98.75 235 GLY B N 1
ATOM 4188 C CA . GLY B 1 235 ? 2.371 -8.812 -9.781 1 98.75 235 GLY B CA 1
ATOM 4189 C C . GLY B 1 235 ? 2.883 -10.031 -10.523 1 98.75 235 GLY B C 1
ATOM 4190 O O . GLY B 1 235 ? 2.707 -11.164 -10.07 1 98.75 235 GLY B O 1
ATOM 4191 N N . ASP B 1 236 ? 3.463 -9.828 -11.703 1 98.44 236 ASP B N 1
ATOM 4192 C CA . ASP B 1 236 ? 4.125 -10.891 -12.453 1 98.44 236 ASP B CA 1
ATOM 4193 C C . ASP B 1 236 ? 5.641 -10.703 -12.445 1 98.44 236 ASP B C 1
ATOM 4195 O O . ASP B 1 236 ? 6.316 -11.102 -11.5 1 98.44 236 ASP B O 1
ATOM 4199 N N . LYS B 1 237 ? 6.172 -9.859 -13.312 1 98.44 237 LYS B N 1
ATOM 4200 C CA . LYS B 1 237 ? 7.602 -9.57 -13.312 1 98.44 237 LYS B CA 1
ATOM 4201 C C . LYS B 1 237 ? 7.934 -8.422 -12.359 1 98.44 237 LYS B C 1
ATOM 4203 O O . LYS B 1 237 ? 9.039 -8.359 -11.812 1 98.44 237 LYS B O 1
ATOM 4208 N N . PHE B 1 238 ? 6.992 -7.504 -12.195 1 98.94 238 PHE B N 1
ATOM 4209 C CA . PHE B 1 238 ? 7.152 -6.348 -11.32 1 98.94 238 PHE B CA 1
ATOM 4210 C C . PHE B 1 238 ? 6.52 -6.609 -9.961 1 98.94 238 PHE B C 1
ATOM 4212 O O . PHE B 1 238 ? 5.332 -6.922 -9.875 1 98.94 238 PHE B O 1
ATOM 4219 N N . ILE B 1 239 ? 7.273 -6.539 -8.906 1 99 239 ILE B N 1
ATOM 4220 C CA . ILE B 1 239 ? 6.77 -6.629 -7.543 1 99 239 ILE B CA 1
ATOM 4221 C C . ILE B 1 239 ? 6.93 -5.281 -6.844 1 99 239 ILE B C 1
ATOM 4223 O O . ILE B 1 239 ? 8.055 -4.828 -6.605 1 99 239 ILE B O 1
ATOM 4227 N N . LEU B 1 240 ? 5.82 -4.703 -6.52 1 98.94 240 LEU B N 1
ATOM 4228 C CA . LEU B 1 240 ? 5.805 -3.326 -6.039 1 98.94 240 LEU B CA 1
ATOM 4229 C C . LEU B 1 240 ? 5.551 -3.279 -4.535 1 98.94 240 LEU B C 1
ATOM 4231 O O . LEU B 1 240 ? 4.695 -4 -4.023 1 98.94 240 LEU B O 1
ATOM 4235 N N . LEU B 1 241 ? 6.285 -2.479 -3.771 1 98.94 241 LEU B N 1
ATOM 4236 C CA . LEU B 1 241 ? 6.098 -2.201 -2.352 1 98.94 241 LEU B CA 1
ATOM 4237 C C . LEU B 1 241 ? 5.473 -0.825 -2.145 1 98.94 241 LEU B C 1
ATOM 4239 O O . LEU B 1 241 ? 5.672 0.08 -2.959 1 98.94 241 LEU B O 1
ATOM 4243 N N . PRO B 1 242 ? 4.707 -0.594 -1.088 1 98.88 242 PRO B N 1
ATOM 4244 C CA . PRO B 1 242 ? 4.027 0.683 -0.853 1 98.88 242 PRO B CA 1
ATOM 4245 C C . PRO B 1 242 ? 4.973 1.765 -0.331 1 98.88 242 PRO B C 1
ATOM 4247 O O . PRO B 1 242 ? 5.84 1.484 0.501 1 98.88 242 PRO B O 1
ATOM 4250 N N . ASN B 1 243 ? 4.82 2.99 -0.829 1 98.75 243 ASN B N 1
ATOM 4251 C CA . ASN B 1 243 ? 5.586 4.145 -0.369 1 98.75 243 ASN B CA 1
ATOM 4252 C C . ASN B 1 243 ? 4.805 5.441 -0.55 1 98.75 243 ASN B C 1
ATOM 4254 O O . ASN B 1 243 ? 4.832 6.043 -1.625 1 98.75 243 ASN B O 1
ATOM 4258 N N . PRO B 1 244 ? 4.199 5.938 0.502 1 98.62 244 PRO B N 1
ATOM 4259 C CA . PRO B 1 244 ? 3.385 7.148 0.379 1 98.62 244 PRO B CA 1
ATOM 4260 C C . PRO B 1 244 ? 4.172 8.422 0.682 1 98.62 244 PRO B C 1
ATOM 4262 O O . PRO B 1 244 ? 3.584 9.492 0.829 1 98.62 244 PRO B O 1
ATOM 4265 N N . THR B 1 245 ? 5.496 8.398 0.804 1 97.88 245 THR B N 1
ATOM 4266 C CA . THR B 1 245 ? 6.211 9.547 1.342 1 97.88 245 THR B CA 1
ATOM 4267 C C . THR B 1 245 ? 7.09 10.188 0.271 1 97.88 245 THR B C 1
ATOM 4269 O O . THR B 1 245 ? 7.297 11.406 0.274 1 97.88 245 THR B O 1
ATOM 4272 N N . ASP B 1 246 ? 7.656 9.414 -0.567 1 97.5 246 ASP B N 1
ATOM 4273 C CA . ASP B 1 246 ? 8.578 9.914 -1.584 1 97.5 246 ASP B CA 1
ATOM 4274 C C . ASP B 1 246 ? 8.602 9 -2.805 1 97.5 246 ASP B C 1
ATOM 4276 O O . ASP B 1 246 ? 8.07 7.883 -2.762 1 97.5 246 ASP B O 1
ATOM 4280 N N . GLY B 1 247 ? 9.203 9.406 -3.834 1 97.38 247 GLY B N 1
ATOM 4281 C CA . GLY B 1 247 ? 9.273 8.719 -5.113 1 97.38 247 GLY B CA 1
ATOM 4282 C C . GLY B 1 247 ? 8.922 9.609 -6.289 1 97.38 247 GLY B C 1
ATOM 4283 O O . GLY B 1 247 ? 8.578 10.781 -6.109 1 97.38 247 GLY B O 1
ATOM 4284 N N . HIS B 1 248 ? 8.922 9.047 -7.449 1 98.31 248 HIS B N 1
ATOM 4285 C CA . HIS B 1 248 ? 8.742 9.859 -8.648 1 98.31 248 HIS B CA 1
ATOM 4286 C C . HIS B 1 248 ? 7.27 10.156 -8.898 1 98.31 248 HIS B C 1
ATOM 4288 O O . HIS B 1 248 ? 6.93 10.938 -9.789 1 98.31 248 HIS B O 1
ATOM 4294 N N . TRP B 1 249 ? 6.398 9.609 -8.086 1 98.75 249 TRP B N 1
ATOM 4295 C CA . TRP B 1 249 ? 5.035 10.133 -8.117 1 98.75 249 TRP B CA 1
ATOM 4296 C C . TRP B 1 249 ? 4.992 11.57 -7.613 1 98.75 249 TRP B C 1
ATOM 4298 O O . TRP B 1 249 ? 4.141 12.359 -8.039 1 98.75 249 TRP B O 1
ATOM 4308 N N . VAL B 1 250 ? 5.93 11.914 -6.754 1 98.69 250 VAL B N 1
ATOM 4309 C CA . VAL B 1 250 ? 6.094 13.289 -6.305 1 98.69 250 VAL B CA 1
ATOM 4310 C C . VAL B 1 250 ? 6.508 14.172 -7.48 1 98.69 250 VAL B C 1
ATOM 4312 O O . VAL B 1 250 ? 5.996 15.281 -7.641 1 98.69 250 VAL B O 1
ATOM 4315 N N . ARG B 1 251 ? 7.391 13.641 -8.289 1 98.31 251 ARG B N 1
ATOM 4316 C CA . ARG B 1 251 ? 7.848 14.375 -9.469 1 98.31 251 ARG B CA 1
ATOM 4317 C C . ARG B 1 251 ? 6.684 14.672 -10.414 1 98.31 251 ARG B C 1
ATOM 4319 O O . ARG B 1 251 ? 6.652 15.727 -11.055 1 98.31 251 ARG B O 1
ATOM 4326 N N . ALA B 1 252 ? 5.785 13.797 -10.516 1 98.69 252 ALA B N 1
ATOM 4327 C CA . ALA B 1 252 ? 4.625 14 -11.375 1 98.69 252 ALA B CA 1
ATOM 4328 C C . ALA B 1 252 ? 3.777 15.172 -10.898 1 98.69 252 ALA B C 1
ATOM 4330 O O . ALA B 1 252 ? 3.158 15.867 -11.703 1 98.69 252 ALA B O 1
ATOM 4331 N N . ILE B 1 253 ? 3.74 15.391 -9.602 1 98.69 253 ILE B N 1
ATOM 4332 C CA . ILE B 1 253 ? 2.934 16.453 -9.008 1 98.69 253 ILE B CA 1
ATOM 4333 C C . ILE B 1 253 ? 3.67 17.781 -9.125 1 98.69 253 ILE B C 1
ATOM 4335 O O . ILE B 1 253 ? 3.072 18.812 -9.484 1 98.69 253 ILE B O 1
ATOM 4339 N N . PHE B 1 254 ? 5 17.797 -8.945 1 98.56 254 PHE B N 1
ATOM 4340 C CA . PHE B 1 254 ? 5.707 19.047 -8.672 1 98.56 254 PHE B CA 1
ATOM 4341 C C . PHE B 1 254 ? 6.648 19.391 -9.812 1 98.56 254 PHE B C 1
ATOM 4343 O O . PHE B 1 254 ? 7.203 20.5 -9.859 1 98.56 254 PHE B O 1
ATOM 4350 N N . GLY B 1 255 ? 6.898 18.438 -10.711 1 97.94 255 GLY B N 1
ATOM 4351 C CA . GLY B 1 255 ? 7.879 18.625 -11.773 1 97.94 255 GLY B CA 1
ATOM 4352 C C . GLY B 1 255 ? 9.289 18.266 -11.352 1 97.94 255 GLY B C 1
ATOM 4353 O O . GLY B 1 255 ? 10.195 18.219 -12.18 1 97.94 255 GLY B O 1
ATOM 4354 N N . GLU B 1 256 ? 9.453 17.969 -10.07 1 96.62 256 GLU B N 1
ATOM 4355 C CA . GLU B 1 256 ? 10.719 17.516 -9.516 1 96.62 256 GLU B CA 1
ATOM 4356 C C . GLU B 1 256 ? 10.508 16.531 -8.375 1 96.62 256 GLU B C 1
ATOM 4358 O O . GLU B 1 256 ? 9.461 16.547 -7.719 1 96.62 256 GLU B O 1
ATOM 4363 N N . SER B 1 257 ? 11.477 15.672 -8.102 1 95 257 SER B N 1
ATOM 4364 C CA . SER B 1 257 ? 11.312 14.562 -7.176 1 95 257 SER B CA 1
ATOM 4365 C C . SER B 1 257 ? 11.461 15.023 -5.73 1 95 257 SER B C 1
ATOM 4367 O O . SER B 1 257 ? 10.945 14.383 -4.812 1 95 257 SER B O 1
ATOM 4369 N N . GLU B 1 258 ? 12.172 16.125 -5.52 1 96 258 GLU B N 1
ATOM 4370 C CA . GLU B 1 258 ? 12.414 16.641 -4.18 1 96 258 GLU B CA 1
ATOM 4371 C C . GLU B 1 258 ? 12.078 18.125 -4.094 1 96 258 GLU B C 1
ATOM 4373 O O . GLU B 1 258 ? 12.969 18.969 -3.932 1 96 258 GLU B O 1
ATOM 4378 N N . PRO B 1 259 ? 10.812 18.406 -4.156 1 97.81 259 PRO B N 1
ATOM 4379 C CA . PRO B 1 259 ? 10.414 19.828 -4.117 1 97.81 259 PRO B CA 1
ATOM 4380 C C . PRO B 1 259 ? 10.711 20.484 -2.768 1 97.81 259 PRO B C 1
ATOM 4382 O O . PRO B 1 259 ? 10.633 19.812 -1.728 1 97.81 259 PRO B O 1
ATOM 4385 N N . GLN B 1 260 ? 10.945 21.828 -2.801 1 96.94 260 GLN B N 1
ATOM 4386 C CA . GLN B 1 260 ? 11.148 22.594 -1.578 1 96.94 260 GLN B CA 1
ATOM 4387 C C . GLN B 1 260 ? 9.828 22.828 -0.848 1 96.94 260 GLN B C 1
ATOM 4389 O O . GLN B 1 260 ? 8.766 22.875 -1.476 1 96.94 260 GLN B O 1
ATOM 4394 N N . PRO B 1 261 ? 9.961 22.938 0.477 1 95.94 261 PRO B N 1
ATOM 4395 C CA . PRO B 1 261 ? 8.742 23.156 1.262 1 95.94 261 PRO B CA 1
ATOM 4396 C C . PRO B 1 261 ? 8.242 24.609 1.188 1 95.94 261 PRO B C 1
ATOM 4398 O O . PRO B 1 261 ? 8.188 25.297 2.209 1 95.94 261 PRO B O 1
ATOM 4401 N N . THR B 1 262 ? 7.82 25.094 0.066 1 96.31 262 THR B N 1
ATOM 4402 C CA . THR B 1 262 ? 7.273 26.422 -0.124 1 96.31 262 THR B CA 1
ATOM 4403 C C . THR B 1 262 ? 5.754 26.406 -0.008 1 96.31 262 THR B C 1
ATOM 4405 O O . THR B 1 262 ? 5.129 25.344 -0.105 1 96.31 262 THR B O 1
ATOM 4408 N N . ASP B 1 263 ? 5.223 27.578 0.214 1 95.56 263 ASP B N 1
ATOM 4409 C CA . ASP B 1 263 ? 3.768 27.688 0.247 1 95.56 263 ASP B CA 1
ATOM 4410 C C . ASP B 1 263 ? 3.152 27.25 -1.078 1 95.56 263 ASP B C 1
ATOM 4412 O O . ASP B 1 263 ? 2.092 26.609 -1.097 1 95.56 263 ASP B O 1
ATOM 4416 N N . ALA B 1 264 ? 3.799 27.562 -2.162 1 96.94 264 ALA B N 1
ATOM 4417 C CA . ALA B 1 264 ? 3.316 27.156 -3.48 1 96.94 264 ALA B CA 1
ATOM 4418 C C . ALA B 1 264 ? 3.283 25.641 -3.613 1 96.94 264 ALA B C 1
ATOM 4420 O O . ALA B 1 264 ? 2.318 25.078 -4.137 1 96.94 264 ALA B O 1
ATOM 4421 N N . ASN B 1 265 ? 4.309 25 -3.145 1 97.75 265 ASN B N 1
ATOM 4422 C CA . ASN B 1 265 ? 4.359 23.547 -3.227 1 97.75 265 ASN B CA 1
ATOM 4423 C C . ASN B 1 265 ? 3.346 22.891 -2.291 1 97.75 265 ASN B C 1
ATOM 4425 O O . ASN B 1 265 ? 2.771 21.859 -2.619 1 97.75 265 ASN B O 1
ATOM 4429 N N . ARG B 1 266 ? 3.141 23.484 -1.126 1 96.94 266 ARG B N 1
ATOM 4430 C CA . ARG B 1 266 ? 2.104 22.984 -0.231 1 96.94 266 ARG B CA 1
ATOM 4431 C C . ARG B 1 266 ? 0.724 23.109 -0.866 1 96.94 266 ARG B C 1
ATOM 4433 O O . ARG B 1 266 ? -0.115 22.219 -0.725 1 96.94 266 ARG B O 1
ATOM 4440 N N . ALA B 1 267 ? 0.521 24.234 -1.553 1 97.06 267 ALA B N 1
ATOM 4441 C CA . ALA B 1 267 ? -0.736 24.406 -2.275 1 97.06 267 ALA B CA 1
ATOM 4442 C C . ALA B 1 267 ? -0.881 23.359 -3.379 1 97.06 267 ALA B C 1
ATOM 4444 O O . ALA B 1 267 ? -1.97 22.812 -3.59 1 97.06 267 ALA B O 1
ATOM 4445 N N . ARG B 1 268 ? 0.157 23.062 -4.102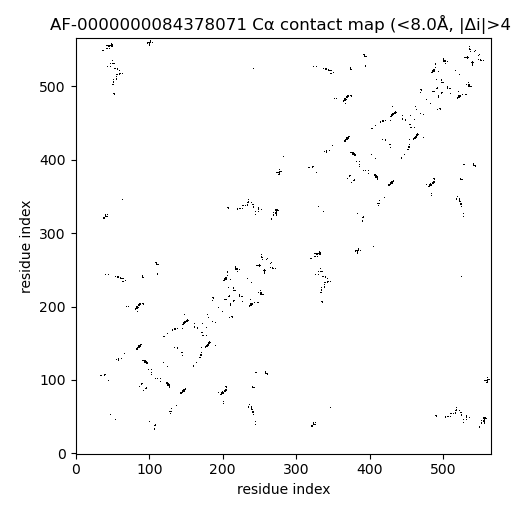 1 98 268 ARG B N 1
ATOM 4446 C CA . ARG B 1 268 ? 0.145 22.047 -5.148 1 98 268 ARG B CA 1
ATOM 4447 C C . ARG B 1 268 ? -0.14 20.656 -4.562 1 98 268 ARG B C 1
ATOM 4449 O O . ARG B 1 268 ? -0.869 19.859 -5.16 1 98 268 ARG B O 1
ATOM 4456 N N . LEU B 1 269 ? 0.484 20.391 -3.426 1 98.38 269 LEU B N 1
ATOM 4457 C CA . LEU B 1 269 ? 0.207 19.141 -2.732 1 98.38 269 LEU B CA 1
ATOM 4458 C C . LEU B 1 269 ? -1.278 19.016 -2.408 1 98.38 269 LEU B C 1
ATOM 4460 O O . LEU B 1 269 ? -1.875 17.953 -2.607 1 98.38 269 LEU B O 1
ATOM 4464 N N . ARG B 1 270 ? -1.854 20.078 -1.91 1 98 270 ARG B N 1
ATOM 4465 C CA . ARG B 1 270 ? -3.275 20.078 -1.584 1 98 270 ARG B CA 1
ATOM 4466 C C . ARG B 1 270 ? -4.125 19.828 -2.828 1 98 270 ARG B C 1
ATOM 4468 O O . ARG B 1 270 ? -5.09 19.062 -2.783 1 98 270 ARG B O 1
ATOM 4475 N N . LEU B 1 271 ? -3.775 20.453 -3.91 1 98.06 271 LEU B N 1
ATOM 4476 C CA . LEU B 1 271 ? -4.508 20.25 -5.156 1 98.06 271 LEU B CA 1
ATOM 4477 C C . LEU B 1 271 ? -4.422 18.797 -5.598 1 98.06 271 LEU B C 1
ATOM 4479 O O . LEU B 1 271 ? -5.41 18.234 -6.07 1 98.06 271 LEU B O 1
ATOM 4483 N N . ALA B 1 272 ? -3.268 18.203 -5.449 1 98.62 272 ALA B N 1
ATOM 4484 C CA . ALA B 1 272 ? -3.096 16.797 -5.785 1 98.62 272 ALA B CA 1
ATOM 4485 C C . ALA B 1 272 ? -3.959 15.906 -4.891 1 98.62 272 ALA B C 1
ATOM 4487 O O . ALA B 1 272 ? -4.629 14.992 -5.375 1 98.62 272 ALA B O 1
ATOM 4488 N N . ALA B 1 273 ? -3.975 16.234 -3.611 1 98.44 273 ALA B N 1
ATOM 4489 C CA . ALA B 1 273 ? -4.691 15.438 -2.619 1 98.44 273 ALA B CA 1
ATOM 4490 C C . ALA B 1 273 ? -6.199 15.547 -2.816 1 98.44 273 ALA B C 1
ATOM 4492 O O . ALA B 1 273 ? -6.953 14.672 -2.381 1 98.44 273 ALA B O 1
ATOM 4493 N N . THR B 1 274 ? -6.66 16.641 -3.451 1 98.12 274 THR B N 1
ATOM 4494 C CA . THR B 1 274 ? -8.094 16.891 -3.582 1 98.12 274 THR B CA 1
ATOM 4495 C C . THR B 1 274 ? -8.508 16.875 -5.047 1 98.12 274 THR B C 1
ATOM 4497 O O . THR B 1 274 ? -9.508 17.5 -5.422 1 98.12 274 THR B O 1
ATOM 4500 N N . ARG B 1 275 ? -7.672 16.266 -5.863 1 97.56 275 ARG B N 1
ATOM 4501 C CA . ARG B 1 275 ? -7.941 16.234 -7.297 1 97.56 275 ARG B CA 1
ATOM 4502 C C . ARG B 1 275 ? -9.359 15.742 -7.582 1 97.56 275 ARG B C 1
ATOM 4504 O O . ARG B 1 275 ? -10.047 16.281 -8.445 1 97.56 275 ARG B O 1
ATOM 4511 N N . LEU B 1 276 ? -9.789 14.688 -6.996 1 97.31 276 LEU B N 1
ATOM 4512 C CA . LEU B 1 276 ? -11.188 14.266 -6.977 1 97.31 276 LEU B CA 1
ATOM 4513 C C . LEU B 1 276 ? -11.859 14.672 -5.672 1 97.31 276 LEU B C 1
ATOM 4515 O O . LEU B 1 276 ? -11.398 14.305 -4.59 1 97.31 276 LEU B O 1
ATOM 4519 N N . ALA B 1 277 ? -12.891 15.445 -5.77 1 97.44 277 ALA B N 1
ATOM 4520 C CA . ALA B 1 277 ? -13.609 15.93 -4.594 1 97.44 277 ALA B CA 1
ATOM 4521 C C . ALA B 1 277 ? -15.086 16.125 -4.898 1 97.44 277 ALA B C 1
ATOM 4523 O O . ALA B 1 277 ? -15.438 16.672 -5.949 1 97.44 277 ALA B O 1
ATOM 4524 N N . TRP B 1 278 ? -15.828 15.602 -3.975 1 96.5 278 TRP B N 1
ATOM 4525 C CA . TRP B 1 278 ? -17.266 15.883 -4.004 1 96.5 278 TRP B CA 1
ATOM 4526 C C . TRP B 1 278 ? -17.516 17.375 -3.871 1 96.5 278 TRP B C 1
ATOM 4528 O O . TRP B 1 278 ? -16.797 18.078 -3.174 1 96.5 278 TRP B O 1
ATOM 4538 N N . ASN B 1 279 ? -18.531 17.891 -4.555 1 93.62 279 ASN B N 1
ATOM 4539 C CA . ASN B 1 279 ? -18.828 19.328 -4.52 1 93.62 279 ASN B CA 1
ATOM 4540 C C . ASN B 1 279 ? -19.828 19.656 -3.426 1 93.62 279 ASN B C 1
ATOM 4542 O O . ASN B 1 279 ? -20.203 20.812 -3.252 1 93.62 279 ASN B O 1
ATOM 4546 N N . GLY B 1 280 ? -20.219 18.703 -2.65 1 90.06 280 GLY B N 1
ATOM 4547 C CA . GLY B 1 280 ? -21.109 18.938 -1.525 1 90.06 280 GLY B CA 1
ATOM 4548 C C . GLY B 1 280 ? -22.578 19.031 -1.929 1 90.06 280 GLY B C 1
ATOM 4549 O O . GLY B 1 280 ? -23.438 19.266 -1.088 1 90.06 280 GLY B O 1
ATOM 4550 N N . ARG B 1 281 ? -22.875 18.922 -3.199 1 85.25 281 ARG B N 1
ATOM 4551 C CA . ARG B 1 281 ? -24.25 19.078 -3.66 1 85.25 281 ARG B CA 1
ATOM 4552 C C . ARG B 1 281 ? -24.875 17.719 -3.963 1 85.25 281 ARG B C 1
ATOM 4554 O O . ARG B 1 281 ? -24.188 16.797 -4.402 1 85.25 281 ARG B O 1
ATOM 4561 N N . ARG B 1 282 ? -26.156 17.594 -3.502 1 74 282 ARG B N 1
ATOM 4562 C CA . ARG B 1 282 ? -26.906 16.391 -3.787 1 74 282 ARG B CA 1
ATOM 4563 C C . ARG B 1 282 ? -27.422 16.391 -5.227 1 74 282 ARG B C 1
ATOM 4565 O O . ARG B 1 282 ? -27.938 17.391 -5.711 1 74 282 ARG B O 1
ATOM 4572 N N . GLU B 1 283 ? -26.766 15.516 -6.039 1 56.97 283 GLU B N 1
ATOM 4573 C CA . GLU B 1 283 ? -27.281 15.422 -7.395 1 56.97 283 GLU B CA 1
ATOM 4574 C C . GLU B 1 283 ? -28.562 14.57 -7.434 1 56.97 283 GLU B C 1
ATOM 4576 O O . GLU B 1 283 ? -28.734 13.664 -6.613 1 56.97 283 GLU B O 1
#

InterPro domains:
  IPR005519 Acid phosphatase, class B-like [PF03767] (45-249)
  IPR006311 Twin-arginine translocation pathway, signal sequence [PS51318] (1-30)
  IPR006423 5-nucleotidase lipoprotein e(P4) [PIRSF019271] (35-269)
  IPR023214 HAD superfamily [G3DSA:3.40.50.1000] (28-279)
  IPR036412 HAD-like superfamily [SSF56784] (57-257)

Organism: NCBI:txid1548547

Foldseek 3Di:
DDDDDDDDPPPPPPPPPPPPPPPPPPPPPPPPLPLVPPQPCPVVLCCCPPPPVQLVLLQVLLVLVLVLVVVVVVPDDPPAFAEAEEEEPYLWFKDDSVLVVVCVSNVHRFDDVVSCLVCLLVLPIDTRRNNQVSQVVCVVSVYYYAYEYQDANDPCRLVSRLVSCVVNPGPPSDDVRYHYHPPDPQCVVVVVVCVVRHDYSAYIEAEPNSPPVCLQDQALVSNVVVCVVCVVCDSNRYRHRHDPHFYCNLSNQVVDRGDDPDPVSVVSVVCVVVVDDDPPDDD/DPPDDDDDPDPDDPPPPPPPPDPPPPPPPPVPPPLVPPQPCPVVLCCCPPPPVQLVLLQVLLVLVLVLVVVVVVPDDPPAFAEAEEEEPYLWFKDDSVLVVVCVSNVHRFDDVVSCLVCLLVLPIDTRRNNQVSQVVCVVSVYYYAYEYQDANDPCRLVSRLVSCVVNPGPPSDDVRYHYHPPDPQCVVVVVVCVVRHDYSAYIEAEPNSPPVCLQDQALVSNVVVCVVCVVCDSNRYRHRHDPHFYCNLSNQVVDRGDDPDPVSVVSVVCVVVVDDDPPDDD

Sequence (566 aa):
MIDLTDHDRRRILALILAAGGAASTAPALAASVDNDDSNPLLWALAWQQTAAEFQALCYQAYSLARLRLQIALAQRDDDDRPLAVIADLDNTVLHANSYWGYLVNEGKDFFDDAIWDEWLPENLMTAVPGALDFLAYCKQQGVEVFYVTNRDQGERTYEYALVQLQELEFPYADSDHLYVFRETSDKTPARRSIEQRFDIALMLGDNLNDFRRDYYVKDVAERMALMERDRADWGDKFILLPNPTDGHWVRAIFGESEPQPTDANRARLRLAATRLAWNGRREMIDLTDHDRRRILALILAAGGAASTAPALAASVDNDDSNPLLWALAWQQTAAEFQALCYQAYSLARLRLQIALAQRDDDDRPLAVIADLDNTVLHANSYWGYLVNEGKDFFDDAIWDEWLPENLMTAVPGALDFLAYCKQQGVEVFYVTNRDQGERTYEYALVQLQELEFPYADSDHLYVFRETSDKTPARRSIEQRFDIALMLGDNLNDFRRDYYVKDVAERMALMERDRADWGDKFILLPNPTDGHWVRAIFGESEPQPTDANRARLRLAATRLAWNGRRE